Protein AF-A0A955YQ74-F1 (afdb_monomer)

pLDDT: mean 80.44, std 18.3, range [29.69, 98.69]

Structure (mmCIF, N/CA/C/O backbone):
data_AF-A0A955YQ74-F1
#
_entry.id   AF-A0A955YQ74-F1
#
loop_
_atom_site.group_PDB
_atom_site.id
_atom_site.type_symbol
_atom_site.label_atom_id
_atom_site.label_alt_id
_atom_site.label_comp_id
_atom_site.label_asym_id
_atom_site.label_entity_id
_atom_site.label_seq_id
_atom_site.pdbx_PDB_ins_code
_atom_site.Cartn_x
_atom_site.Cartn_y
_atom_site.Cartn_z
_atom_site.occupancy
_atom_site.B_iso_or_equiv
_atom_site.auth_seq_id
_atom_site.auth_comp_id
_atom_site.auth_asym_id
_atom_site.auth_atom_id
_atom_site.pdbx_PDB_model_num
ATOM 1 N N . PRO A 1 1 ? 8.149 -19.536 22.321 1.00 29.69 1 PRO A N 1
ATOM 2 C CA . PRO A 1 1 ? 9.061 -20.016 23.401 1.00 29.69 1 PRO A CA 1
ATOM 3 C C . PRO A 1 1 ? 8.848 -19.323 24.755 1.00 29.69 1 PRO A C 1
ATOM 5 O O . PRO A 1 1 ? 9.219 -19.875 25.779 1.00 29.69 1 PRO A O 1
ATOM 8 N N . ASP A 1 2 ? 8.235 -18.140 24.752 1.00 37.91 2 ASP A N 1
ATOM 9 C CA . ASP A 1 2 ? 7.867 -17.312 25.907 1.00 37.91 2 ASP A CA 1
ATOM 10 C C . ASP A 1 2 ? 6.375 -17.398 26.293 1.00 37.91 2 ASP A C 1
ATOM 12 O O . ASP A 1 2 ? 5.947 -16.712 27.213 1.00 37.91 2 ASP A O 1
ATOM 16 N N . GLY A 1 3 ? 5.576 -18.226 25.609 1.00 36.34 3 GLY A N 1
ATOM 17 C CA . GLY A 1 3 ? 4.132 -18.339 25.858 1.00 36.34 3 GLY A CA 1
ATOM 18 C C . GLY A 1 3 ? 3.308 -17.153 25.345 1.00 36.34 3 GLY A C 1
ATOM 19 O O . GLY A 1 3 ? 2.137 -17.048 25.693 1.00 36.34 3 GLY A O 1
ATOM 20 N N . VAL A 1 4 ? 3.906 -16.277 24.530 1.00 52.91 4 VAL A N 1
ATOM 21 C CA . VAL A 1 4 ? 3.228 -15.149 23.886 1.00 52.91 4 VAL A CA 1
ATOM 22 C C . VAL A 1 4 ? 3.062 -15.471 22.405 1.00 52.91 4 VAL A C 1
ATOM 24 O O . VAL A 1 4 ? 4.048 -15.718 21.706 1.00 52.91 4 VAL A O 1
ATOM 27 N N . ASP A 1 5 ? 1.823 -15.472 21.921 1.00 51.72 5 ASP A N 1
ATOM 28 C CA . ASP A 1 5 ? 1.545 -15.627 20.496 1.00 51.72 5 ASP A CA 1
ATOM 29 C C . ASP A 1 5 ? 2.086 -14.406 19.742 1.00 51.72 5 ASP A C 1
ATOM 31 O O . ASP A 1 5 ? 1.694 -13.263 19.988 1.00 51.72 5 ASP A O 1
ATOM 35 N N . ARG A 1 6 ? 3.034 -14.646 18.832 1.00 57.75 6 ARG A N 1
ATOM 36 C CA . ARG A 1 6 ? 3.645 -13.617 17.983 1.00 57.75 6 ARG A CA 1
ATOM 37 C C . ARG A 1 6 ? 3.236 -13.856 16.542 1.00 57.75 6 ARG A C 1
ATOM 39 O O . ARG A 1 6 ? 3.369 -14.971 16.035 1.00 57.75 6 ARG A O 1
ATOM 46 N N . LEU A 1 7 ? 2.791 -12.806 15.865 1.00 55.50 7 LEU A N 1
ATOM 47 C CA . LEU A 1 7 ? 2.480 -12.865 14.445 1.00 55.50 7 LEU A CA 1
ATOM 48 C C . LEU A 1 7 ? 3.709 -12.454 13.637 1.00 55.50 7 LEU A C 1
ATOM 50 O O . LEU A 1 7 ? 4.229 -11.352 13.778 1.00 55.50 7 LEU A O 1
ATOM 54 N N . LEU A 1 8 ? 4.177 -13.373 12.789 1.00 49.28 8 LEU A N 1
ATOM 55 C CA . LEU A 1 8 ? 5.247 -13.116 11.817 1.00 49.28 8 LEU A CA 1
ATOM 56 C C . LEU A 1 8 ? 4.706 -12.567 10.488 1.00 49.28 8 LEU A C 1
ATOM 58 O O . LEU A 1 8 ? 5.468 -12.039 9.685 1.00 49.28 8 LEU A O 1
ATOM 62 N N . PHE A 1 9 ? 3.397 -12.690 10.256 1.00 38.88 9 PHE A N 1
ATOM 63 C CA . PHE A 1 9 ? 2.707 -12.144 9.092 1.00 38.88 9 PHE A CA 1
ATOM 64 C C . PHE A 1 9 ? 2.190 -10.738 9.419 1.00 38.88 9 PHE A C 1
ATOM 66 O O . PHE A 1 9 ? 1.493 -10.562 10.415 1.00 38.88 9 PHE A O 1
ATOM 73 N N . GLY A 1 10 ? 2.530 -9.750 8.587 1.00 39.81 10 GLY A N 1
ATOM 74 C CA . GLY A 1 10 ? 2.048 -8.367 8.708 1.00 39.81 10 GLY A CA 1
ATOM 75 C C . GLY A 1 10 ? 2.981 -7.396 9.440 1.00 39.81 10 GLY A C 1
ATOM 76 O O . GLY A 1 10 ? 2.722 -6.201 9.412 1.00 39.81 10 GLY A O 1
ATOM 77 N N . ALA A 1 11 ? 4.085 -7.850 10.047 1.00 45.88 11 ALA A N 1
ATOM 78 C CA . ALA A 1 11 ? 5.080 -6.918 10.573 1.00 45.88 11 ALA A CA 1
ATOM 79 C C . ALA A 1 11 ? 5.740 -6.156 9.401 1.00 45.88 11 ALA A C 1
ATOM 81 O O . ALA A 1 11 ? 6.215 -6.798 8.458 1.00 45.88 11 ALA A O 1
ATOM 82 N N . PRO A 1 12 ? 5.787 -4.811 9.425 1.00 48.59 12 PRO A N 1
ATOM 83 C CA . PRO A 1 12 ? 6.427 -4.037 8.371 1.00 48.59 12 PRO A CA 1
ATOM 84 C C . PRO A 1 12 ? 7.899 -4.419 8.230 1.00 48.59 12 PRO A C 1
ATOM 86 O O . PRO A 1 12 ? 8.560 -4.791 9.200 1.00 48.59 12 PRO A O 1
ATOM 89 N N . ASN A 1 13 ? 8.370 -4.369 6.986 1.00 49.75 13 ASN A N 1
ATOM 90 C CA . ASN A 1 13 ? 9.458 -5.163 6.417 1.00 49.75 13 ASN A CA 1
ATOM 91 C C . ASN A 1 13 ? 10.861 -4.790 6.950 1.00 49.75 13 ASN A C 1
ATOM 93 O O . ASN A 1 13 ? 11.749 -4.378 6.206 1.00 49.75 13 ASN A O 1
ATOM 97 N N . THR A 1 14 ? 11.104 -4.931 8.256 1.00 47.28 14 THR A N 1
ATOM 98 C CA . THR A 1 14 ? 12.377 -4.609 8.941 1.00 47.28 14 THR A CA 1
ATOM 99 C C . THR A 1 14 ? 13.543 -5.500 8.507 1.00 47.28 14 THR A C 1
ATOM 101 O O . THR A 1 14 ? 14.673 -5.317 8.953 1.00 47.28 14 THR A O 1
ATOM 104 N N . ARG A 1 15 ? 13.286 -6.452 7.600 1.00 53.16 15 ARG A N 1
ATOM 105 C CA . ARG A 1 15 ? 14.234 -7.442 7.082 1.00 53.16 15 ARG A CA 1
ATOM 106 C C . ARG A 1 15 ? 14.553 -7.288 5.595 1.00 53.16 15 ARG A C 1
ATOM 108 O O . ARG A 1 15 ? 15.088 -8.226 5.012 1.00 53.16 15 ARG A O 1
ATOM 115 N N . MET A 1 16 ? 14.280 -6.142 4.973 1.00 55.25 16 MET A N 1
ATOM 116 C CA . MET A 1 16 ? 14.571 -5.954 3.544 1.00 55.25 16 MET A CA 1
ATOM 117 C C . MET A 1 16 ? 16.054 -6.213 3.204 1.00 55.25 16 MET A C 1
ATOM 119 O O . MET A 1 16 ? 16.354 -6.927 2.251 1.00 55.25 16 MET A O 1
ATOM 123 N N . ASN A 1 17 ? 16.981 -5.788 4.072 1.00 57.62 17 ASN A N 1
ATOM 124 C CA . ASN A 1 17 ? 18.410 -6.107 3.934 1.00 57.62 17 ASN A CA 1
ATOM 125 C C . ASN A 1 17 ? 18.688 -7.618 3.967 1.00 57.62 17 ASN A C 1
ATOM 127 O O . ASN A 1 17 ? 19.572 -8.102 3.270 1.00 57.62 17 ASN A O 1
ATOM 131 N N . ALA A 1 18 ? 17.933 -8.391 4.754 1.00 61.72 18 ALA A N 1
ATOM 132 C CA . ALA A 1 18 ? 18.084 -9.843 4.792 1.00 61.72 18 ALA A CA 1
ATOM 133 C C . ALA A 1 18 ? 17.606 -10.501 3.489 1.00 61.72 18 ALA A C 1
ATOM 135 O O . ALA A 1 18 ? 18.205 -11.485 3.067 1.00 61.72 18 ALA A O 1
ATOM 136 N N . ILE A 1 19 ? 16.572 -9.950 2.842 1.00 64.75 19 ILE A N 1
ATOM 137 C CA . ILE A 1 19 ? 16.094 -10.415 1.533 1.00 64.75 19 ILE A CA 1
ATOM 138 C C . ILE A 1 19 ? 17.174 -10.188 0.471 1.00 64.75 19 ILE A C 1
ATOM 140 O O . ILE A 1 19 ? 17.522 -11.121 -0.248 1.00 64.75 19 ILE A O 1
ATOM 144 N N . PHE A 1 20 ? 17.756 -8.988 0.409 1.00 66.75 20 PHE A N 1
ATOM 145 C CA . PHE A 1 20 ? 18.809 -8.692 -0.566 1.00 66.75 20 PHE A CA 1
ATOM 146 C C . PHE A 1 20 ? 20.092 -9.481 -0.307 1.00 66.75 20 PHE A C 1
ATOM 148 O O . PHE A 1 20 ? 20.624 -10.078 -1.238 1.00 66.75 20 PHE A O 1
ATOM 155 N N . ASN A 1 21 ? 20.519 -9.607 0.952 1.00 69.38 21 ASN A N 1
ATOM 156 C CA . ASN A 1 21 ? 21.635 -10.485 1.310 1.00 69.38 21 ASN A CA 1
ATOM 157 C C . ASN A 1 21 ? 21.369 -11.938 0.889 1.00 69.38 21 ASN A C 1
ATOM 159 O O . ASN A 1 21 ? 22.270 -12.613 0.396 1.00 69.38 21 ASN A O 1
ATOM 163 N N . ALA A 1 22 ? 20.137 -12.428 1.057 1.00 70.94 22 ALA A N 1
ATOM 164 C CA . ALA A 1 22 ? 19.763 -13.765 0.611 1.00 70.94 22 ALA A CA 1
ATOM 165 C C . ALA A 1 22 ? 19.771 -13.889 -0.921 1.00 70.94 22 ALA A C 1
ATOM 167 O O . ALA A 1 22 ? 20.184 -14.933 -1.426 1.00 70.94 22 ALA A O 1
ATOM 168 N N . PHE A 1 23 ? 19.366 -12.855 -1.669 1.00 72.62 23 PHE A N 1
ATOM 169 C CA . PHE A 1 23 ? 19.475 -12.843 -3.131 1.00 72.62 23 PHE A CA 1
ATOM 170 C C . PHE A 1 23 ? 20.929 -12.863 -3.598 1.00 72.62 23 PHE A C 1
ATOM 172 O O . PHE A 1 23 ? 21.266 -13.676 -4.456 1.00 72.62 23 PHE A O 1
ATOM 179 N N . GLU A 1 24 ? 21.792 -12.0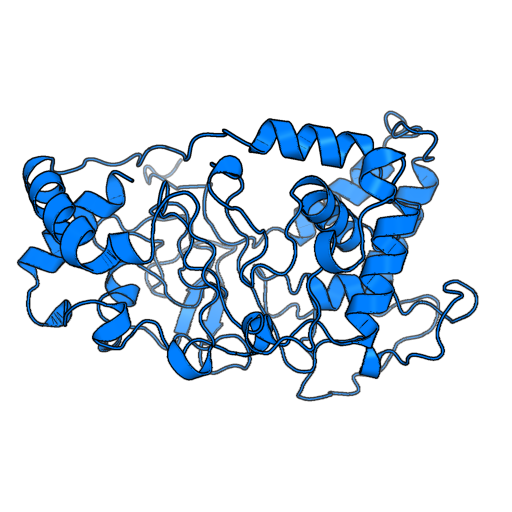34 -3.008 1.00 72.75 24 GLU A N 1
ATOM 180 C CA . GLU A 1 24 ? 23.227 -12.024 -3.303 1.00 72.75 24 GLU A CA 1
ATOM 181 C C . GLU A 1 24 ? 23.842 -13.401 -3.050 1.00 72.75 24 GLU A C 1
ATOM 183 O O . GLU A 1 24 ? 24.435 -13.972 -3.960 1.00 72.75 24 GLU A O 1
ATOM 188 N N . GLN A 1 25 ? 23.608 -13.979 -1.866 1.00 77.81 25 GLN A N 1
ATOM 189 C CA . GLN A 1 25 ? 24.084 -15.319 -1.500 1.00 77.81 25 GLN A CA 1
ATOM 190 C C . GLN A 1 25 ? 23.536 -16.411 -2.425 1.00 77.81 25 GLN A C 1
ATOM 192 O O . GLN A 1 25 ? 24.266 -17.319 -2.814 1.00 77.81 25 GLN A O 1
ATOM 197 N N . SER A 1 26 ? 22.259 -16.327 -2.806 1.00 72.56 26 SER A N 1
ATOM 198 C CA . SER A 1 26 ? 21.652 -17.289 -3.733 1.00 72.56 26 SER A CA 1
ATOM 199 C C . SER A 1 26 ? 22.286 -17.196 -5.117 1.00 72.56 26 SER A C 1
ATOM 201 O O . SER A 1 26 ? 22.547 -18.224 -5.731 1.00 72.56 26 SER A O 1
ATOM 203 N N . ALA A 1 27 ? 22.612 -15.988 -5.585 1.00 69.75 27 ALA A N 1
ATOM 204 C CA . ALA A 1 27 ? 23.341 -15.795 -6.833 1.00 69.75 27 ALA A CA 1
ATOM 205 C C . ALA A 1 27 ? 24.783 -16.337 -6.770 1.00 69.75 27 ALA A C 1
ATOM 207 O O . ALA A 1 27 ? 25.398 -16.537 -7.822 1.00 69.75 27 ALA A O 1
ATOM 208 N N . GLU A 1 28 ? 25.328 -16.589 -5.569 1.00 73.25 28 GLU A N 1
ATOM 209 C CA . GLU A 1 28 ? 26.625 -17.246 -5.360 1.00 73.25 28 GLU A CA 1
ATOM 210 C C . GLU A 1 28 ? 26.606 -18.762 -5.501 1.00 73.25 28 GLU A C 1
ATOM 212 O O . GLU A 1 28 ? 27.633 -19.365 -5.821 1.00 73.25 28 GLU A O 1
ATOM 217 N N . ASP A 1 29 ? 25.443 -19.372 -5.314 1.00 78.06 29 ASP A N 1
ATOM 218 C CA . ASP A 1 29 ? 25.280 -20.811 -5.377 1.00 78.06 29 ASP A CA 1
ATOM 219 C C . ASP A 1 29 ? 25.212 -21.288 -6.836 1.00 78.06 29 ASP A C 1
ATOM 221 O O . ASP A 1 29 ? 24.340 -20.905 -7.614 1.00 78.06 29 ASP A O 1
ATOM 225 N N . SER A 1 30 ? 26.141 -22.180 -7.194 1.00 80.75 30 SER A N 1
ATOM 226 C CA . SER A 1 30 ? 26.286 -22.750 -8.541 1.00 80.75 30 SER A CA 1
ATOM 227 C C . SER A 1 30 ? 25.024 -23.417 -9.103 1.00 80.75 30 SER A C 1
ATOM 229 O O . SER A 1 30 ? 24.902 -23.558 -10.321 1.00 80.75 30 SER A O 1
ATOM 231 N N . ARG A 1 31 ? 24.067 -23.799 -8.244 1.00 77.19 31 ARG A N 1
ATOM 232 C CA . ARG A 1 31 ? 22.750 -24.303 -8.665 1.00 77.19 31 ARG A CA 1
ATOM 233 C C . ARG A 1 31 ? 21.942 -23.266 -9.446 1.00 77.19 31 ARG A C 1
ATOM 235 O O . ARG A 1 31 ? 21.065 -23.651 -10.208 1.00 77.19 31 ARG A O 1
ATOM 242 N N . TRP A 1 32 ? 22.258 -21.985 -9.281 1.00 71.62 32 TRP A N 1
ATOM 243 C CA . TRP A 1 32 ? 21.584 -20.849 -9.909 1.00 71.62 32 TRP A CA 1
ATOM 244 C C . TRP A 1 32 ? 22.434 -20.179 -10.997 1.00 71.62 32 TRP A C 1
ATOM 246 O O . TRP A 1 32 ? 22.183 -19.036 -11.370 1.00 71.62 32 TRP A O 1
ATOM 256 N N . ASN A 1 33 ? 23.448 -20.878 -11.524 1.00 71.75 33 ASN A N 1
ATOM 257 C CA . ASN A 1 33 ? 24.282 -20.366 -12.618 1.00 71.75 33 ASN A CA 1
ATOM 258 C C . ASN A 1 33 ? 23.477 -20.062 -13.894 1.00 71.75 33 ASN A C 1
ATOM 260 O O . ASN A 1 33 ? 23.873 -19.190 -14.668 1.00 71.75 33 ASN A O 1
ATOM 264 N N . ASP A 1 34 ? 22.355 -20.752 -14.087 1.00 69.00 34 ASP A N 1
ATOM 265 C CA . ASP A 1 34 ? 21.349 -20.464 -15.105 1.00 69.00 34 ASP A CA 1
ATOM 266 C C . ASP A 1 34 ? 20.005 -20.265 -14.394 1.00 69.00 34 ASP A C 1
ATOM 268 O O . ASP A 1 34 ? 19.480 -21.186 -13.765 1.00 69.00 34 ASP A O 1
ATOM 272 N N . LEU A 1 35 ? 19.482 -19.039 -14.440 1.00 65.19 35 LEU A N 1
ATOM 273 C CA . LEU A 1 35 ? 18.222 -18.661 -13.793 1.00 65.19 35 LEU A CA 1
ATOM 274 C C . LEU A 1 35 ? 17.006 -18.902 -14.706 1.00 65.19 35 LEU A C 1
ATOM 276 O O . LEU A 1 35 ? 15.886 -18.512 -14.367 1.00 65.19 35 LEU A O 1
ATOM 280 N N . GLY A 1 36 ? 17.215 -19.547 -15.859 1.00 63.88 36 GLY A N 1
ATOM 281 C CA . GLY A 1 36 ? 16.214 -19.718 -16.903 1.00 63.88 36 GLY A CA 1
ATOM 282 C C . GLY A 1 36 ? 16.129 -18.511 -17.841 1.00 63.88 36 GLY A C 1
ATOM 283 O O . GLY A 1 36 ? 16.724 -17.459 -17.604 1.00 63.88 36 GLY A O 1
ATOM 284 N N . ALA A 1 37 ? 15.393 -18.682 -18.947 1.00 63.53 37 ALA A N 1
ATOM 285 C CA . ALA A 1 37 ? 15.228 -17.686 -20.019 1.00 63.53 37 ALA A CA 1
ATOM 286 C C . ALA A 1 37 ? 16.549 -17.145 -20.616 1.00 63.53 37 ALA A C 1
ATOM 288 O O . ALA A 1 37 ? 16.573 -16.083 -21.232 1.00 63.53 37 ALA A O 1
ATOM 289 N N . GLY A 1 38 ? 17.657 -17.879 -20.457 1.00 66.44 38 GLY A N 1
ATOM 290 C CA . GLY A 1 38 ? 18.969 -17.485 -20.970 1.00 66.44 38 GLY A CA 1
ATOM 291 C C . GLY A 1 38 ? 19.660 -16.376 -20.173 1.00 66.44 38 GLY A C 1
ATOM 292 O O . GLY A 1 38 ? 20.613 -15.794 -20.687 1.00 66.44 38 GLY A O 1
ATOM 293 N N . ILE A 1 39 ? 19.212 -16.077 -18.945 1.00 68.06 39 ILE A N 1
ATOM 294 C CA . ILE A 1 39 ? 19.842 -15.080 -18.067 1.00 68.06 39 ILE A CA 1
ATOM 295 C C . ILE A 1 39 ? 20.934 -15.762 -17.223 1.00 68.06 39 ILE A C 1
ATOM 297 O O . ILE A 1 39 ? 20.614 -16.573 -16.347 1.00 68.06 39 ILE A O 1
ATOM 301 N N . PRO A 1 40 ? 22.225 -15.426 -17.418 1.00 72.56 40 PRO A N 1
ATOM 302 C CA . PRO A 1 40 ? 23.296 -15.989 -16.604 1.00 72.56 40 PRO A CA 1
ATOM 303 C C . PRO A 1 40 ? 23.193 -15.503 -15.153 1.00 72.56 40 PRO A C 1
ATOM 305 O O . PRO A 1 40 ? 23.061 -14.303 -14.901 1.00 72.56 40 PRO A O 1
ATOM 308 N N . GLY A 1 41 ? 23.358 -16.403 -14.182 1.00 69.56 41 GLY A N 1
ATOM 309 C CA . GLY A 1 41 ? 23.367 -16.045 -12.756 1.00 69.56 41 GLY A CA 1
ATOM 310 C C . GLY A 1 41 ? 24.445 -15.010 -12.402 1.00 69.56 41 GLY A C 1
ATOM 311 O O . GLY A 1 41 ? 24.239 -14.153 -11.544 1.00 69.56 41 GLY A O 1
ATOM 312 N N . ALA A 1 42 ? 25.568 -15.013 -13.131 1.00 71.50 42 ALA A N 1
ATOM 313 C CA . ALA A 1 42 ? 26.613 -13.995 -13.012 1.00 71.50 42 ALA A CA 1
ATOM 314 C C . ALA A 1 42 ? 26.104 -12.578 -13.341 1.00 71.50 42 ALA A C 1
ATOM 316 O O . ALA A 1 42 ? 26.458 -11.634 -12.641 1.00 71.50 42 ALA A O 1
ATOM 317 N N . THR A 1 43 ? 25.233 -12.429 -14.346 1.00 71.81 43 THR A N 1
ATOM 318 C CA . THR A 1 43 ? 24.637 -11.139 -14.729 1.00 71.81 43 THR A CA 1
ATOM 319 C C . THR A 1 43 ? 23.760 -10.584 -13.611 1.00 71.81 43 THR A C 1
ATOM 321 O O . THR A 1 43 ? 23.878 -9.410 -13.261 1.00 71.81 43 THR A O 1
ATOM 324 N N . VAL A 1 44 ? 22.926 -11.432 -13.001 1.00 71.38 44 VAL A N 1
ATOM 325 C CA . VAL A 1 44 ? 22.075 -11.038 -11.867 1.00 71.38 44 VAL A CA 1
ATOM 326 C C . VAL A 1 44 ? 22.916 -10.698 -10.640 1.00 71.38 44 VAL A C 1
ATOM 328 O O . VAL A 1 44 ? 22.646 -9.702 -9.975 1.00 71.38 44 VAL A O 1
ATOM 331 N N . ARG A 1 45 ? 23.988 -11.453 -10.372 1.00 73.44 45 ARG A N 1
ATOM 332 C CA . ARG A 1 45 ? 24.922 -11.135 -9.285 1.00 73.44 45 ARG A CA 1
ATOM 333 C C . ARG A 1 45 ? 25.555 -9.759 -9.462 1.00 73.44 45 ARG A C 1
ATOM 335 O O . ARG A 1 45 ? 25.539 -8.968 -8.526 1.00 73.44 45 ARG A O 1
ATOM 342 N N . THR A 1 46 ? 26.087 -9.464 -10.648 1.00 71.81 46 THR A N 1
ATOM 343 C CA . THR A 1 46 ? 26.680 -8.153 -10.936 1.00 71.81 46 THR A CA 1
ATOM 344 C C . THR A 1 46 ? 25.648 -7.039 -10.780 1.00 71.81 46 THR A C 1
ATOM 346 O O . THR A 1 46 ? 25.964 -6.011 -10.193 1.00 71.81 46 THR A O 1
ATOM 349 N N . ALA A 1 47 ? 24.409 -7.252 -11.230 1.00 70.44 47 ALA A N 1
ATOM 350 C CA . ALA A 1 47 ? 23.324 -6.294 -11.039 1.00 70.44 47 ALA A CA 1
ATOM 351 C C . ALA A 1 47 ? 23.015 -6.035 -9.552 1.00 70.44 47 ALA A C 1
ATOM 353 O O . ALA A 1 47 ? 22.928 -4.879 -9.143 1.00 70.44 47 ALA A O 1
ATOM 354 N N . LEU A 1 48 ? 22.906 -7.088 -8.734 1.00 70.00 48 LEU A N 1
ATOM 355 C CA . LEU A 1 48 ? 22.650 -6.973 -7.293 1.00 70.00 48 LEU A CA 1
ATOM 356 C C . LEU A 1 48 ? 23.814 -6.311 -6.543 1.00 70.00 48 LEU A C 1
ATOM 358 O O . LEU A 1 48 ? 23.581 -5.445 -5.707 1.00 70.00 48 LEU A O 1
ATOM 362 N N . GLN A 1 49 ? 25.061 -6.641 -6.886 1.00 68.38 49 GLN A N 1
ATOM 363 C CA . GLN A 1 49 ? 26.244 -5.989 -6.315 1.00 68.38 49 GLN A CA 1
ATOM 364 C C . GLN A 1 49 ? 26.304 -4.509 -6.685 1.00 68.38 49 GLN A C 1
ATOM 366 O O . GLN A 1 49 ? 26.585 -3.668 -5.838 1.00 68.38 49 GLN A O 1
ATOM 371 N N . LEU A 1 50 ? 26.010 -4.177 -7.941 1.00 65.38 50 LEU A N 1
ATOM 372 C CA . LEU A 1 50 ? 25.972 -2.797 -8.404 1.00 65.38 50 LEU A CA 1
ATOM 373 C C . LEU A 1 50 ? 24.860 -2.013 -7.710 1.00 65.38 50 LEU A C 1
ATOM 375 O O . LEU A 1 50 ? 25.082 -0.884 -7.285 1.00 65.38 50 LEU A O 1
ATOM 379 N N . ARG A 1 51 ? 23.698 -2.646 -7.515 1.00 67.25 51 ARG A N 1
ATOM 380 C CA . ARG A 1 51 ? 22.620 -2.111 -6.686 1.00 67.25 51 ARG A CA 1
ATOM 381 C C . ARG A 1 51 ? 23.118 -1.815 -5.289 1.00 67.25 51 ARG A C 1
ATOM 383 O O . ARG A 1 51 ? 23.043 -0.670 -4.870 1.00 67.25 51 ARG A O 1
ATOM 390 N N . ARG A 1 52 ? 23.696 -2.801 -4.608 1.00 66.81 52 ARG A N 1
ATOM 391 C CA . ARG A 1 52 ? 24.261 -2.632 -3.271 1.00 66.81 52 ARG A CA 1
ATOM 392 C C . ARG A 1 52 ? 25.310 -1.525 -3.209 1.00 66.81 52 ARG A C 1
ATOM 394 O O . ARG A 1 52 ? 25.314 -0.775 -2.248 1.00 66.81 52 ARG A O 1
ATOM 401 N N . GLN A 1 53 ? 26.145 -1.356 -4.231 1.00 61.56 53 GLN A N 1
ATOM 402 C CA . GLN A 1 53 ? 27.098 -0.244 -4.303 1.00 61.56 53 GLN A CA 1
ATOM 403 C C . GLN A 1 53 ? 26.414 1.122 -4.454 1.00 61.56 53 GLN A C 1
ATOM 405 O O . GLN A 1 53 ? 26.893 2.101 -3.881 1.00 61.56 53 GLN A O 1
ATOM 410 N N . VAL A 1 54 ? 25.292 1.205 -5.183 1.00 58.25 54 VAL A N 1
ATOM 411 C CA . VAL A 1 54 ? 24.423 2.396 -5.175 1.00 58.25 54 VAL A CA 1
ATOM 412 C C . VAL A 1 54 ? 23.867 2.620 -3.764 1.00 58.25 54 VAL A C 1
ATOM 414 O O . VAL A 1 54 ? 23.903 3.752 -3.287 1.00 58.25 54 VAL A O 1
ATOM 417 N N . GLU A 1 55 ? 23.437 1.560 -3.066 1.00 56.56 55 GLU A N 1
ATOM 418 C CA . GLU A 1 55 ? 22.899 1.669 -1.700 1.00 56.56 55 GLU A CA 1
ATOM 419 C C . GLU A 1 55 ? 23.949 2.109 -0.671 1.00 56.56 55 GLU A C 1
ATOM 421 O O . GLU A 1 55 ? 23.728 3.017 0.129 1.00 56.56 55 GLU A O 1
ATOM 426 N N . GLU A 1 56 ? 25.128 1.498 -0.718 1.00 57.12 56 GLU A N 1
ATOM 427 C CA . GLU A 1 56 ? 26.261 1.753 0.172 1.00 57.12 56 GLU A CA 1
ATOM 428 C C . GLU A 1 56 ? 27.059 3.007 -0.225 1.00 57.12 56 GLU A C 1
ATOM 430 O O . GLU A 1 56 ? 27.962 3.415 0.504 1.00 57.12 56 GLU A O 1
ATOM 435 N N . ARG A 1 57 ? 26.701 3.667 -1.337 1.00 55.28 57 ARG A N 1
ATOM 436 C CA . ARG A 1 57 ? 27.333 4.903 -1.841 1.00 55.28 57 ARG A CA 1
ATOM 437 C C . ARG A 1 57 ? 28.795 4.729 -2.261 1.00 55.28 57 ARG A C 1
ATOM 439 O O . ARG A 1 57 ? 29.620 5.630 -2.096 1.00 55.28 57 ARG A O 1
ATOM 446 N N . VAL A 1 58 ? 29.101 3.565 -2.817 1.00 52.22 58 VAL A N 1
ATOM 447 C CA . VAL A 1 58 ? 30.444 3.110 -3.210 1.00 52.22 58 VAL A CA 1
ATOM 448 C C . VAL A 1 58 ? 30.457 2.638 -4.664 1.00 52.22 58 VAL A C 1
ATOM 450 O O . VAL A 1 58 ? 31.101 1.650 -5.009 1.00 52.22 58 VAL A O 1
ATOM 453 N N . LEU A 1 59 ? 29.693 3.312 -5.530 1.00 46.53 59 LEU A N 1
ATOM 454 C CA . LEU A 1 59 ? 29.680 3.000 -6.955 1.00 46.53 59 LEU A CA 1
ATOM 455 C C . LEU A 1 59 ? 31.080 3.249 -7.541 1.00 46.53 59 LEU A C 1
ATOM 457 O O . LEU A 1 59 ? 31.466 4.395 -7.781 1.00 46.53 59 LEU A O 1
ATOM 461 N N . LEU A 1 60 ? 31.829 2.171 -7.789 1.00 53.97 60 LEU A N 1
ATOM 462 C CA . LEU A 1 60 ? 33.247 2.230 -8.172 1.00 53.97 60 LEU A CA 1
ATOM 463 C C . LEU A 1 60 ? 34.081 3.007 -7.123 1.00 53.97 60 LEU A C 1
ATOM 465 O O . LEU A 1 60 ? 33.869 2.857 -5.924 1.00 53.97 60 LEU A O 1
ATOM 469 N N . ASP A 1 61 ? 35.017 3.851 -7.568 1.00 39.28 61 ASP A N 1
ATOM 470 C CA . ASP A 1 61 ? 35.857 4.706 -6.712 1.00 39.28 61 ASP A CA 1
ATOM 471 C C . ASP A 1 61 ? 35.203 6.068 -6.390 1.00 39.28 61 ASP A C 1
ATOM 473 O O . ASP A 1 61 ? 35.850 6.973 -5.856 1.00 39.28 61 ASP A O 1
ATOM 477 N N . PHE A 1 62 ? 33.924 6.254 -6.737 1.00 33.25 62 PHE A N 1
ATOM 478 C CA . PHE A 1 62 ? 33.210 7.512 -6.534 1.00 33.25 62 PHE A CA 1
ATOM 479 C C . PHE A 1 62 ? 32.298 7.432 -5.312 1.00 33.25 62 PHE A C 1
ATOM 481 O O . PHE A 1 62 ? 31.252 6.788 -5.321 1.00 33.25 62 PHE A O 1
ATOM 488 N N . THR A 1 63 ? 32.648 8.177 -4.267 1.00 39.31 63 THR A N 1
ATOM 489 C CA . THR A 1 63 ? 31.704 8.515 -3.198 1.00 39.31 63 THR A CA 1
ATOM 490 C C . THR A 1 63 ? 30.900 9.736 -3.634 1.00 39.31 63 THR A C 1
ATOM 492 O O . THR A 1 63 ? 31.454 10.829 -3.768 1.00 39.31 63 THR A O 1
ATOM 495 N N . PHE A 1 64 ? 29.597 9.581 -3.871 1.00 39.62 64 PHE A N 1
ATOM 496 C CA . PHE A 1 64 ? 28.735 10.724 -4.168 1.00 39.62 64 PHE A CA 1
ATOM 497 C C . PHE A 1 64 ? 28.291 11.418 -2.872 1.00 39.62 64 PHE A C 1
ATOM 499 O O . PHE A 1 64 ? 27.843 10.796 -1.909 1.00 39.62 64 PHE A O 1
ATOM 506 N N . SER A 1 65 ? 28.461 12.740 -2.845 1.00 38.84 65 SER A N 1
ATOM 507 C CA . SER A 1 65 ? 28.035 13.611 -1.750 1.00 38.84 65 SER A CA 1
ATOM 508 C C . SER A 1 65 ? 26.516 13.752 -1.750 1.00 38.84 65 SER A C 1
ATOM 510 O O . SER A 1 65 ? 25.901 13.856 -2.812 1.00 38.84 65 SER A O 1
ATOM 512 N N . THR A 1 66 ? 25.921 13.830 -0.556 1.00 39.06 66 THR A N 1
ATOM 513 C CA . THR A 1 66 ? 24.554 14.312 -0.372 1.00 39.06 66 THR A CA 1
ATOM 514 C C . THR A 1 66 ? 24.470 15.735 -0.921 1.00 39.06 66 THR A C 1
ATOM 516 O O . THR A 1 66 ? 24.628 16.712 -0.182 1.00 39.06 66 THR A O 1
ATOM 519 N N . ALA A 1 67 ? 24.119 15.904 -2.190 1.00 32.34 67 ALA A N 1
ATOM 520 C CA . AL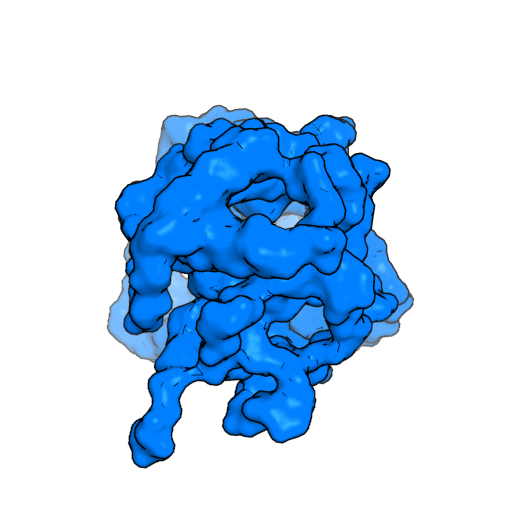A A 1 67 ? 23.165 16.955 -2.455 1.00 32.34 67 ALA A CA 1
ATOM 521 C C . ALA A 1 67 ? 21.937 16.539 -1.641 1.00 32.34 67 ALA A C 1
ATOM 523 O O . ALA A 1 67 ? 21.154 15.690 -2.056 1.00 32.34 67 ALA A O 1
ATOM 524 N N . ARG A 1 68 ? 21.842 17.056 -0.407 1.00 40.94 68 ARG A N 1
ATOM 525 C CA . ARG A 1 68 ? 20.580 17.149 0.311 1.00 40.94 68 ARG A CA 1
ATOM 526 C C . ARG A 1 68 ? 19.699 18.005 -0.581 1.00 40.94 68 ARG A C 1
ATOM 528 O O . ARG A 1 68 ? 19.534 19.196 -0.339 1.00 40.94 68 ARG A O 1
ATOM 535 N N . ASN A 1 69 ? 19.128 17.415 -1.618 1.00 35.06 69 ASN A N 1
ATOM 536 C CA . ASN A 1 69 ? 17.803 17.840 -1.957 1.00 35.06 69 ASN A CA 1
ATOM 537 C C . ASN A 1 69 ? 17.025 17.474 -0.698 1.00 35.06 69 ASN A C 1
ATOM 539 O O . ASN A 1 69 ? 16.860 16.298 -0.389 1.00 35.06 69 ASN A O 1
ATOM 543 N N . ALA A 1 70 ? 16.608 18.479 0.078 1.00 39.28 70 ALA A N 1
ATOM 544 C CA . ALA A 1 70 ? 15.699 18.299 1.219 1.00 39.28 70 ALA A CA 1
ATOM 545 C C . ALA A 1 70 ? 14.426 17.499 0.835 1.00 39.28 70 ALA A C 1
ATOM 547 O O . ALA A 1 70 ? 13.672 17.045 1.687 1.00 39.28 70 ALA A O 1
ATOM 548 N N . ASN A 1 71 ? 14.266 17.330 -0.472 1.00 36.22 71 ASN A N 1
ATOM 549 C CA . ASN A 1 71 ? 13.191 16.820 -1.275 1.00 36.22 71 ASN A CA 1
ATOM 550 C C . ASN A 1 71 ? 13.449 15.394 -1.813 1.00 36.22 71 ASN A C 1
ATOM 552 O O . ASN A 1 71 ? 12.592 14.859 -2.489 1.00 36.22 71 ASN A O 1
ATOM 556 N N . ALA A 1 72 ? 14.589 14.742 -1.559 1.00 36.66 72 ALA A N 1
ATOM 557 C CA . ALA A 1 72 ? 14.787 13.345 -1.969 1.00 36.66 72 ALA A CA 1
ATOM 558 C C . ALA A 1 72 ? 14.877 12.434 -0.729 1.00 36.66 72 ALA A C 1
ATOM 560 O O . ALA A 1 72 ? 15.661 12.728 0.179 1.00 36.66 72 ALA A O 1
ATOM 561 N N . PRO A 1 73 ? 14.088 11.348 -0.650 1.00 43.50 73 PRO A N 1
ATOM 562 C CA . PRO A 1 73 ? 14.269 10.323 0.371 1.00 43.50 73 PRO A CA 1
ATOM 563 C C . PRO A 1 73 ? 15.675 9.750 0.225 1.00 43.50 73 PRO A C 1
ATOM 565 O O . PRO A 1 73 ? 16.104 9.451 -0.884 1.00 43.50 73 PRO A O 1
ATOM 568 N N . ASP A 1 74 ? 16.387 9.601 1.339 1.00 48.25 74 ASP A N 1
ATOM 569 C CA . ASP A 1 74 ? 17.587 8.775 1.385 1.00 48.25 74 ASP A CA 1
ATOM 570 C C . ASP A 1 74 ? 17.109 7.316 1.338 1.00 48.25 74 ASP A C 1
ATOM 572 O O . ASP A 1 74 ? 16.631 6.817 2.363 1.00 48.25 74 ASP A O 1
ATOM 576 N N . PRO A 1 75 ? 17.181 6.622 0.182 1.00 44.50 75 PRO A N 1
ATOM 577 C CA . PRO A 1 75 ? 16.688 5.249 0.067 1.00 44.50 75 PRO A CA 1
ATOM 578 C C . PRO A 1 75 ? 17.526 4.285 0.925 1.00 44.50 75 PRO A C 1
ATOM 580 O O . PRO A 1 75 ? 17.190 3.111 1.055 1.00 44.50 75 PRO A O 1
ATOM 583 N N . PHE A 1 76 ? 18.616 4.796 1.508 1.00 46.03 76 PHE A N 1
ATOM 584 C CA . PHE A 1 76 ? 19.669 4.087 2.221 1.00 46.03 76 PHE A CA 1
ATOM 585 C C . PHE A 1 76 ? 19.825 4.599 3.660 1.00 46.03 76 PHE A C 1
ATOM 587 O O . PHE A 1 76 ? 20.840 4.359 4.315 1.00 46.03 76 PHE A O 1
ATOM 594 N N . ALA A 1 77 ? 18.812 5.311 4.158 1.00 48.69 77 ALA A N 1
ATOM 595 C CA . ALA A 1 77 ? 18.711 5.779 5.528 1.00 48.69 77 ALA A CA 1
ATOM 596 C C . ALA A 1 77 ? 18.747 4.597 6.520 1.00 48.69 77 ALA A C 1
ATOM 598 O O . ALA A 1 77 ? 17.745 3.926 6.771 1.00 48.69 77 ALA A O 1
ATOM 599 N N . LEU A 1 78 ? 19.922 4.335 7.101 1.00 43.69 78 LEU A N 1
ATOM 600 C CA . LEU A 1 78 ? 20.135 3.273 8.096 1.00 43.69 78 LEU A CA 1
ATOM 601 C C . LEU A 1 78 ? 19.426 3.547 9.435 1.00 43.69 78 LEU A C 1
ATOM 603 O O . LEU A 1 78 ? 19.271 2.638 10.248 1.00 43.69 78 LEU A O 1
ATOM 607 N N . ASP A 1 79 ? 18.974 4.781 9.665 1.00 46.16 79 ASP A N 1
ATOM 608 C CA . ASP A 1 79 ? 18.134 5.181 10.798 1.00 46.16 79 ASP A CA 1
ATOM 609 C C . ASP A 1 79 ? 16.648 4.814 10.601 1.00 46.16 79 ASP A C 1
ATOM 611 O O . ASP A 1 79 ? 15.817 5.105 11.463 1.00 46.16 79 ASP A O 1
ATOM 615 N N . ARG A 1 80 ? 16.298 4.160 9.481 1.00 51.34 80 ARG A N 1
ATOM 616 C CA . ARG A 1 80 ? 14.921 3.831 9.079 1.00 51.34 80 ARG A CA 1
ATOM 617 C C . ARG A 1 80 ? 14.793 2.362 8.625 1.00 51.34 80 ARG A C 1
ATOM 619 O O . ARG A 1 80 ? 14.540 2.103 7.450 1.00 51.34 80 ARG A O 1
ATOM 626 N N . PRO A 1 81 ? 14.946 1.358 9.508 1.00 44.59 81 PRO A N 1
ATOM 627 C CA . PRO A 1 81 ? 14.659 -0.033 9.143 1.00 44.59 81 PRO A CA 1
ATOM 628 C C . PRO A 1 81 ? 13.153 -0.219 8.883 1.00 44.59 81 PRO A C 1
ATOM 630 O O . PRO A 1 81 ? 12.354 0.408 9.551 1.00 44.59 81 PRO A O 1
ATOM 633 N N . GLY A 1 82 ? 12.722 -1.068 7.941 1.00 42.00 82 GLY A N 1
ATOM 634 C CA . GLY A 1 82 ? 11.288 -1.370 7.738 1.00 42.00 82 GLY A CA 1
ATOM 635 C C . GLY A 1 82 ? 10.563 -0.623 6.616 1.00 42.00 82 GLY A C 1
ATOM 636 O O . GLY A 1 82 ? 9.374 -0.867 6.401 1.00 42.00 82 GLY A O 1
ATOM 637 N N . TYR A 1 83 ? 11.253 0.262 5.902 1.00 52.06 83 TYR A N 1
ATOM 638 C CA . TYR A 1 83 ? 10.702 1.069 4.811 1.00 52.06 83 TYR A CA 1
ATOM 639 C C . TYR A 1 83 ? 11.325 0.653 3.481 1.00 52.06 83 TYR A C 1
ATOM 641 O O . TYR A 1 83 ? 12.443 0.140 3.442 1.00 52.06 83 TYR A O 1
ATOM 649 N N . PHE A 1 84 ? 10.59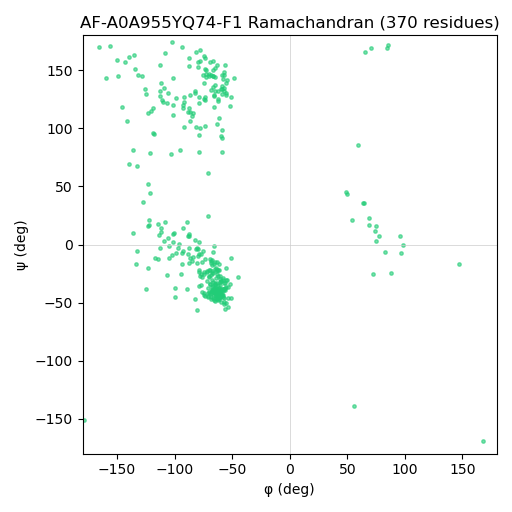8 0.877 2.391 1.00 52.88 84 PHE A N 1
ATOM 650 C CA . PHE A 1 84 ? 11.131 0.715 1.047 1.00 52.88 84 PHE A CA 1
ATOM 651 C C . PHE A 1 84 ? 10.572 1.827 0.164 1.00 52.88 84 PHE A C 1
ATOM 653 O O . PHE A 1 84 ? 9.398 1.803 -0.200 1.00 52.88 84 PHE A O 1
ATOM 660 N N . ASP A 1 85 ? 11.407 2.811 -0.170 1.00 56.72 85 ASP A N 1
ATOM 661 C CA . ASP A 1 85 ? 11.087 3.751 -1.243 1.00 56.72 85 ASP A CA 1
ATOM 662 C C . ASP A 1 85 ? 11.381 3.071 -2.585 1.00 56.72 85 ASP A C 1
ATOM 664 O O . ASP A 1 85 ? 12.453 3.216 -3.180 1.00 56.72 85 ASP A O 1
ATOM 668 N N . SER A 1 86 ? 10.436 2.229 -3.008 1.00 59.47 86 SER A N 1
ATOM 669 C CA . SER A 1 86 ? 10.585 1.385 -4.193 1.00 59.47 86 SER A CA 1
ATOM 670 C C . SER A 1 86 ? 10.877 2.199 -5.444 1.00 59.47 86 SER A C 1
ATOM 672 O O . SER A 1 86 ? 11.702 1.788 -6.259 1.00 59.47 86 SER A O 1
ATOM 674 N N . PHE A 1 87 ? 10.244 3.363 -5.586 1.00 58.59 87 PHE A N 1
ATOM 675 C CA . PHE A 1 87 ? 10.425 4.214 -6.750 1.00 58.59 87 PHE A CA 1
ATOM 676 C C . PHE A 1 87 ? 11.756 4.949 -6.741 1.00 58.59 87 PHE A C 1
ATOM 678 O O . PHE A 1 87 ? 12.421 4.954 -7.773 1.00 58.59 87 PHE A O 1
ATOM 685 N N . ALA A 1 88 ? 12.205 5.484 -5.604 1.00 58.09 88 ALA A N 1
ATOM 686 C CA . ALA A 1 88 ? 13.537 6.072 -5.515 1.00 58.09 88 ALA A CA 1
ATOM 687 C C . ALA A 1 88 ? 14.635 5.053 -5.863 1.00 58.09 88 ALA A C 1
ATOM 689 O O . ALA A 1 88 ? 15.571 5.395 -6.579 1.00 58.09 88 ALA A O 1
ATOM 690 N N . VAL A 1 89 ? 14.499 3.790 -5.438 1.00 57.44 89 VAL A N 1
ATOM 691 C CA . VAL A 1 89 ? 15.438 2.713 -5.802 1.00 57.44 89 VAL A CA 1
ATOM 692 C C . VAL A 1 89 ? 15.346 2.356 -7.289 1.00 57.44 89 VAL A C 1
ATOM 694 O O . VAL A 1 89 ? 16.379 2.285 -7.952 1.00 57.44 89 VAL A O 1
ATOM 697 N N . ILE A 1 90 ? 14.136 2.171 -7.838 1.00 59.47 90 ILE A N 1
ATOM 698 C CA . ILE A 1 90 ? 13.928 1.923 -9.280 1.00 59.47 90 ILE A CA 1
ATOM 699 C C . ILE A 1 90 ? 14.607 3.017 -10.111 1.00 59.47 90 ILE A C 1
ATOM 701 O O . ILE A 1 90 ? 15.302 2.719 -11.080 1.00 59.47 90 ILE A O 1
ATOM 705 N N . PHE A 1 91 ? 14.421 4.277 -9.724 1.00 58.50 91 PHE A N 1
ATOM 706 C CA . PHE A 1 91 ? 14.925 5.430 -10.456 1.00 58.50 91 PHE A CA 1
ATOM 707 C C . PHE A 1 91 ? 16.429 5.641 -10.267 1.00 58.50 91 PHE A C 1
ATOM 709 O O . PHE A 1 91 ? 17.117 5.873 -11.256 1.00 58.50 91 PHE A O 1
ATOM 716 N N . ALA A 1 92 ? 16.970 5.468 -9.058 1.00 54.34 92 ALA A N 1
ATOM 717 C CA . ALA A 1 92 ? 18.410 5.549 -8.797 1.00 54.34 92 ALA A CA 1
ATOM 718 C C . ALA A 1 92 ? 19.205 4.432 -9.502 1.00 54.34 92 ALA A C 1
ATOM 720 O O . ALA A 1 92 ? 20.317 4.643 -9.976 1.00 54.34 92 ALA A O 1
ATOM 721 N N . MET A 1 93 ? 18.634 3.235 -9.649 1.00 55.62 93 MET A N 1
ATOM 722 C CA . MET A 1 93 ? 19.272 2.167 -10.431 1.00 55.62 93 MET A CA 1
ATOM 723 C C . MET A 1 93 ? 19.337 2.478 -11.931 1.00 55.62 93 MET A C 1
ATOM 725 O O . MET A 1 93 ? 20.205 1.976 -12.646 1.00 55.62 93 MET A O 1
ATOM 729 N N . GLN A 1 94 ? 18.455 3.358 -12.399 1.00 54.81 94 GLN A N 1
ATOM 730 C CA . GLN A 1 94 ? 18.416 3.873 -13.763 1.00 54.81 94 GLN A CA 1
ATOM 731 C C . GLN A 1 94 ? 19.284 5.133 -13.935 1.00 54.81 94 GLN A C 1
ATOM 733 O O . GLN A 1 94 ? 19.079 5.877 -14.892 1.00 54.81 94 GLN A O 1
ATOM 738 N N . THR A 1 95 ? 20.251 5.392 -13.040 1.00 48.91 95 THR A N 1
ATOM 739 C CA . THR A 1 95 ? 21.177 6.541 -13.133 1.00 48.91 95 THR A CA 1
ATOM 740 C C . THR A 1 95 ? 22.656 6.166 -13.161 1.00 48.91 95 THR A C 1
ATOM 742 O O . THR A 1 95 ? 23.517 6.993 -12.860 1.00 48.91 95 THR A O 1
ATOM 745 N N . LEU A 1 96 ? 22.982 4.924 -13.526 1.00 51.25 96 LEU A N 1
ATOM 746 C CA . LEU A 1 96 ? 24.350 4.570 -13.907 1.00 51.25 96 LEU A CA 1
ATOM 747 C C . LEU A 1 96 ? 24.851 5.452 -15.065 1.00 51.25 96 LEU A C 1
ATOM 749 O O . LEU A 1 96 ? 24.026 5.954 -15.830 1.00 51.25 96 LEU A O 1
ATOM 753 N N . PRO A 1 97 ? 26.179 5.646 -15.216 1.00 48.03 97 PRO A N 1
ATOM 754 C CA . PRO A 1 97 ? 26.729 6.547 -16.221 1.00 48.03 97 PRO A CA 1
ATOM 755 C C . PRO A 1 97 ? 26.121 6.315 -17.607 1.00 48.03 97 PRO A C 1
ATOM 757 O O . PRO A 1 97 ? 25.888 5.178 -18.009 1.00 48.03 97 PRO A O 1
ATOM 760 N N . GLU A 1 98 ? 25.926 7.407 -18.342 1.00 42.72 98 GLU A N 1
ATOM 761 C CA . GLU A 1 98 ? 25.290 7.519 -19.667 1.00 42.72 98 GLU A CA 1
ATOM 762 C C . GLU A 1 98 ? 25.737 6.443 -20.682 1.00 42.72 98 GLU A C 1
ATOM 764 O O . GLU A 1 98 ? 24.958 6.003 -21.526 1.00 42.72 98 GLU A O 1
ATOM 769 N N . ALA A 1 99 ? 26.964 5.931 -20.528 1.00 41.78 99 ALA A N 1
ATOM 770 C CA . ALA A 1 99 ? 27.526 4.806 -21.277 1.00 41.78 99 ALA A CA 1
ATOM 771 C C . ALA A 1 99 ? 26.774 3.461 -21.114 1.00 41.78 99 ALA A C 1
ATOM 773 O O . ALA A 1 99 ? 26.970 2.563 -21.930 1.00 41.78 99 ALA A O 1
ATOM 774 N N . LEU A 1 100 ? 25.926 3.304 -20.090 1.00 41.31 100 LEU A N 1
ATOM 775 C CA . LEU A 1 100 ? 25.147 2.092 -19.793 1.00 41.31 100 LEU A CA 1
ATOM 776 C C . LEU A 1 100 ? 23.626 2.278 -19.979 1.00 41.31 100 LEU A C 1
ATOM 778 O O . LEU A 1 100 ? 22.882 1.310 -19.823 1.00 41.31 100 LEU A O 1
ATOM 782 N N . LEU A 1 101 ? 23.148 3.485 -20.321 1.00 48.69 101 LEU A N 1
ATOM 783 C CA . LEU A 1 101 ? 21.714 3.822 -20.386 1.00 48.69 101 LEU A CA 1
ATOM 784 C C . LEU A 1 101 ? 21.351 4.711 -21.596 1.00 48.69 101 LEU A C 1
ATOM 786 O O . LEU A 1 101 ? 20.967 5.874 -21.431 1.00 48.69 101 LEU A O 1
ATOM 790 N N . PRO A 1 102 ? 21.407 4.186 -22.832 1.00 44.03 102 PRO A N 1
ATOM 791 C CA . PRO A 1 102 ? 21.054 4.966 -24.014 1.00 44.03 102 PRO A CA 1
ATOM 792 C C . PRO A 1 102 ? 19.563 5.346 -23.997 1.00 44.03 102 PRO A C 1
ATOM 794 O O . PRO A 1 102 ? 18.703 4.488 -23.779 1.00 44.03 102 PRO A O 1
ATOM 797 N N . GLY A 1 103 ? 19.235 6.620 -24.253 1.00 49.41 103 GLY A N 1
ATOM 798 C CA . GLY A 1 103 ? 17.885 6.972 -24.715 1.00 49.41 103 GLY A CA 1
ATOM 799 C C . GLY A 1 103 ? 17.271 8.312 -24.309 1.00 49.41 103 GLY A C 1
ATOM 800 O O . GLY A 1 103 ? 16.324 8.693 -24.982 1.00 49.41 103 GLY A O 1
ATOM 801 N N . THR A 1 104 ? 17.756 9.041 -23.295 1.00 49.28 104 THR A N 1
ATOM 802 C CA . THR A 1 104 ? 17.290 10.416 -22.988 1.00 49.28 104 THR A CA 1
ATOM 803 C C . THR A 1 104 ? 18.312 11.188 -22.137 1.00 49.28 104 THR A C 1
ATOM 805 O O . THR A 1 104 ? 18.891 10.619 -21.216 1.00 49.28 104 THR A O 1
ATOM 808 N N . ASP A 1 105 ? 18.474 12.493 -22.380 1.00 56.75 105 ASP A N 1
ATOM 809 C CA . ASP A 1 105 ? 19.383 13.421 -21.665 1.00 56.75 105 ASP A CA 1
ATOM 810 C C . ASP A 1 105 ? 18.935 13.752 -20.212 1.00 56.75 105 ASP A C 1
ATOM 812 O O . ASP A 1 105 ? 19.208 14.830 -19.680 1.00 56.75 105 ASP A O 1
ATOM 816 N N . ALA A 1 106 ? 18.148 12.882 -19.566 1.00 58.31 106 ALA A N 1
ATOM 817 C CA . ALA A 1 106 ? 17.543 13.165 -18.262 1.00 58.31 106 ALA A CA 1
ATOM 818 C C . ALA A 1 106 ? 18.550 12.989 -17.111 1.00 58.31 106 ALA A C 1
ATOM 820 O O . ALA A 1 106 ? 19.147 11.924 -16.960 1.00 58.31 106 ALA A O 1
ATOM 821 N N . THR A 1 107 ? 18.691 14.015 -16.266 1.00 63.28 107 THR A N 1
ATOM 822 C CA . THR A 1 107 ? 19.542 13.986 -15.066 1.00 63.28 107 THR A CA 1
ATOM 823 C C . THR A 1 107 ? 18.926 13.138 -13.948 1.00 63.28 107 THR A C 1
ATOM 825 O O . THR A 1 107 ? 17.712 12.934 -13.914 1.00 63.28 107 THR A O 1
ATOM 828 N N . LEU A 1 108 ? 19.744 12.698 -12.983 1.00 61.84 108 LEU A N 1
ATOM 829 C CA . LEU A 1 108 ? 19.271 12.026 -11.762 1.00 61.84 108 LEU A CA 1
ATOM 830 C C . LEU A 1 108 ? 18.167 12.833 -11.060 1.00 61.84 108 LEU A C 1
ATOM 832 O O . LEU A 1 108 ? 17.113 12.284 -10.753 1.00 61.84 108 LEU A O 1
ATOM 836 N N . ASP A 1 109 ? 18.354 14.145 -10.912 1.00 61.75 109 ASP A N 1
ATOM 837 C CA . ASP A 1 109 ? 17.353 15.037 -10.311 1.00 61.75 109 ASP A CA 1
ATOM 838 C C . ASP A 1 109 ? 16.014 15.053 -11.065 1.00 61.75 109 ASP A C 1
ATOM 840 O O . ASP A 1 109 ? 14.967 15.240 -10.452 1.00 61.75 109 ASP A O 1
ATOM 844 N N . ALA A 1 110 ? 16.021 14.857 -12.388 1.00 70.00 110 ALA A N 1
ATOM 845 C CA . ALA A 1 110 ? 14.796 14.831 -13.184 1.00 70.00 110 ALA A CA 1
ATOM 846 C C . ALA A 1 110 ? 14.015 13.514 -13.032 1.00 70.00 110 ALA A C 1
ATOM 848 O O . ALA A 1 110 ? 12.799 13.500 -13.226 1.00 70.00 110 ALA A O 1
ATOM 849 N N . ILE A 1 111 ? 14.705 12.409 -12.730 1.00 71.31 111 ILE A N 1
ATOM 850 C CA . ILE A 1 111 ? 14.124 11.063 -12.626 1.00 71.31 111 ILE A CA 1
ATOM 851 C C . ILE A 1 111 ? 13.642 10.797 -11.192 1.00 71.31 111 ILE A C 1
ATOM 853 O O . ILE A 1 111 ? 12.576 10.207 -11.020 1.00 71.31 111 ILE A O 1
ATOM 857 N N . MET A 1 112 ? 14.381 11.258 -10.180 1.00 69.62 112 MET A N 1
ATOM 858 C CA . MET A 1 112 ? 14.084 10.988 -8.771 1.00 69.62 112 MET A CA 1
ATOM 859 C C . MET A 1 112 ? 12.760 11.604 -8.294 1.00 69.62 112 MET A C 1
ATOM 861 O O . MET A 1 112 ? 12.344 12.648 -8.806 1.00 69.62 112 MET A O 1
ATOM 865 N N . PRO A 1 113 ? 12.104 10.999 -7.282 1.00 74.31 113 PRO A N 1
ATOM 866 C CA . PRO A 1 113 ? 10.919 11.582 -6.672 1.00 74.31 113 PRO A CA 1
ATOM 867 C C . PRO A 1 113 ? 11.218 12.979 -6.108 1.00 74.31 113 PRO A C 1
ATOM 869 O O . PRO A 1 113 ? 12.287 13.191 -5.530 1.00 74.31 113 PRO A O 1
ATOM 872 N N . PRO A 1 114 ? 10.271 13.925 -6.219 1.00 75.56 114 PRO A N 1
ATOM 873 C CA . PRO A 1 114 ? 10.462 15.292 -5.750 1.00 75.56 114 PRO A CA 1
ATOM 874 C C . PRO A 1 114 ? 10.298 15.449 -4.235 1.00 75.56 114 PRO A C 1
ATOM 876 O O . PRO A 1 114 ? 10.498 16.551 -3.748 1.00 75.56 114 PRO A O 1
ATOM 879 N N . ASN A 1 115 ? 9.853 14.415 -3.512 1.00 76.25 115 ASN A N 1
ATOM 880 C CA . ASN A 1 115 ? 9.756 14.368 -2.048 1.00 76.25 115 ASN A CA 1
ATOM 881 C C . ASN A 1 115 ? 9.934 12.921 -1.558 1.00 76.25 115 ASN A C 1
ATOM 883 O O . ASN A 1 115 ? 9.669 11.995 -2.331 1.00 76.25 115 ASN A O 1
ATOM 887 N N . PRO A 1 116 ? 10.302 12.696 -0.278 1.00 74.81 116 PRO A N 1
ATOM 888 C CA . PRO A 1 116 ? 10.230 11.378 0.344 1.00 74.81 116 PRO A CA 1
ATOM 889 C C . PRO A 1 116 ? 8.855 10.733 0.184 1.00 74.81 116 PRO A C 1
ATOM 891 O O . PRO A 1 116 ? 7.866 11.292 0.655 1.00 74.81 116 PRO A O 1
ATOM 894 N N . ALA A 1 117 ? 8.794 9.578 -0.475 1.00 75.81 117 ALA A N 1
ATOM 895 C CA . ALA A 1 117 ? 7.557 8.958 -0.944 1.00 75.81 117 ALA A CA 1
ATOM 896 C C . ALA A 1 117 ? 7.378 7.551 -0.356 1.00 75.81 117 ALA A C 1
ATOM 898 O O . ALA A 1 117 ? 7.031 6.600 -1.058 1.00 75.81 117 ALA A O 1
ATOM 899 N N . GLU A 1 118 ? 7.632 7.426 0.949 1.00 76.12 118 GLU A N 1
ATOM 900 C CA . GLU A 1 118 ? 7.560 6.151 1.658 1.00 76.12 118 GLU A CA 1
ATOM 901 C C . GLU A 1 118 ? 6.171 5.511 1.510 1.00 76.12 118 GLU A C 1
ATOM 903 O O . GLU A 1 118 ? 5.137 6.150 1.711 1.00 76.12 118 GLU A O 1
ATOM 908 N N . ALA A 1 119 ? 6.155 4.223 1.170 1.00 80.62 119 ALA A N 1
ATOM 909 C CA . ALA A 1 119 ? 4.941 3.430 1.069 1.00 80.62 119 ALA A CA 1
ATOM 910 C C . ALA A 1 119 ? 5.107 2.102 1.811 1.00 80.62 119 ALA A C 1
ATOM 912 O O . ALA A 1 119 ? 6.194 1.522 1.848 1.00 80.62 119 ALA A O 1
ATOM 913 N N . ASP A 1 120 ? 4.021 1.613 2.401 1.00 82.62 120 ASP A N 1
ATOM 914 C CA . ASP A 1 120 ? 3.975 0.283 2.985 1.00 82.62 120 ASP A CA 1
ATOM 915 C C . ASP A 1 120 ? 3.807 -0.785 1.901 1.00 82.62 120 ASP A C 1
ATOM 917 O O . ASP A 1 120 ? 3.323 -0.528 0.795 1.00 82.62 120 ASP A O 1
ATOM 921 N N . VAL A 1 121 ? 4.191 -2.016 2.212 1.00 80.00 121 VAL A N 1
ATOM 922 C CA . VAL A 1 121 ? 4.071 -3.133 1.281 1.00 80.00 121 VAL A CA 1
ATOM 923 C C . VAL A 1 121 ? 2.606 -3.553 1.186 1.00 80.00 121 VAL A C 1
ATOM 925 O O . VAL A 1 121 ? 1.950 -3.871 2.178 1.00 80.00 121 VAL A O 1
ATOM 928 N N . MET A 1 122 ? 2.076 -3.580 -0.034 1.00 85.44 122 MET A N 1
ATOM 929 C CA . MET A 1 122 ? 0.710 -4.033 -0.277 1.00 85.44 122 MET A CA 1
ATOM 930 C C . MET A 1 122 ? 0.596 -5.551 -0.124 1.00 85.44 122 MET A C 1
ATOM 932 O O . MET A 1 122 ? 1.496 -6.303 -0.496 1.00 85.44 122 MET A O 1
ATOM 936 N N . SER A 1 123 ? -0.556 -6.030 0.350 1.00 88.25 123 SER A N 1
ATOM 937 C CA . SER A 1 123 ? -0.817 -7.468 0.372 1.00 88.25 123 SER A CA 1
ATOM 938 C C . SER A 1 123 ? -0.986 -8.035 -1.041 1.00 88.25 123 SER A C 1
ATOM 940 O O . SER A 1 123 ? -1.546 -7.371 -1.918 1.00 88.25 123 SER A O 1
ATOM 942 N N . ILE A 1 124 ? -0.535 -9.276 -1.241 1.00 89.12 124 ILE A N 1
ATOM 943 C CA . ILE A 1 124 ? -0.557 -9.979 -2.536 1.00 89.12 124 ILE A CA 1
ATOM 944 C C . ILE A 1 124 ? -1.767 -10.905 -2.719 1.00 89.12 124 ILE A C 1
ATOM 946 O O . ILE A 1 124 ? -1.881 -11.555 -3.749 1.00 89.12 124 ILE A O 1
ATOM 950 N N . TRP A 1 125 ? -2.665 -10.992 -1.736 1.00 91.88 125 TRP A N 1
ATOM 951 C CA . TRP A 1 125 ? -3.908 -11.753 -1.866 1.00 91.88 125 TRP A CA 1
ATOM 952 C C . TRP A 1 125 ? -4.970 -10.976 -2.643 1.00 91.88 125 TRP A C 1
ATOM 954 O O . TRP A 1 125 ? -4.926 -9.741 -2.693 1.00 91.88 125 TRP A O 1
ATOM 964 N N . LEU A 1 126 ? -5.920 -11.711 -3.228 1.00 91.12 126 LEU A N 1
ATOM 965 C CA . LEU A 1 126 ? -7.082 -11.195 -3.959 1.00 91.12 126 LEU A CA 1
ATOM 966 C C . LEU A 1 126 ? -6.723 -10.127 -5.001 1.00 91.12 126 LEU A C 1
ATOM 968 O O . LEU A 1 126 ? -7.362 -9.077 -5.086 1.00 91.12 126 LEU A O 1
ATOM 972 N N . GLN A 1 127 ? -5.675 -10.366 -5.795 1.00 93.81 127 GLN A N 1
ATOM 973 C CA . GLN A 1 127 ? -5.272 -9.406 -6.828 1.00 93.81 127 GLN A CA 1
ATOM 974 C C . GLN A 1 127 ? -6.317 -9.271 -7.939 1.00 93.81 127 GLN A C 1
ATOM 976 O O . GLN A 1 127 ? -6.392 -8.212 -8.552 1.00 93.81 127 GLN A O 1
ATOM 981 N N . ARG A 1 128 ? -7.164 -10.285 -8.167 1.00 92.88 128 ARG A N 1
ATOM 982 C CA . ARG A 1 128 ? -8.299 -10.202 -9.102 1.00 92.88 128 ARG A CA 1
ATOM 983 C C . ARG A 1 128 ? -9.234 -9.034 -8.791 1.00 92.88 128 ARG A C 1
ATOM 985 O O . ARG A 1 128 ? -9.739 -8.397 -9.710 1.00 92.88 128 ARG A O 1
ATOM 992 N N . ASP A 1 129 ? -9.438 -8.746 -7.511 1.00 92.94 129 ASP A N 1
ATOM 993 C CA . ASP A 1 129 ? -10.368 -7.714 -7.056 1.00 92.94 129 ASP A CA 1
ATOM 994 C C . ASP A 1 129 ? -9.754 -6.306 -7.099 1.00 92.94 129 ASP A C 1
ATOM 996 O O . ASP A 1 129 ? -10.398 -5.343 -6.680 1.00 92.94 129 ASP A O 1
ATOM 1000 N N . ARG A 1 130 ? -8.516 -6.177 -7.598 1.00 92.06 130 ARG A N 1
ATOM 1001 C CA . ARG A 1 130 ? -7.757 -4.927 -7.709 1.00 92.06 130 ARG A CA 1
ATOM 1002 C C . ARG A 1 130 ? -7.464 -4.636 -9.183 1.00 92.06 130 ARG A C 1
ATOM 1004 O O . ARG A 1 130 ? -6.477 -5.139 -9.716 1.00 92.06 130 ARG A O 1
ATOM 1011 N N . PRO A 1 131 ? -8.302 -3.828 -9.857 1.00 87.56 131 PRO A N 1
ATOM 1012 C CA . PRO A 1 131 ? -8.159 -3.556 -11.290 1.00 87.56 131 PRO A CA 1
ATOM 1013 C C . PRO A 1 131 ? -6.882 -2.798 -11.661 1.00 87.56 131 PRO A C 1
ATOM 1015 O O . PRO A 1 131 ? -6.472 -2.825 -12.815 1.00 87.56 131 PRO A O 1
ATOM 1018 N N . ALA A 1 132 ? -6.274 -2.111 -10.697 1.00 90.94 132 ALA A N 1
ATOM 1019 C CA . ALA A 1 132 ? -4.977 -1.477 -10.831 1.00 90.94 132 ALA A CA 1
ATOM 1020 C C . ALA A 1 132 ? -4.128 -1.782 -9.594 1.00 90.94 132 ALA A C 1
ATOM 1022 O O . ALA A 1 132 ? -4.641 -2.014 -8.495 1.00 90.94 132 ALA A O 1
ATOM 1023 N N . ALA A 1 133 ? -2.820 -1.810 -9.804 1.00 88.62 133 ALA A N 1
ATOM 1024 C CA . ALA A 1 133 ? -1.829 -2.087 -8.787 1.00 88.62 133 ALA A CA 1
ATOM 1025 C C . ALA A 1 133 ? -1.145 -0.813 -8.292 1.00 88.62 133 ALA A C 1
ATOM 1027 O O . ALA A 1 133 ? -1.350 0.268 -8.843 1.00 88.62 133 ALA A O 1
ATOM 1028 N N . GLU A 1 134 ? -0.300 -0.990 -7.274 1.00 88.75 134 GLU A N 1
ATOM 1029 C CA . GLU A 1 134 ? 0.278 0.078 -6.461 1.00 88.75 134 GLU A CA 1
ATOM 1030 C C . GLU A 1 134 ? -0.773 0.831 -5.629 1.00 88.75 134 GLU A C 1
ATOM 1032 O O . GLU A 1 134 ? -1.983 0.700 -5.826 1.00 88.75 134 GLU A O 1
ATOM 1037 N N . TRP A 1 135 ? -0.319 1.612 -4.649 1.00 91.69 135 TRP A N 1
ATOM 1038 C CA . TRP A 1 135 ? -1.224 2.416 -3.821 1.00 91.69 135 TRP A CA 1
ATOM 1039 C C . TRP A 1 135 ? -1.956 3.491 -4.625 1.00 91.69 135 TRP A C 1
ATOM 1041 O O . TRP A 1 135 ? -3.067 3.873 -4.263 1.00 91.69 135 TRP A O 1
ATOM 1051 N N . ASP A 1 136 ? -1.334 3.962 -5.703 1.00 90.75 136 ASP A N 1
ATOM 1052 C CA . ASP A 1 136 ? -1.798 5.051 -6.562 1.00 90.75 136 ASP A CA 1
ATOM 1053 C C . ASP A 1 136 ? -2.538 4.585 -7.825 1.00 90.75 136 ASP A C 1
ATOM 1055 O O . ASP A 1 136 ? -3.028 5.410 -8.594 1.00 90.75 136 ASP A O 1
ATOM 1059 N N . GLY A 1 137 ? -2.647 3.272 -8.056 1.00 91.06 137 GLY A N 1
ATOM 1060 C CA . GLY A 1 137 ? -3.268 2.739 -9.270 1.00 91.06 137 GLY A CA 1
ATOM 1061 C C . GLY A 1 137 ? -2.454 3.006 -10.537 1.00 91.06 137 GLY A C 1
ATOM 1062 O O . GLY A 1 137 ? -3.016 3.039 -11.636 1.00 91.06 137 GLY A O 1
ATOM 1063 N N . SER A 1 138 ? -1.143 3.227 -10.398 1.00 91.19 138 SER A N 1
ATOM 1064 C CA . SER A 1 138 ? -0.265 3.599 -11.509 1.00 91.19 138 SER A CA 1
ATOM 1065 C C . SER A 1 138 ? -0.032 2.478 -12.523 1.00 91.19 138 SER A C 1
ATOM 1067 O O . SER A 1 138 ? 0.290 2.764 -13.676 1.00 91.19 138 SER A O 1
ATOM 1069 N N . MET A 1 139 ? -0.234 1.221 -12.123 1.00 92.19 139 MET A N 1
ATOM 1070 C CA . MET A 1 139 ? 0.063 0.027 -12.920 1.00 92.19 139 MET A CA 1
ATOM 1071 C C . MET A 1 139 ? -1.221 -0.779 -13.186 1.00 92.19 139 MET A C 1
ATOM 1073 O O . MET A 1 139 ? -1.618 -1.585 -12.343 1.00 92.19 139 MET A O 1
ATOM 1077 N N . PRO A 1 140 ? -1.894 -0.606 -14.338 1.00 92.25 140 PRO A N 1
ATOM 1078 C CA . PRO A 1 140 ? -3.161 -1.290 -14.623 1.00 92.25 140 PRO A CA 1
ATOM 1079 C C . PRO A 1 140 ? -3.024 -2.800 -14.863 1.00 92.25 140 PRO A C 1
ATOM 1081 O O . PRO A 1 140 ? -3.994 -3.540 -14.736 1.00 92.25 140 PRO A O 1
ATOM 1084 N N . HIS A 1 141 ? -1.834 -3.278 -15.235 1.00 92.88 141 HIS A N 1
ATOM 1085 C CA . HIS A 1 141 ? -1.636 -4.661 -15.662 1.00 92.88 141 HIS A CA 1
ATOM 1086 C C . HIS A 1 141 ? -0.812 -5.477 -14.654 1.00 92.88 141 HIS A C 1
ATOM 1088 O O . HIS A 1 141 ? 0.330 -5.140 -14.336 1.00 92.88 141 HIS A O 1
ATOM 1094 N N . ALA A 1 142 ? -1.357 -6.608 -14.191 1.00 92.44 142 ALA A N 1
ATOM 1095 C CA . ALA A 1 142 ? -0.771 -7.413 -13.110 1.00 92.44 142 ALA A CA 1
ATOM 1096 C C . ALA A 1 142 ? 0.626 -7.983 -13.427 1.00 92.44 142 ALA A C 1
ATOM 1098 O O . ALA A 1 142 ? 1.478 -8.061 -12.540 1.00 92.44 142 ALA A O 1
ATOM 1099 N N . VAL A 1 143 ? 0.889 -8.351 -14.687 1.00 93.75 143 VAL A N 1
ATOM 1100 C CA . VAL A 1 143 ? 2.226 -8.822 -15.095 1.00 93.75 143 VAL A CA 1
ATOM 1101 C C . VAL A 1 143 ? 3.234 -7.676 -15.04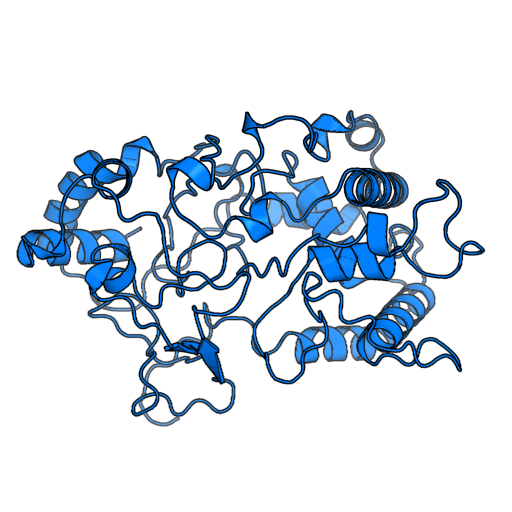7 1.00 93.75 143 VAL A C 1
ATOM 1103 O O . VAL A 1 143 ? 4.327 -7.856 -14.517 1.00 93.75 143 VAL A O 1
ATOM 1106 N N . TYR A 1 144 ? 2.854 -6.483 -15.518 1.00 93.69 144 TYR A N 1
ATOM 1107 C CA . TYR A 1 144 ? 3.739 -5.316 -15.509 1.00 93.69 144 TYR A CA 1
ATOM 1108 C C . TYR A 1 144 ? 4.000 -4.803 -14.094 1.00 93.69 144 TYR A C 1
ATOM 1110 O O . TYR A 1 144 ? 5.128 -4.423 -13.808 1.00 93.69 144 TYR A O 1
ATOM 1118 N N . ARG A 1 145 ? 3.024 -4.899 -13.180 1.00 91.88 145 ARG A N 1
ATOM 1119 C CA . ARG A 1 145 ? 3.242 -4.698 -11.737 1.00 91.88 145 ARG A CA 1
ATOM 1120 C C . ARG A 1 145 ? 4.366 -5.594 -11.212 1.00 91.88 145 ARG A C 1
ATOM 1122 O O . ARG A 1 145 ? 5.307 -5.110 -10.591 1.00 91.88 145 ARG A O 1
ATOM 1129 N N . ASN A 1 146 ? 4.275 -6.905 -11.443 1.00 91.38 146 ASN A N 1
ATOM 1130 C CA . ASN A 1 146 ? 5.291 -7.843 -10.958 1.00 91.38 146 ASN A CA 1
ATOM 1131 C C . ASN A 1 146 ? 6.650 -7.598 -11.610 1.00 91.38 146 ASN A C 1
ATOM 1133 O O . ASN A 1 146 ? 7.673 -7.654 -10.936 1.00 91.38 146 ASN A O 1
ATOM 1137 N N . LEU A 1 147 ? 6.649 -7.299 -12.907 1.00 89.94 147 LEU A N 1
ATOM 1138 C CA . LEU A 1 147 ? 7.858 -6.974 -13.645 1.00 89.94 147 LEU A CA 1
ATOM 1139 C C . LEU A 1 147 ? 8.505 -5.691 -13.102 1.00 89.94 147 LEU A C 1
ATOM 1141 O O . LEU A 1 147 ? 9.716 -5.658 -12.915 1.00 89.94 147 LEU A O 1
ATOM 1145 N N . ALA A 1 148 ? 7.712 -4.671 -12.758 1.00 87.94 148 ALA A N 1
ATOM 1146 C CA . ALA A 1 148 ? 8.184 -3.441 -12.124 1.00 87.94 148 ALA A CA 1
ATOM 1147 C C . ALA A 1 148 ? 8.786 -3.702 -10.740 1.00 87.94 148 ALA A C 1
ATOM 1149 O O . ALA A 1 148 ? 9.843 -3.157 -10.429 1.00 87.94 148 ALA A O 1
ATOM 1150 N N . ALA A 1 149 ? 8.177 -4.581 -9.938 1.00 83.75 149 ALA A N 1
ATOM 1151 C CA . ALA A 1 149 ? 8.745 -5.001 -8.659 1.00 83.75 149 ALA A CA 1
ATOM 1152 C C . ALA A 1 149 ? 10.102 -5.709 -8.840 1.00 83.75 149 ALA A C 1
ATOM 1154 O O . ALA A 1 149 ? 11.053 -5.414 -8.116 1.00 83.75 149 ALA A O 1
ATOM 1155 N N . SER A 1 150 ? 10.229 -6.588 -9.840 1.00 82.12 150 SER A N 1
ATOM 1156 C CA . SER A 1 150 ? 11.503 -7.234 -10.180 1.00 82.12 150 SER A CA 1
ATOM 1157 C C . SER A 1 150 ? 12.548 -6.234 -10.685 1.00 82.12 150 SER A C 1
ATOM 1159 O O . SER A 1 150 ? 13.700 -6.286 -10.256 1.00 82.12 150 SER A O 1
ATOM 1161 N N . VAL A 1 151 ? 12.151 -5.274 -11.527 1.00 80.00 151 VAL A N 1
ATOM 1162 C CA . VAL A 1 151 ? 13.014 -4.165 -11.963 1.00 80.00 151 VAL A CA 1
ATOM 1163 C C . VAL A 1 151 ? 13.449 -3.312 -10.771 1.00 80.00 151 VAL A C 1
ATOM 1165 O O . VAL A 1 151 ? 14.603 -2.914 -10.722 1.00 80.00 151 VAL A O 1
ATOM 1168 N N . GLY A 1 152 ? 12.598 -3.086 -9.770 1.00 74.19 152 GLY A N 1
ATOM 1169 C CA . GLY A 1 152 ? 12.993 -2.383 -8.544 1.00 74.19 152 GLY A CA 1
ATOM 1170 C C . GLY A 1 152 ? 13.933 -3.163 -7.634 1.00 74.19 152 GLY A C 1
ATOM 1171 O O . GLY A 1 152 ? 14.748 -2.566 -6.930 1.00 74.19 152 GLY A O 1
ATOM 1172 N N . ALA A 1 153 ? 13.866 -4.493 -7.669 1.00 71.69 153 ALA A N 1
ATOM 1173 C CA . ALA A 1 153 ? 14.773 -5.348 -6.915 1.00 71.69 153 ALA A CA 1
ATOM 1174 C C . ALA A 1 153 ? 16.153 -5.490 -7.579 1.00 71.69 153 ALA A C 1
ATOM 1176 O O . ALA A 1 153 ? 17.150 -5.576 -6.871 1.00 71.69 153 ALA A O 1
ATOM 1177 N N . VAL A 1 154 ? 16.225 -5.525 -8.914 1.00 69.81 154 VAL A N 1
ATOM 1178 C CA . VAL A 1 154 ? 17.468 -5.819 -9.659 1.00 69.81 154 VAL A CA 1
ATOM 1179 C C . VAL A 1 154 ? 18.074 -4.574 -10.321 1.00 69.81 154 VAL A C 1
ATOM 1181 O O . VAL A 1 154 ? 19.277 -4.508 -10.548 1.00 69.81 154 VAL A O 1
ATOM 1184 N N . GLY A 1 155 ? 17.254 -3.573 -10.633 1.00 66.69 155 GLY A N 1
ATOM 1185 C CA . GLY A 1 155 ? 17.644 -2.308 -11.256 1.00 66.69 155 GLY A CA 1
ATOM 1186 C C . GLY A 1 155 ? 17.663 -2.304 -12.786 1.00 66.69 155 GLY A C 1
ATOM 1187 O O . GLY A 1 155 ? 17.474 -1.249 -13.390 1.00 66.69 155 GLY A O 1
ATOM 1188 N N . PHE A 1 156 ? 17.830 -3.464 -13.433 1.00 72.00 156 PHE A N 1
ATOM 1189 C CA . PHE A 1 156 ? 17.978 -3.561 -14.891 1.00 72.00 156 PHE A CA 1
ATOM 1190 C C . PHE A 1 156 ? 16.960 -4.501 -15.523 1.00 72.00 156 PHE A C 1
ATOM 1192 O O . PHE A 1 156 ? 16.865 -5.662 -15.135 1.00 72.00 156 PHE A O 1
ATOM 1199 N N . GLY A 1 157 ? 16.268 -4.030 -16.567 1.00 75.69 157 GLY A N 1
ATOM 1200 C CA . GLY A 1 157 ? 15.288 -4.839 -17.300 1.00 75.69 157 GLY A CA 1
ATOM 1201 C C . GLY A 1 157 ? 15.881 -6.115 -17.910 1.00 75.69 157 GLY A C 1
ATOM 1202 O O . GLY A 1 157 ? 15.275 -7.173 -17.812 1.00 75.69 157 GLY A O 1
ATOM 1203 N N . PHE A 1 158 ? 17.109 -6.061 -18.439 1.00 75.12 158 PHE A N 1
ATOM 1204 C CA . PHE A 1 158 ? 17.776 -7.234 -19.032 1.00 75.12 158 PHE A CA 1
ATOM 1205 C C . PHE A 1 158 ? 18.170 -8.318 -18.012 1.00 75.12 158 PHE A C 1
ATOM 1207 O O . PHE A 1 158 ? 18.519 -9.429 -18.401 1.00 75.12 158 PHE A O 1
ATOM 1214 N N . ALA A 1 159 ? 18.180 -7.986 -16.719 1.00 75.00 159 ALA A N 1
ATOM 1215 C CA . ALA A 1 159 ? 18.503 -8.908 -15.632 1.00 75.00 159 ALA A CA 1
ATOM 1216 C C . ALA A 1 159 ? 17.236 -9.413 -14.917 1.00 75.00 159 ALA A C 1
ATOM 1218 O O . ALA A 1 159 ? 17.323 -10.057 -13.872 1.00 75.00 159 ALA A O 1
ATOM 1219 N N . VAL A 1 160 ? 16.061 -9.113 -15.474 1.00 80.50 160 VAL A N 1
ATOM 1220 C CA . VAL A 1 160 ? 14.757 -9.538 -14.974 1.00 80.50 160 VAL A CA 1
ATOM 1221 C C . VAL A 1 160 ? 14.146 -10.528 -15.955 1.00 80.50 160 VAL A C 1
ATOM 1223 O O . VAL A 1 160 ? 14.227 -10.359 -17.167 1.00 80.50 160 VAL A O 1
ATOM 1226 N N . ASN A 1 161 ? 13.522 -11.568 -15.410 1.00 82.56 161 ASN A N 1
ATOM 1227 C CA . ASN A 1 161 ? 12.862 -12.609 -16.181 1.00 82.56 161 ASN A CA 1
ATOM 1228 C C . ASN A 1 161 ? 11.347 -12.346 -16.242 1.00 82.56 161 ASN A C 1
ATOM 1230 O O . ASN A 1 161 ? 10.705 -12.194 -15.199 1.00 82.56 161 ASN A O 1
ATOM 1234 N N . PHE A 1 162 ? 10.784 -12.311 -17.449 1.00 88.06 162 PHE A N 1
ATOM 1235 C CA . PHE A 1 162 ? 9.366 -12.046 -17.680 1.00 88.06 162 PHE A CA 1
ATOM 1236 C C . PHE A 1 162 ? 8.464 -13.198 -17.235 1.00 88.06 162 PHE A C 1
ATOM 1238 O O . PHE A 1 162 ? 7.433 -12.982 -16.593 1.00 88.06 162 PHE A O 1
ATOM 1245 N N . GLU A 1 163 ? 8.834 -14.432 -17.576 1.00 89.00 163 GLU A N 1
ATOM 1246 C CA . GLU A 1 163 ? 7.985 -15.606 -17.400 1.00 89.00 163 GLU A CA 1
ATOM 1247 C C . GLU A 1 163 ? 7.609 -15.834 -15.919 1.00 89.00 163 GLU A C 1
ATOM 1249 O O . GLU A 1 163 ? 6.419 -16.006 -15.631 1.00 89.00 163 GLU A O 1
ATOM 1254 N N . PRO A 1 164 ? 8.534 -15.744 -14.938 1.00 87.06 164 PRO A N 1
ATOM 1255 C CA . PRO A 1 164 ? 8.187 -15.772 -13.522 1.00 87.06 164 PRO A CA 1
ATOM 1256 C C . PRO A 1 164 ? 7.232 -14.650 -13.109 1.00 87.06 164 PRO A C 1
ATOM 1258 O O . PRO A 1 164 ? 6.327 -14.901 -12.316 1.00 87.06 164 PRO A O 1
ATOM 1261 N N . SER A 1 165 ? 7.371 -13.430 -13.642 1.00 89.69 165 SER A N 1
ATOM 1262 C CA . SER A 1 165 ? 6.450 -12.328 -13.330 1.00 89.69 165 SER A CA 1
ATOM 1263 C C . SER A 1 165 ? 5.020 -12.644 -13.776 1.00 89.69 165 SER A C 1
ATOM 1265 O O . SER A 1 165 ? 4.075 -12.340 -13.039 1.00 89.69 165 SER A O 1
ATOM 1267 N N . ALA A 1 166 ? 4.857 -13.298 -14.931 1.00 90.88 166 ALA A N 1
ATOM 1268 C CA . ALA A 1 166 ? 3.564 -13.769 -15.421 1.00 90.88 166 ALA A CA 1
ATOM 1269 C C . ALA A 1 166 ? 2.999 -14.914 -14.561 1.00 90.88 166 ALA A C 1
ATOM 1271 O O . ALA A 1 166 ? 1.841 -14.858 -14.146 1.00 90.88 166 ALA A O 1
ATOM 1272 N N . VAL A 1 167 ? 3.826 -15.903 -14.205 1.00 92.50 167 VAL A N 1
ATOM 1273 C CA . VAL A 1 167 ? 3.424 -17.009 -13.314 1.00 92.50 167 VAL A CA 1
ATOM 1274 C C . VAL A 1 167 ? 2.993 -16.488 -11.942 1.00 92.50 167 VAL A C 1
ATOM 1276 O O . VAL A 1 167 ? 1.953 -16.891 -11.429 1.00 92.50 167 VAL A O 1
ATOM 1279 N N . VAL A 1 168 ? 3.745 -15.554 -11.352 1.00 91.81 168 VAL A N 1
ATOM 1280 C CA . VAL A 1 168 ? 3.406 -14.942 -10.058 1.00 91.81 168 VAL A CA 1
ATOM 1281 C C . VAL A 1 168 ? 2.134 -14.097 -10.160 1.00 91.81 168 VAL A C 1
ATOM 1283 O O . VAL A 1 168 ? 1.373 -14.014 -9.193 1.00 91.81 168 VAL A O 1
ATOM 1286 N N . ALA A 1 169 ? 1.862 -13.473 -11.311 1.00 93.06 169 ALA A N 1
ATOM 1287 C CA . ALA A 1 169 ? 0.630 -12.711 -11.514 1.00 93.06 169 ALA A CA 1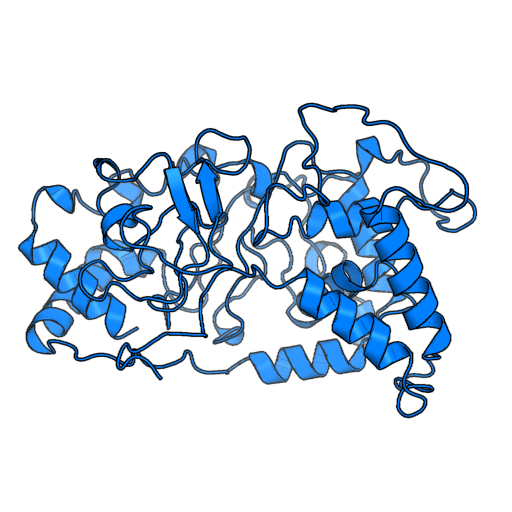
ATOM 1288 C C . ALA A 1 169 ? -0.591 -13.633 -11.450 1.00 93.06 169 ALA A C 1
ATOM 1290 O O . ALA A 1 169 ? -1.540 -13.318 -10.735 1.00 93.06 169 ALA A O 1
ATOM 1291 N N . GLU A 1 170 ? -0.527 -14.798 -12.100 1.00 93.44 170 GLU A N 1
ATOM 1292 C CA . GLU A 1 170 ? -1.603 -15.790 -12.032 1.00 93.44 170 GLU A CA 1
ATOM 1293 C C . GLU A 1 170 ? -1.676 -16.464 -10.655 1.00 93.44 170 GLU A C 1
ATOM 1295 O O . GLU A 1 170 ? -2.759 -16.592 -10.092 1.00 93.44 170 GLU A O 1
ATOM 1300 N N . PHE A 1 171 ? -0.536 -16.814 -10.051 1.00 94.00 171 PHE A N 1
ATOM 1301 C CA . PHE A 1 171 ? -0.497 -17.396 -8.706 1.00 94.00 171 PHE A CA 1
ATOM 1302 C C . PHE A 1 171 ? -1.154 -16.481 -7.667 1.00 94.00 171 PHE A C 1
ATOM 1304 O O . PHE A 1 171 ? -1.952 -16.948 -6.863 1.00 94.00 171 PHE A O 1
ATOM 1311 N N . SER A 1 172 ? -0.846 -15.178 -7.699 1.00 93.75 172 SER A N 1
ATOM 1312 C CA . SER A 1 172 ? -1.374 -14.183 -6.749 1.00 93.75 172 SER A CA 1
ATOM 1313 C C . SER A 1 172 ? -2.815 -13.745 -7.021 1.00 93.75 172 SER A C 1
ATOM 1315 O O . SER A 1 172 ? -3.413 -13.052 -6.195 1.00 93.75 172 SER A O 1
ATOM 1317 N N . ARG A 1 173 ? -3.390 -14.152 -8.157 1.00 93.81 173 ARG A N 1
ATOM 1318 C CA . ARG A 1 173 ? -4.697 -13.692 -8.630 1.00 93.81 173 ARG A CA 1
ATOM 1319 C C . ARG A 1 173 ? -5.803 -13.913 -7.602 1.00 93.81 173 ARG A C 1
ATOM 1321 O O . ARG A 1 173 ? -6.516 -12.967 -7.272 1.00 93.81 173 ARG A O 1
ATOM 1328 N N . ASP A 1 174 ? -5.887 -15.130 -7.071 1.00 93.94 174 ASP A N 1
ATOM 1329 C CA . ASP A 1 174 ? -6.982 -15.588 -6.204 1.00 93.94 174 ASP A CA 1
ATOM 1330 C C . ASP A 1 174 ? -6.504 -16.090 -4.844 1.00 93.94 174 ASP A C 1
ATOM 1332 O O . ASP A 1 174 ? -7.242 -16.785 -4.143 1.00 93.94 174 ASP A O 1
ATOM 1336 N N . LEU A 1 175 ? -5.264 -15.763 -4.459 1.00 94.50 175 LEU A N 1
ATOM 1337 C CA . LEU A 1 175 ? -4.779 -16.115 -3.128 1.00 94.50 175 LEU A CA 1
ATOM 1338 C C . LEU A 1 175 ? -5.745 -15.550 -2.083 1.00 94.50 175 LEU A C 1
ATOM 1340 O O . LEU A 1 175 ? -6.052 -14.356 -2.147 1.00 94.50 175 LEU A O 1
ATOM 1344 N N . PRO A 1 176 ? -6.220 -16.367 -1.131 1.00 94.38 176 PRO A N 1
ATOM 1345 C CA . PRO A 1 176 ? -7.073 -15.876 -0.068 1.00 94.38 176 PRO A CA 1
ATOM 1346 C C . PRO A 1 176 ? -6.246 -15.072 0.948 1.00 94.38 176 PRO A C 1
ATOM 1348 O O . PRO A 1 176 ? -5.056 -15.349 1.140 1.00 94.38 176 PRO A O 1
ATOM 1351 N N . PRO A 1 177 ? -6.853 -14.088 1.630 1.00 93.06 177 PRO A N 1
ATOM 1352 C CA . PRO A 1 177 ? -6.244 -13.497 2.811 1.00 93.06 177 PRO A CA 1
ATOM 1353 C C . PRO A 1 177 ? -6.097 -14.548 3.922 1.00 93.06 177 PRO A C 1
ATOM 1355 O O . PRO A 1 177 ? -6.881 -15.501 3.986 1.00 93.06 177 PRO A O 1
ATOM 1358 N N . PRO A 1 178 ? -5.132 -14.379 4.839 1.00 91.75 178 PRO A N 1
ATOM 1359 C CA . PRO A 1 178 ? -5.082 -15.206 6.033 1.00 91.75 178 PRO A CA 1
ATOM 1360 C C . PRO A 1 178 ? -6.318 -14.926 6.908 1.00 91.75 178 PRO A C 1
ATOM 1362 O O . PRO A 1 178 ? -6.675 -13.758 7.099 1.00 91.75 178 PRO A O 1
ATOM 1365 N N . PRO A 1 179 ? -6.966 -15.960 7.472 1.00 93.38 179 PRO A N 1
ATOM 1366 C CA . PRO A 1 179 ? -8.066 -15.753 8.403 1.00 93.38 179 PRO A CA 1
ATOM 1367 C C . PRO A 1 179 ? -7.554 -15.094 9.686 1.00 93.38 179 PRO A C 1
ATOM 1369 O O . PRO A 1 179 ? -6.411 -15.318 10.096 1.00 93.38 179 PRO A O 1
ATOM 1372 N N . TYR A 1 180 ? -8.407 -14.309 10.339 1.00 95.44 180 TYR A N 1
ATOM 1373 C CA . TYR A 1 180 ? -8.087 -13.746 11.646 1.00 95.44 180 TYR A CA 1
ATOM 1374 C C . TYR A 1 180 ? -7.882 -14.873 12.672 1.00 95.44 180 TYR A C 1
ATOM 1376 O O . TYR A 1 180 ? -8.769 -15.713 12.833 1.00 95.44 180 TYR A O 1
ATOM 1384 N N . PRO A 1 181 ? -6.723 -14.935 13.352 1.00 94.38 181 PRO A N 1
ATOM 1385 C CA . PRO A 1 181 ? -6.346 -16.107 14.140 1.00 94.38 181 PRO A CA 1
ATOM 1386 C C . PRO A 1 181 ? -6.873 -16.072 15.581 1.00 94.38 181 PRO A C 1
ATOM 1388 O O . PRO A 1 181 ? -6.649 -17.019 16.330 1.00 94.38 181 PRO A O 1
ATOM 1391 N N . PHE A 1 182 ? -7.549 -14.994 15.988 1.00 95.62 182 PHE A N 1
ATOM 1392 C CA . PHE A 1 182 ? -8.046 -14.807 17.352 1.00 95.62 182 PHE A CA 1
ATOM 1393 C C . PHE A 1 182 ? -9.579 -14.929 17.416 1.00 95.62 182 PHE A C 1
ATOM 1395 O O . PHE A 1 182 ? -10.245 -14.864 16.381 1.00 95.62 182 PHE A O 1
ATOM 1402 N N . PRO A 1 183 ? -10.169 -15.097 18.617 1.00 96.88 183 PRO A N 1
ATOM 1403 C CA . PRO A 1 183 ? -11.619 -15.155 18.774 1.00 96.88 183 PRO A CA 1
ATOM 1404 C C . PRO A 1 183 ? -12.333 -13.911 18.234 1.00 96.88 183 PRO A C 1
ATOM 1406 O O . PRO A 1 183 ? -11.829 -12.793 18.365 1.00 96.88 183 PRO A O 1
ATOM 1409 N N . VAL A 1 184 ? -13.531 -14.129 17.688 1.00 97.62 184 VAL A N 1
ATOM 1410 C CA . VAL A 1 184 ? -14.433 -13.081 17.200 1.00 97.62 184 VAL A CA 1
ATOM 1411 C C . VAL A 1 184 ? -15.807 -13.225 17.858 1.00 97.62 184 VAL A C 1
ATOM 1413 O O . VAL A 1 184 ? -16.371 -14.321 17.901 1.00 97.62 184 VAL A O 1
ATOM 1416 N N . ASP A 1 185 ? -16.373 -12.122 18.339 1.00 98.25 185 ASP A N 1
ATOM 1417 C CA . ASP A 1 185 ? -17.770 -12.019 18.762 1.00 98.25 185 ASP A CA 1
ATOM 1418 C C . ASP A 1 185 ? -18.680 -11.898 17.529 1.00 98.25 185 ASP A C 1
ATOM 1420 O O . ASP A 1 185 ? -18.844 -10.833 16.930 1.00 98.25 185 ASP A O 1
ATOM 1424 N N . GLY A 1 186 ? -19.303 -13.016 17.150 1.00 97.81 186 GLY A N 1
ATOM 1425 C CA . GLY A 1 186 ? -20.178 -13.079 15.979 1.00 97.81 186 GLY A CA 1
ATOM 1426 C C . GLY A 1 186 ? -21.419 -12.182 16.063 1.00 97.81 186 GLY A C 1
ATOM 1427 O O . GLY A 1 186 ? -21.918 -11.740 15.029 1.00 97.81 186 GLY A O 1
ATOM 1428 N N . VAL A 1 187 ? -21.915 -11.871 17.267 1.00 98.31 187 VAL A N 1
ATOM 1429 C CA . VAL A 1 187 ? -23.087 -10.998 17.438 1.00 98.31 187 VAL A CA 1
ATOM 1430 C C . VAL A 1 187 ? -22.695 -9.545 17.173 1.00 98.31 187 VAL A C 1
ATOM 1432 O O . VAL A 1 187 ? -23.414 -8.834 16.467 1.00 98.31 187 VAL A O 1
ATOM 1435 N N . ARG A 1 188 ? -21.542 -9.107 17.694 1.00 98.44 188 ARG A N 1
ATOM 1436 C CA . ARG A 1 188 ? -20.964 -7.790 17.381 1.00 98.44 188 ARG A CA 1
ATOM 1437 C C . ARG A 1 188 ? -20.599 -7.674 15.904 1.00 98.44 188 ARG A C 1
ATOM 1439 O O . ARG A 1 188 ? -21.015 -6.712 15.263 1.00 98.44 188 ARG A O 1
ATOM 1446 N N . ALA A 1 189 ? -19.929 -8.680 15.340 1.00 98.44 189 ALA A N 1
ATOM 1447 C CA . ALA A 1 189 ? -19.561 -8.697 13.925 1.00 98.44 189 ALA A CA 1
ATOM 1448 C C . ALA A 1 189 ? -20.786 -8.591 12.997 1.00 98.44 189 ALA A C 1
ATOM 1450 O O . ALA A 1 189 ? -20.749 -7.859 12.011 1.00 98.44 189 ALA A O 1
ATOM 1451 N N . ALA A 1 190 ? -21.906 -9.244 13.328 1.00 98.38 190 ALA A N 1
ATOM 1452 C CA . ALA A 1 190 ? -23.141 -9.121 12.552 1.00 98.38 190 ALA A CA 1
ATOM 1453 C C . ALA A 1 190 ? -23.712 -7.689 12.557 1.00 98.38 190 ALA A C 1
ATOM 1455 O O . ALA A 1 190 ? -24.185 -7.212 11.525 1.00 98.38 190 ALA A O 1
ATOM 1456 N N . ARG A 1 191 ? -23.642 -6.972 13.689 1.00 98.56 191 ARG A N 1
ATOM 1457 C CA . ARG A 1 191 ? -24.030 -5.550 13.751 1.00 98.56 191 ARG A CA 1
ATOM 1458 C C . ARG A 1 191 ? -23.036 -4.661 13.001 1.00 98.56 191 ARG A C 1
ATOM 1460 O O . ARG A 1 191 ? -23.449 -3.778 12.249 1.00 98.56 191 ARG A O 1
ATOM 1467 N N . GLY A 1 192 ? -21.742 -4.943 13.136 1.00 98.56 192 GLY A N 1
ATOM 1468 C CA . GLY A 1 192 ? -20.671 -4.264 12.412 1.00 98.56 192 GLY A CA 1
ATOM 1469 C C . GLY A 1 192 ? -20.772 -4.403 10.895 1.00 98.56 192 GLY A C 1
ATOM 1470 O O . GLY A 1 192 ? -20.463 -3.456 10.178 1.00 98.56 192 GLY A O 1
ATOM 1471 N N . ALA A 1 193 ? -21.286 -5.530 10.396 1.00 98.56 193 ALA A N 1
ATOM 1472 C CA . ALA A 1 193 ? -21.520 -5.732 8.970 1.00 98.56 193 ALA A CA 1
ATOM 1473 C C . ALA A 1 193 ? -22.481 -4.679 8.394 1.00 98.56 193 ALA A C 1
ATOM 1475 O O . ALA A 1 193 ? -22.209 -4.106 7.340 1.00 98.56 193 ALA A O 1
ATOM 1476 N N . ALA A 1 194 ? -23.576 -4.369 9.097 1.00 97.56 194 ALA A N 1
ATOM 1477 C CA . ALA A 1 194 ? -24.523 -3.340 8.664 1.00 97.56 194 ALA A CA 1
ATOM 1478 C C . ALA A 1 194 ? -23.885 -1.939 8.661 1.00 97.56 194 ALA A C 1
ATOM 1480 O O . ALA A 1 194 ? -24.099 -1.162 7.730 1.00 97.56 194 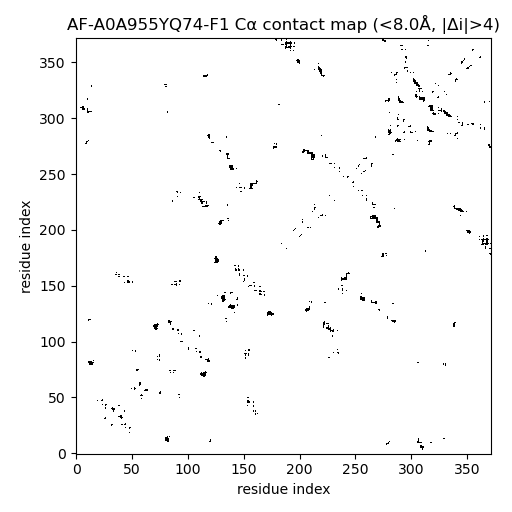ALA A O 1
ATOM 1481 N N . LEU A 1 195 ? -23.053 -1.643 9.666 1.00 98.31 195 LEU A N 1
ATOM 1482 C CA . LEU A 1 195 ? -22.288 -0.396 9.743 1.00 98.31 195 LEU A CA 1
ATOM 1483 C C . LEU A 1 195 ? -21.301 -0.269 8.574 1.00 98.31 195 LEU A C 1
ATOM 1485 O O . LEU A 1 195 ? -21.251 0.770 7.919 1.00 98.31 195 LEU A O 1
ATOM 1489 N N . PHE A 1 196 ? -20.567 -1.336 8.259 1.00 98.19 196 PHE A N 1
ATOM 1490 C CA . PHE A 1 196 ? -19.650 -1.363 7.123 1.00 98.19 196 PHE A CA 1
ATOM 1491 C C . PHE A 1 196 ? -20.373 -1.126 5.792 1.00 98.19 196 PHE A C 1
ATOM 1493 O O . PHE A 1 196 ? -19.920 -0.320 4.977 1.00 98.19 196 PHE A O 1
ATOM 1500 N N . GLN A 1 197 ? -21.517 -1.783 5.579 1.00 97.56 197 GLN A N 1
ATOM 1501 C CA . GLN A 1 197 ? -22.313 -1.598 4.362 1.00 97.56 197 GLN A CA 1
ATOM 1502 C C . GLN A 1 197 ? -22.800 -0.152 4.203 1.00 97.56 197 GLN A C 1
ATOM 1504 O O . GLN A 1 197 ? -22.765 0.386 3.100 1.00 97.56 197 GLN A O 1
ATOM 1509 N N . GLY A 1 198 ? -23.217 0.495 5.296 1.00 96.31 198 GLY A N 1
ATOM 1510 C CA . GLY A 1 198 ? -23.725 1.868 5.265 1.00 96.31 198 GLY A CA 1
ATOM 1511 C C . GLY A 1 198 ? -22.654 2.956 5.139 1.00 96.31 198 GLY A C 1
ATOM 1512 O O . GLY A 1 198 ? -22.963 4.041 4.650 1.00 96.31 198 GLY A O 1
ATOM 1513 N N . HIS A 1 199 ? -21.418 2.693 5.579 1.00 97.06 199 HIS A N 1
ATOM 1514 C CA . HIS A 1 199 ? -20.398 3.740 5.733 1.00 97.06 199 HIS A CA 1
ATOM 1515 C C . HIS A 1 199 ? -19.095 3.506 4.961 1.00 97.06 199 HIS A C 1
ATOM 1517 O O . HIS A 1 199 ? -18.362 4.463 4.736 1.00 97.06 199 HIS A O 1
ATOM 1523 N N . CYS A 1 200 ? -18.782 2.270 4.563 1.00 97.31 200 CYS A N 1
ATOM 1524 C CA . CYS A 1 200 ? -17.462 1.917 4.026 1.00 97.31 200 CYS A CA 1
ATOM 1525 C C . CYS A 1 200 ? -17.530 1.261 2.639 1.00 97.31 200 CYS A C 1
ATOM 1527 O O . CYS A 1 200 ? -16.678 1.520 1.787 1.00 97.31 200 CYS A O 1
ATOM 1529 N N . ALA A 1 201 ? -18.537 0.414 2.404 1.00 96.38 201 ALA A N 1
ATOM 1530 C CA . ALA A 1 201 ? -18.613 -0.454 1.227 1.00 96.38 201 ALA A CA 1
ATOM 1531 C C . ALA A 1 201 ? -18.734 0.295 -0.114 1.00 96.38 201 ALA A C 1
ATOM 1533 O O . ALA A 1 201 ? -18.412 -0.268 -1.156 1.00 96.38 201 ALA A O 1
ATOM 1534 N N . THR A 1 202 ? -19.158 1.563 -0.106 1.00 94.75 202 THR A N 1
ATOM 1535 C CA . THR A 1 202 ? -19.239 2.400 -1.317 1.00 94.75 202 THR A CA 1
ATOM 1536 C C . THR A 1 202 ? -17.870 2.679 -1.933 1.00 94.75 202 THR A C 1
ATOM 1538 O O . THR A 1 202 ? -17.762 2.769 -3.152 1.00 94.75 202 THR A O 1
ATOM 1541 N N . CYS A 1 203 ? -16.827 2.791 -1.108 1.00 95.56 203 CYS A N 1
ATOM 1542 C CA . CYS A 1 203 ? -15.446 2.971 -1.557 1.00 95.56 203 CYS A CA 1
ATOM 1543 C C . CYS A 1 203 ? -14.671 1.650 -1.527 1.00 95.56 203 CYS A C 1
ATOM 1545 O O . CYS A 1 203 ? -13.852 1.391 -2.403 1.00 95.56 203 CYS A O 1
ATOM 1547 N N . HIS A 1 204 ? -14.926 0.819 -0.516 1.00 95.88 204 HIS A N 1
ATOM 1548 C CA . HIS A 1 204 ? -14.163 -0.391 -0.232 1.00 95.88 204 HIS A CA 1
ATOM 1549 C C . HIS A 1 204 ? -14.899 -1.654 -0.685 1.00 95.88 204 HIS A C 1
ATOM 1551 O O . HIS A 1 204 ? -15.463 -2.389 0.128 1.00 95.88 204 HIS A O 1
ATOM 1557 N N . HIS A 1 205 ? -14.864 -1.929 -1.987 1.00 94.25 205 HIS A N 1
ATOM 1558 C CA . HIS A 1 205 ? -15.480 -3.117 -2.578 1.00 94.25 205 HIS A CA 1
ATOM 1559 C C . HIS A 1 205 ? -14.561 -3.795 -3.599 1.00 94.25 205 HIS A C 1
ATOM 1561 O O . HIS A 1 205 ? -13.606 -3.201 -4.100 1.00 94.25 205 HIS A O 1
ATOM 1567 N N . ALA A 1 206 ? -14.860 -5.053 -3.929 1.00 93.88 206 ALA A N 1
ATOM 1568 C CA . ALA A 1 206 ? -14.160 -5.765 -4.994 1.00 93.88 206 ALA A CA 1
ATOM 1569 C C . ALA A 1 206 ? -14.318 -5.019 -6.329 1.00 93.88 206 ALA A C 1
ATOM 1571 O O . ALA A 1 206 ? -15.418 -4.576 -6.674 1.00 93.88 206 ALA A O 1
ATOM 1572 N N . GLY A 1 207 ? -13.219 -4.846 -7.062 1.00 92.88 207 GLY A N 1
ATOM 1573 C CA . GLY A 1 207 ? -13.204 -4.104 -8.321 1.00 92.88 207 GLY A CA 1
ATOM 1574 C C . GLY A 1 207 ? -13.230 -2.579 -8.170 1.00 92.88 207 GLY A C 1
ATOM 1575 O O . GLY A 1 207 ? -13.356 -1.886 -9.179 1.00 92.88 207 GLY A O 1
ATOM 1576 N N . ALA A 1 208 ? -13.118 -2.036 -6.951 1.00 92.38 208 ALA A N 1
ATOM 1577 C CA . ALA A 1 208 ? -12.953 -0.599 -6.756 1.00 92.38 208 ALA A CA 1
ATOM 1578 C C . ALA A 1 208 ? -11.691 -0.104 -7.483 1.00 92.38 208 ALA A C 1
ATOM 1580 O O . ALA A 1 208 ? -10.608 -0.668 -7.334 1.00 92.38 208 ALA A O 1
ATOM 1581 N N . ASN A 1 209 ? -11.845 0.951 -8.286 1.00 90.88 209 ASN A N 1
ATOM 1582 C CA . ASN A 1 209 ? -10.768 1.521 -9.105 1.00 90.88 209 ASN A CA 1
ATOM 1583 C C . ASN A 1 209 ? -10.732 3.058 -9.056 1.00 90.88 209 ASN A C 1
ATOM 1585 O O . ASN A 1 209 ? -10.060 3.707 -9.856 1.00 90.88 209 ASN A O 1
ATOM 1589 N N . THR A 1 210 ? -11.508 3.655 -8.152 1.00 91.50 210 THR A N 1
ATOM 1590 C CA . THR A 1 210 ? -11.525 5.105 -7.969 1.00 91.50 210 THR A CA 1
ATOM 1591 C C . THR A 1 210 ? -10.244 5.534 -7.267 1.00 91.50 210 THR A C 1
ATOM 1593 O O . THR A 1 210 ? -9.937 5.050 -6.176 1.00 91.50 210 THR A O 1
ATOM 1596 N N . VAL A 1 211 ? -9.521 6.461 -7.893 1.00 93.19 211 VAL A N 1
ATOM 1597 C CA . VAL A 1 211 ? -8.354 7.129 -7.315 1.00 93.19 211 VAL A CA 1
ATOM 1598 C C . VAL A 1 211 ? -8.829 8.407 -6.630 1.00 93.19 211 VAL A C 1
ATOM 1600 O O . VAL A 1 211 ? -9.454 9.261 -7.258 1.00 93.19 211 VAL A O 1
ATOM 1603 N N . TYR A 1 212 ? -8.545 8.539 -5.337 1.00 94.44 212 TYR A N 1
ATOM 1604 C CA . TYR A 1 212 ? -8.914 9.706 -4.543 1.00 94.44 212 TYR A CA 1
ATOM 1605 C C . TYR A 1 212 ? -7.706 10.631 -4.360 1.00 94.44 212 TYR A C 1
ATOM 1607 O O . TYR A 1 212 ? -6.700 10.196 -3.789 1.00 94.44 212 TYR A O 1
ATOM 1615 N N . PRO A 1 213 ? -7.775 11.897 -4.812 1.00 94.31 213 PRO A N 1
ATOM 1616 C CA . PRO A 1 213 ? -6.656 12.823 -4.684 1.00 9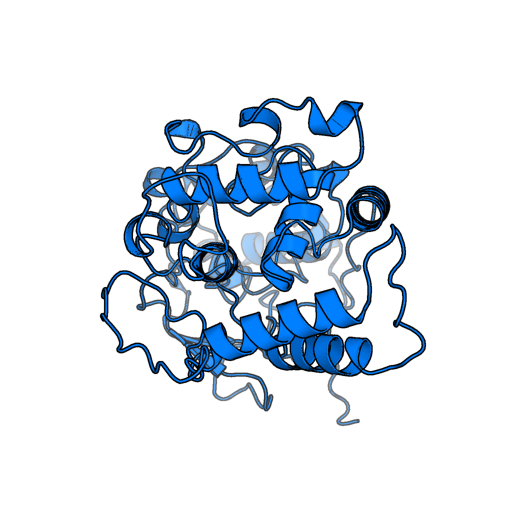4.31 213 PRO A CA 1
ATOM 1617 C C . PRO A 1 213 ? -6.326 13.155 -3.219 1.00 94.31 213 PRO A C 1
ATOM 1619 O O . PRO A 1 213 ? -7.256 13.356 -2.430 1.00 94.31 213 PRO A O 1
ATOM 1622 N N . PRO A 1 214 ? -5.041 13.343 -2.853 1.00 94.62 214 PRO A N 1
ATOM 1623 C CA . PRO A 1 214 ? -4.628 13.711 -1.496 1.00 94.62 214 PRO A CA 1
ATOM 1624 C C . PRO A 1 214 ? -5.235 15.037 -1.031 1.00 94.62 214 PRO A C 1
ATOM 1626 O O . PRO A 1 214 ? -5.560 15.204 0.139 1.00 94.62 214 PRO A O 1
ATOM 1629 N N . ALA A 1 215 ? -5.475 15.961 -1.968 1.00 92.56 215 ALA A N 1
ATOM 1630 C CA . ALA A 1 215 ? -6.166 17.223 -1.707 1.00 92.56 215 ALA A CA 1
ATOM 1631 C C . ALA A 1 215 ? -7.612 17.041 -1.202 1.00 92.56 215 ALA A C 1
ATOM 1633 O O . ALA A 1 215 ? -8.161 17.950 -0.586 1.00 92.56 215 ALA A O 1
ATOM 1634 N N . VAL A 1 216 ? -8.230 15.885 -1.472 1.00 93.12 216 VAL A N 1
ATOM 1635 C CA . VAL A 1 216 ? -9.577 15.533 -1.004 1.00 93.12 216 VAL A CA 1
ATOM 1636 C C . VAL A 1 216 ? -9.496 14.632 0.225 1.00 93.12 216 VAL A C 1
ATOM 1638 O O . VAL A 1 216 ? -10.213 14.862 1.195 1.00 93.12 216 VAL A O 1
ATOM 1641 N N . THR A 1 217 ? -8.632 13.614 0.203 1.00 94.38 217 THR A N 1
ATOM 1642 C CA . THR A 1 217 ? -8.518 12.643 1.302 1.00 94.38 217 THR A CA 1
ATOM 1643 C C . THR A 1 217 ? -7.803 13.197 2.527 1.00 94.38 217 THR A C 1
ATOM 1645 O O . THR A 1 217 ? -7.988 12.644 3.605 1.00 94.38 217 THR A O 1
ATOM 1648 N N . GLY A 1 218 ? -6.963 14.225 2.373 1.00 95.75 218 GLY A N 1
ATOM 1649 C CA . GLY A 1 218 ? -6.078 14.757 3.414 1.00 95.75 218 GLY A CA 1
ATOM 1650 C C . GLY A 1 218 ? -4.850 13.885 3.713 1.00 95.75 218 GLY A C 1
ATOM 1651 O O . GLY A 1 218 ? -4.096 14.197 4.632 1.00 95.75 218 GLY A O 1
ATOM 1652 N N . THR A 1 219 ? -4.656 12.778 2.987 1.00 96.75 219 THR A N 1
ATOM 1653 C CA . THR A 1 219 ? -3.524 11.857 3.205 1.00 96.75 219 THR A CA 1
ATOM 1654 C C . THR A 1 219 ? -2.214 12.440 2.680 1.00 96.75 219 THR A C 1
ATOM 1656 O O . THR A 1 219 ? -2.242 13.333 1.837 1.00 96.75 219 THR A O 1
ATOM 1659 N N . ASP A 1 220 ? -1.067 11.905 3.119 1.00 95.44 220 ASP A N 1
ATOM 1660 C CA . ASP A 1 220 ? 0.250 12.330 2.616 1.00 95.44 220 ASP A CA 1
ATOM 1661 C C . ASP A 1 220 ? 0.298 12.321 1.069 1.00 95.44 220 ASP A C 1
ATOM 1663 O O . ASP A 1 220 ? -0.078 11.313 0.462 1.00 95.44 220 ASP A O 1
ATOM 1667 N N . PRO A 1 221 ? 0.697 13.417 0.401 1.00 93.06 221 PRO A N 1
ATOM 1668 C CA . PRO A 1 221 ? 0.637 13.512 -1.054 1.00 93.06 221 PRO A CA 1
ATOM 1669 C C . PRO A 1 221 ? 1.861 12.923 -1.763 1.00 93.06 221 PRO A C 1
ATOM 1671 O O . PRO A 1 221 ? 1.822 12.734 -2.979 1.00 93.06 221 PRO A O 1
ATOM 1674 N N . ASN A 1 222 ? 2.959 12.655 -1.054 1.00 89.62 222 ASN A N 1
ATOM 1675 C CA . ASN A 1 222 ? 4.255 12.464 -1.698 1.00 89.62 222 ASN A CA 1
ATOM 1676 C C . ASN A 1 222 ? 4.293 11.212 -2.576 1.00 89.62 222 ASN A C 1
ATOM 1678 O O . ASN A 1 222 ? 4.797 11.267 -3.699 1.00 89.62 222 ASN A O 1
ATOM 1682 N N . ARG A 1 223 ? 3.703 10.100 -2.115 1.00 87.69 223 ARG A N 1
ATOM 1683 C CA . ARG A 1 223 ? 3.674 8.849 -2.881 1.00 87.69 223 ARG A CA 1
ATOM 1684 C C . ARG A 1 223 ? 2.857 8.968 -4.169 1.00 87.69 223 ARG A C 1
ATOM 1686 O O . ARG A 1 223 ? 3.275 8.401 -5.176 1.00 87.69 223 ARG A O 1
ATOM 1693 N N . ALA A 1 224 ? 1.771 9.740 -4.181 1.00 90.81 224 ALA A N 1
ATOM 1694 C CA . ALA A 1 224 ? 0.984 10.026 -5.386 1.00 90.81 224 ALA A CA 1
ATOM 1695 C C . ALA A 1 224 ? 1.734 10.890 -6.424 1.00 90.81 224 ALA A C 1
ATOM 1697 O O . ALA A 1 224 ? 1.356 10.919 -7.593 1.00 90.81 224 ALA A O 1
ATOM 1698 N N . HIS A 1 225 ? 2.804 11.580 -6.015 1.00 87.44 225 HIS A N 1
ATOM 1699 C CA . HIS A 1 225 ? 3.629 12.438 -6.873 1.00 87.44 225 HIS A CA 1
ATOM 1700 C C . HIS A 1 225 ? 5.043 11.887 -7.108 1.00 87.44 225 HIS A C 1
ATOM 1702 O O . HIS A 1 225 ? 5.900 12.599 -7.632 1.00 87.44 225 HIS A O 1
ATOM 1708 N N . ALA A 1 226 ? 5.308 10.634 -6.725 1.00 84.25 226 ALA A N 1
ATOM 1709 C CA . ALA A 1 226 ? 6.661 10.083 -6.755 1.00 84.25 226 ALA A CA 1
ATOM 1710 C C . ALA A 1 226 ? 7.172 9.816 -8.181 1.00 84.25 226 ALA A C 1
ATOM 1712 O O . ALA A 1 226 ? 8.370 9.901 -8.438 1.00 84.25 226 ALA A O 1
ATOM 1713 N N . ILE A 1 227 ? 6.270 9.483 -9.112 1.00 86.44 227 ILE A N 1
ATOM 1714 C CA . ILE A 1 227 ? 6.622 9.185 -10.502 1.00 86.44 227 ILE A CA 1
ATOM 1715 C C . ILE A 1 227 ? 6.712 10.499 -11.285 1.00 86.44 227 ILE A C 1
ATOM 1717 O O . ILE A 1 227 ? 5.703 11.145 -11.562 1.00 86.44 227 ILE A O 1
ATOM 1721 N N . THR A 1 228 ? 7.923 10.883 -11.682 1.00 84.50 228 THR A N 1
ATOM 1722 C CA . THR A 1 228 ? 8.157 12.030 -12.571 1.00 84.50 228 THR A CA 1
ATOM 1723 C C . THR A 1 228 ? 7.942 11.648 -14.040 1.00 84.50 228 THR A C 1
ATOM 1725 O O . THR A 1 228 ? 7.930 10.471 -14.405 1.00 84.50 228 THR A O 1
ATOM 1728 N N . THR A 1 229 ? 7.824 12.631 -14.938 1.00 87.12 229 THR A N 1
ATOM 1729 C CA . THR A 1 229 ? 7.745 12.368 -16.390 1.00 87.12 229 THR A CA 1
ATOM 1730 C C . THR A 1 229 ? 8.982 11.627 -16.913 1.00 87.12 229 THR A C 1
ATOM 1732 O O . THR A 1 229 ? 8.861 10.712 -17.737 1.00 87.12 229 THR A O 1
ATOM 1735 N N . ALA A 1 230 ? 10.174 11.987 -16.422 1.00 80.19 230 ALA A N 1
ATOM 1736 C CA . ALA A 1 230 ? 11.412 11.314 -16.803 1.00 80.19 230 ALA A CA 1
ATOM 1737 C C . ALA A 1 230 ? 11.487 9.903 -16.195 1.00 80.19 230 ALA A C 1
ATOM 1739 O O . ALA A 1 230 ? 11.760 8.949 -16.924 1.00 80.19 230 ALA A O 1
ATOM 1740 N N . GLY A 1 231 ? 11.147 9.746 -14.909 1.00 81.88 231 GLY A N 1
ATOM 1741 C CA . GLY A 1 231 ? 11.077 8.448 -14.228 1.00 81.88 231 GLY A CA 1
ATOM 1742 C C . GLY A 1 231 ? 10.097 7.485 -14.895 1.00 81.88 231 GLY A C 1
ATOM 1743 O O . GLY A 1 231 ? 10.439 6.335 -15.167 1.00 81.88 231 GLY A O 1
ATOM 1744 N N . ARG A 1 232 ? 8.914 7.971 -15.291 1.00 88.56 232 ARG A N 1
ATOM 1745 C CA . ARG A 1 232 ? 7.940 7.200 -16.076 1.00 88.56 232 ARG A CA 1
ATOM 1746 C C . ARG A 1 232 ? 8.539 6.686 -17.384 1.00 88.56 232 ARG A C 1
ATOM 1748 O O . ARG A 1 232 ? 8.396 5.507 -17.696 1.00 88.56 232 ARG A O 1
ATOM 1755 N N . THR A 1 233 ? 9.193 7.561 -18.148 1.00 86.38 233 THR A N 1
ATOM 1756 C CA . THR A 1 233 ? 9.826 7.194 -19.428 1.00 86.38 233 THR A CA 1
ATOM 1757 C C . THR A 1 233 ? 10.863 6.088 -19.234 1.00 86.38 233 THR A C 1
ATOM 1759 O O . THR A 1 233 ? 10.883 5.115 -19.987 1.00 86.38 233 THR A O 1
ATOM 1762 N N . ARG A 1 234 ? 11.693 6.198 -18.192 1.00 80.31 234 ARG A N 1
ATOM 1763 C CA . ARG A 1 234 ? 12.732 5.206 -17.894 1.00 80.31 234 ARG A CA 1
ATOM 1764 C C . ARG A 1 234 ? 12.163 3.874 -17.415 1.00 80.31 234 ARG A C 1
ATOM 1766 O O . ARG A 1 234 ? 12.588 2.826 -17.899 1.00 80.31 234 ARG A O 1
ATOM 1773 N N . LEU A 1 235 ? 11.150 3.898 -16.551 1.00 85.44 235 LEU A N 1
ATOM 1774 C CA . LEU A 1 235 ? 10.468 2.682 -16.115 1.00 85.44 235 LEU A CA 1
ATOM 1775 C C . LEU A 1 235 ? 9.798 1.961 -17.291 1.00 85.44 235 LEU A C 1
ATOM 1777 O O . LEU A 1 235 ? 9.966 0.754 -17.433 1.00 85.44 235 LEU A O 1
ATOM 1781 N N . LEU A 1 236 ? 9.134 2.685 -18.195 1.00 89.75 236 LEU A N 1
ATOM 1782 C CA . LEU A 1 236 ? 8.576 2.101 -19.421 1.00 89.75 236 LEU A CA 1
ATOM 1783 C C . LEU A 1 236 ? 9.650 1.449 -20.301 1.00 89.75 236 LEU A C 1
ATOM 1785 O O . LEU A 1 236 ? 9.441 0.341 -20.793 1.00 89.75 236 LEU A O 1
ATOM 1789 N N . GLN A 1 237 ? 10.807 2.096 -20.474 1.00 86.44 237 GLN A N 1
ATOM 1790 C CA . GLN A 1 237 ? 11.931 1.532 -21.226 1.00 86.44 237 GLN A CA 1
ATOM 1791 C C . GLN A 1 237 ? 12.431 0.221 -20.596 1.00 86.44 237 GLN A C 1
ATOM 1793 O O . GLN A 1 237 ? 12.634 -0.761 -21.311 1.00 86.44 237 GLN A O 1
ATOM 1798 N N . ALA A 1 238 ? 12.593 0.186 -19.270 1.00 84.44 238 ALA A N 1
ATOM 1799 C CA . ALA A 1 238 ? 13.031 -1.005 -18.542 1.00 84.44 238 ALA A CA 1
ATOM 1800 C C . ALA A 1 238 ? 12.002 -2.148 -18.602 1.00 84.44 238 ALA A C 1
ATOM 1802 O O . ALA A 1 238 ? 12.371 -3.303 -18.792 1.00 84.44 238 ALA A O 1
ATOM 1803 N N . LEU A 1 239 ? 10.709 -1.836 -18.486 1.00 89.62 239 LEU A N 1
ATOM 1804 C CA . LEU A 1 239 ? 9.638 -2.833 -18.576 1.00 89.62 239 LEU A CA 1
ATOM 1805 C C . LEU A 1 239 ? 9.515 -3.417 -19.985 1.00 89.62 239 LEU A C 1
ATOM 1807 O O . LEU A 1 239 ? 9.296 -4.615 -20.136 1.00 89.62 239 LEU A O 1
ATOM 1811 N N . ARG A 1 240 ? 9.678 -2.587 -21.021 1.00 89.88 240 ARG A N 1
ATOM 1812 C CA . ARG A 1 240 ? 9.665 -3.043 -22.417 1.00 89.88 240 ARG A CA 1
ATOM 1813 C C . ARG A 1 240 ? 10.871 -3.920 -22.739 1.00 89.88 240 ARG A C 1
ATOM 1815 O O . ARG A 1 240 ? 10.702 -4.909 -23.438 1.00 89.88 240 ARG A O 1
ATOM 1822 N N . SER A 1 241 ? 12.061 -3.590 -22.230 1.00 86.94 241 SER A N 1
ATOM 1823 C CA . SER A 1 241 ? 13.258 -4.409 -22.466 1.00 86.94 241 SER A CA 1
ATOM 1824 C C . SER A 1 241 ? 13.223 -5.752 -21.738 1.00 86.94 241 SER A C 1
ATOM 1826 O O . SER A 1 241 ? 13.827 -6.707 -22.215 1.00 86.94 241 SER A O 1
ATOM 1828 N N . ALA A 1 242 ? 12.497 -5.832 -20.622 1.00 87.62 242 ALA A N 1
ATOM 1829 C CA . ALA A 1 242 ? 12.288 -7.066 -19.876 1.00 87.62 242 ALA A CA 1
ATOM 1830 C C . ALA A 1 242 ? 11.132 -7.926 -20.419 1.00 87.62 242 ALA A C 1
ATOM 1832 O O . ALA A 1 242 ? 10.958 -9.047 -19.964 1.00 87.62 242 ALA A O 1
ATOM 1833 N N . CYS A 1 243 ? 10.308 -7.419 -21.340 1.00 90.81 243 CYS A N 1
ATOM 1834 C CA . CYS A 1 243 ? 9.119 -8.115 -21.829 1.00 90.81 243 CYS A CA 1
ATOM 1835 C C . CYS A 1 243 ? 9.449 -9.063 -22.995 1.00 90.81 243 CYS A C 1
ATOM 1837 O O . CYS A 1 243 ? 10.045 -8.643 -23.986 1.00 90.81 243 CYS A O 1
ATOM 1839 N N . THR A 1 244 ? 9.014 -10.326 -22.902 1.00 91.38 244 THR A N 1
ATOM 1840 C CA . THR A 1 244 ? 9.247 -11.362 -23.931 1.00 91.38 244 THR A CA 1
ATOM 1841 C C . THR A 1 244 ? 7.966 -11.857 -24.620 1.00 91.38 244 THR A C 1
ATOM 1843 O O . THR A 1 244 ? 8.045 -12.503 -25.665 1.00 91.38 244 THR A O 1
ATOM 1846 N N . ASP A 1 245 ? 6.777 -11.531 -24.096 1.00 92.50 245 ASP A N 1
ATOM 1847 C CA . ASP A 1 245 ? 5.490 -11.946 -24.672 1.00 92.50 245 ASP A CA 1
ATOM 1848 C C . ASP A 1 245 ? 4.984 -10.978 -25.751 1.00 92.50 245 ASP A C 1
ATOM 1850 O O . ASP A 1 245 ? 4.596 -9.849 -25.469 1.00 92.50 245 ASP A O 1
ATOM 1854 N N . SER A 1 246 ? 4.916 -11.441 -26.999 1.00 90.44 246 SER A N 1
ATOM 1855 C CA . SER A 1 246 ? 4.541 -10.600 -28.149 1.00 90.44 246 SER A CA 1
ATOM 1856 C C . SER A 1 246 ? 3.204 -9.853 -28.025 1.00 90.44 246 SER A C 1
ATOM 1858 O O . SER A 1 246 ? 3.076 -8.770 -28.595 1.00 90.44 246 SER A O 1
ATOM 1860 N N . THR A 1 247 ? 2.218 -10.395 -27.300 1.00 91.75 247 THR A N 1
ATOM 1861 C CA . THR A 1 247 ? 0.907 -9.748 -27.144 1.00 91.75 247 THR A CA 1
ATOM 1862 C C . THR A 1 247 ? 0.966 -8.691 -26.051 1.00 91.75 247 THR A C 1
ATOM 1864 O O . THR A 1 247 ? 0.532 -7.561 -26.264 1.00 91.75 247 THR A O 1
ATOM 1867 N N . LEU A 1 248 ? 1.549 -9.024 -24.899 1.00 91.38 248 LEU A N 1
ATOM 1868 C CA . LEU A 1 248 ? 1.697 -8.089 -23.789 1.00 91.38 248 LEU A CA 1
ATOM 1869 C C . LEU A 1 248 ? 2.675 -6.962 -24.119 1.00 91.38 248 LEU A C 1
ATOM 1871 O O . LEU A 1 248 ? 2.377 -5.813 -23.817 1.00 91.38 248 LEU A O 1
ATOM 1875 N N . CYS A 1 249 ? 3.780 -7.239 -24.816 1.00 91.88 249 CYS A N 1
ATOM 1876 C CA . CYS A 1 249 ? 4.748 -6.211 -25.207 1.00 91.88 249 CYS A CA 1
ATOM 1877 C C . CYS A 1 249 ? 4.198 -5.214 -26.242 1.00 91.88 249 CYS A C 1
ATOM 1879 O O . CYS A 1 249 ? 4.808 -4.165 -26.458 1.00 91.88 249 CYS A O 1
ATOM 1881 N N . ALA A 1 250 ? 3.060 -5.520 -26.877 1.00 94.44 250 ALA A N 1
ATOM 1882 C CA . ALA A 1 250 ? 2.341 -4.594 -27.748 1.00 94.44 250 ALA A CA 1
ATOM 1883 C C . ALA A 1 250 ? 1.453 -3.598 -26.975 1.00 94.44 250 ALA A C 1
ATOM 1885 O O . ALA A 1 250 ? 0.872 -2.708 -27.599 1.00 94.44 250 ALA A O 1
ATOM 1886 N N . ALA A 1 251 ? 1.357 -3.722 -25.643 1.00 95.06 251 ALA A N 1
ATOM 1887 C CA . ALA A 1 251 ? 0.631 -2.786 -24.796 1.00 95.06 251 ALA A CA 1
ATOM 1888 C C . ALA A 1 251 ? 1.129 -1.346 -24.993 1.00 95.06 251 ALA A C 1
ATOM 1890 O O . ALA A 1 251 ? 2.326 -1.058 -25.105 1.00 95.06 251 ALA A O 1
ATOM 1891 N N . THR A 1 252 ? 0.183 -0.417 -25.020 1.00 96.06 252 THR A N 1
ATOM 1892 C CA . THR A 1 252 ? 0.460 1.014 -25.034 1.00 96.06 252 THR A CA 1
ATOM 1893 C C . THR A 1 252 ? 1.088 1.449 -23.713 1.00 96.06 252 THR A C 1
ATOM 1895 O O . THR A 1 252 ? 0.894 0.831 -22.666 1.00 96.06 252 THR A O 1
ATOM 1898 N N . ASP A 1 253 ? 1.795 2.581 -23.719 1.00 94.94 253 ASP A N 1
ATOM 1899 C CA . ASP A 1 253 ? 2.409 3.097 -22.493 1.00 94.94 253 ASP A CA 1
ATOM 1900 C C . ASP A 1 253 ? 1.393 3.313 -21.367 1.00 94.94 253 ASP A C 1
ATOM 1902 O O . ASP A 1 253 ? 1.744 3.141 -20.208 1.00 94.94 253 ASP A O 1
ATOM 1906 N N . ALA A 1 254 ? 0.151 3.689 -21.688 1.00 93.19 254 ALA A N 1
ATOM 1907 C CA . ALA A 1 254 ? -0.902 3.919 -20.700 1.00 93.19 254 ALA A CA 1
ATOM 1908 C C . ALA A 1 254 ? -1.472 2.619 -20.103 1.00 93.19 254 ALA A C 1
ATOM 1910 O O . ALA A 1 254 ? -1.967 2.644 -18.978 1.00 93.19 254 ALA A O 1
ATOM 1911 N N . GLU A 1 255 ? -1.393 1.501 -20.830 1.00 93.56 255 GLU A N 1
ATOM 1912 C CA . GLU A 1 255 ? -1.768 0.169 -20.333 1.00 93.56 255 GLU A CA 1
ATOM 1913 C C . GLU A 1 255 ? -0.682 -0.427 -19.426 1.00 93.56 255 GLU A C 1
ATOM 1915 O O . GLU A 1 255 ? -0.994 -1.207 -18.526 1.00 93.56 255 GLU A O 1
ATOM 1920 N N . ILE A 1 256 ? 0.579 -0.028 -19.629 1.00 94.25 256 ILE A N 1
ATOM 1921 C CA . ILE A 1 256 ? 1.707 -0.411 -18.772 1.00 94.25 256 ILE A CA 1
ATOM 1922 C C . ILE A 1 256 ? 1.749 0.467 -17.517 1.00 94.25 256 ILE A C 1
ATOM 1924 O O . ILE A 1 256 ? 1.731 -0.052 -16.404 1.00 94.25 256 ILE A O 1
ATOM 1928 N N . LEU A 1 257 ? 1.812 1.790 -17.699 1.00 92.81 257 LEU A N 1
ATOM 1929 C CA . LEU A 1 257 ? 2.000 2.777 -16.638 1.00 92.81 257 LEU A CA 1
ATOM 1930 C C . LEU A 1 257 ? 1.230 4.062 -16.954 1.00 92.81 257 LEU A C 1
ATOM 1932 O O . LEU A 1 257 ? 1.516 4.758 -17.935 1.00 92.81 257 LEU A O 1
ATOM 1936 N N . VAL A 1 258 ? 0.269 4.421 -16.104 1.00 91.44 258 VAL A N 1
ATOM 1937 C CA . VAL A 1 258 ? -0.626 5.561 -16.358 1.00 91.44 258 VAL A CA 1
ATOM 1938 C C . VAL A 1 258 ? 0.150 6.878 -16.565 1.00 91.44 258 VAL A C 1
ATOM 1940 O O . VAL A 1 258 ? 1.239 7.060 -16.009 1.00 91.44 258 VAL A O 1
ATOM 1943 N N . PRO A 1 259 ? -0.352 7.816 -17.387 1.00 89.00 259 PRO A N 1
ATOM 1944 C CA . PRO A 1 259 ? 0.289 9.116 -17.567 1.00 89.00 259 PRO A CA 1
ATOM 1945 C C . PRO A 1 259 ? 0.266 9.952 -16.282 1.00 89.00 259 PRO A C 1
ATOM 1947 O O . PRO A 1 259 ? -0.796 10.214 -15.728 1.00 89.00 259 PRO A O 1
ATOM 1950 N N . VAL A 1 260 ? 1.428 10.464 -15.867 1.00 85.31 260 VAL A N 1
ATOM 1951 C CA . VAL A 1 260 ? 1.557 11.374 -14.705 1.00 85.31 260 VAL A CA 1
ATOM 1952 C C . VAL A 1 260 ? 0.936 12.756 -14.949 1.00 85.31 260 VAL A C 1
ATOM 1954 O O . VAL A 1 260 ? 0.761 13.539 -14.023 1.00 85.31 260 VAL A O 1
ATOM 1957 N N . SER A 1 261 ? 0.595 13.064 -16.204 1.00 82.06 261 SER A N 1
ATOM 1958 C CA . SER A 1 261 ? -0.096 14.291 -16.602 1.00 82.06 261 SER A CA 1
ATOM 1959 C C . SER A 1 261 ? -1.608 14.253 -16.364 1.00 82.06 261 SER A C 1
ATOM 1961 O O . SER A 1 261 ? -2.255 15.280 -16.548 1.00 82.06 261 SER A O 1
ATOM 1963 N N . ASP A 1 262 ? -2.190 13.096 -16.028 1.00 80.62 262 ASP A N 1
ATOM 1964 C CA . ASP A 1 262 ? -3.618 12.987 -15.716 1.00 80.62 262 ASP A CA 1
ATOM 1965 C C . ASP A 1 262 ? -3.851 13.291 -14.225 1.00 80.62 262 ASP A C 1
ATOM 1967 O O . ASP A 1 262 ? -3.539 12.453 -13.375 1.00 80.62 262 ASP A O 1
ATOM 1971 N N . PRO A 1 263 ? -4.418 14.459 -13.867 1.00 74.75 263 PRO A N 1
ATOM 1972 C CA . PRO A 1 263 ? -4.650 14.812 -12.468 1.00 74.75 263 PRO A CA 1
ATOM 1973 C C . PRO A 1 263 ? -5.638 13.865 -11.773 1.00 74.75 263 PRO A C 1
ATOM 1975 O O . PRO A 1 263 ? -5.590 13.737 -10.552 1.00 74.75 263 PRO A O 1
ATOM 1978 N N . ASN A 1 264 ? -6.490 13.151 -12.520 1.00 77.69 264 ASN A N 1
ATOM 1979 C CA . ASN A 1 264 ? -7.408 12.158 -11.950 1.00 77.69 264 ASN A CA 1
ATOM 1980 C C . ASN A 1 264 ? -6.698 10.857 -11.543 1.00 77.69 264 ASN A C 1
ATOM 1982 O O . ASN A 1 264 ? -7.327 9.962 -10.983 1.00 77.69 264 ASN A O 1
ATOM 1986 N N . ARG A 1 265 ? -5.401 10.732 -11.839 1.00 80.38 265 ARG A N 1
ATOM 1987 C CA . ARG A 1 265 ? -4.555 9.587 -11.477 1.00 80.38 265 ARG A CA 1
ATOM 1988 C C . ARG A 1 265 ? -3.534 9.925 -10.391 1.00 80.38 265 ARG A C 1
ATOM 1990 O O . ARG A 1 265 ? -2.750 9.062 -10.019 1.00 80.38 265 ARG A O 1
ATOM 1997 N N . LEU A 1 266 ? -3.556 11.150 -9.861 1.00 89.06 266 LEU A N 1
ATOM 1998 C CA . LEU A 1 266 ? -2.683 11.591 -8.773 1.00 89.06 266 LEU A CA 1
ATOM 1999 C C . LEU A 1 266 ? -3.405 11.438 -7.429 1.00 89.06 266 LEU A C 1
ATOM 2001 O O . LEU A 1 266 ? -3.973 12.392 -6.897 1.00 89.06 266 LEU A O 1
ATOM 2005 N N . GLY A 1 267 ? -3.404 10.222 -6.884 1.00 93.88 267 GLY A N 1
ATOM 2006 C CA . GLY A 1 267 ? -4.009 9.933 -5.586 1.00 93.88 267 GLY A CA 1
ATOM 2007 C C . GLY A 1 267 ? -3.854 8.492 -5.149 1.00 93.88 267 GLY A C 1
ATOM 2008 O O . GLY A 1 267 ? -2.872 7.858 -5.511 1.00 93.88 267 GLY A O 1
ATOM 2009 N N . TYR A 1 268 ? -4.806 7.993 -4.358 1.00 95.38 268 TYR A N 1
ATOM 2010 C CA . TYR A 1 268 ? -4.765 6.630 -3.824 1.00 95.38 268 TYR A CA 1
ATOM 2011 C C . TYR A 1 268 ? -6.054 5.856 -4.081 1.00 95.38 268 TYR A C 1
ATOM 2013 O O . TYR A 1 268 ? -7.153 6.412 -4.029 1.00 95.38 268 TYR A O 1
ATOM 2021 N N . LEU A 1 269 ? -5.915 4.555 -4.322 1.00 94.19 269 LEU A N 1
ATOM 2022 C CA . LEU A 1 269 ? -7.036 3.631 -4.458 1.00 94.19 269 LEU A CA 1
ATOM 2023 C C . LEU A 1 269 ? -7.669 3.317 -3.096 1.00 94.19 269 LEU A C 1
ATOM 2025 O O . LEU A 1 269 ? -6.975 3.024 -2.118 1.00 94.19 269 LEU A O 1
ATOM 2029 N N . ALA A 1 270 ? -9.002 3.266 -3.053 1.00 92.75 270 ALA A N 1
ATOM 2030 C CA . ALA A 1 270 ? -9.722 2.625 -1.954 1.00 92.75 270 ALA A CA 1
ATOM 2031 C C . ALA A 1 270 ? -9.703 1.102 -2.155 1.00 92.75 270 ALA A C 1
ATOM 2033 O O . ALA A 1 270 ? -10.502 0.534 -2.895 1.00 92.75 270 ALA A O 1
ATOM 2034 N N . LEU A 1 271 ? -8.733 0.436 -1.531 1.00 90.94 271 LEU A N 1
ATOM 2035 C CA . LEU A 1 271 ? -8.508 -0.994 -1.740 1.00 90.94 271 LEU A CA 1
ATOM 2036 C C . LEU A 1 271 ? -9.599 -1.852 -1.077 1.00 90.94 271 LEU A C 1
ATOM 2038 O O . LEU A 1 271 ? -10.089 -1.482 -0.004 1.00 90.94 271 LEU A O 1
ATOM 2042 N N . PRO A 1 272 ? -9.907 -3.042 -1.627 1.00 92.31 272 PRO A N 1
ATOM 2043 C CA . PRO A 1 272 ? -10.685 -4.051 -0.917 1.00 92.31 272 PRO A CA 1
ATOM 2044 C C . PRO A 1 272 ? -10.051 -4.377 0.449 1.00 92.31 272 PRO A C 1
ATOM 2046 O O . PRO A 1 272 ? -8.819 -4.407 0.592 1.00 92.31 272 PRO A O 1
ATOM 2049 N N . LEU A 1 273 ? -10.895 -4.584 1.463 1.00 95.25 273 LEU A N 1
ATOM 2050 C CA . LEU A 1 273 ? -10.484 -4.707 2.870 1.00 95.25 273 LEU A CA 1
ATOM 2051 C C . LEU A 1 273 ? -10.412 -6.153 3.377 1.00 95.25 273 LEU A C 1
ATOM 2053 O O . LEU A 1 273 ? -10.226 -6.381 4.567 1.00 95.25 273 LEU A O 1
ATOM 2057 N N . GLN A 1 274 ? -10.520 -7.144 2.503 1.00 94.62 274 GLN A N 1
ATOM 2058 C CA . GLN A 1 274 ? -10.350 -8.535 2.903 1.00 94.62 274 GLN A CA 1
ATOM 2059 C C . GLN A 1 274 ? -8.930 -8.780 3.438 1.00 94.62 274 GLN A C 1
ATOM 2061 O O . GLN A 1 274 ? -7.938 -8.338 2.838 1.00 94.62 274 GLN A O 1
ATOM 2066 N N . GLY A 1 275 ? -8.819 -9.447 4.588 1.00 94.25 275 GLY A N 1
ATOM 2067 C CA . GLY A 1 275 ? -7.572 -9.621 5.332 1.00 94.25 275 GLY A CA 1
ATOM 2068 C C . GLY A 1 275 ? -7.018 -8.343 5.970 1.00 94.25 275 GLY A C 1
ATOM 2069 O O . GLY A 1 275 ? -5.833 -8.306 6.304 1.00 94.25 275 GLY A O 1
ATOM 2070 N N . LEU A 1 276 ? -7.814 -7.274 6.118 1.00 94.69 276 LEU A N 1
ATOM 2071 C CA . LEU A 1 276 ? -7.356 -5.974 6.641 1.00 94.69 276 LEU A CA 1
ATOM 2072 C C . LEU A 1 276 ? -6.682 -6.073 8.012 1.00 94.69 276 LEU A C 1
ATOM 2074 O O . LEU A 1 276 ? -5.760 -5.308 8.298 1.00 94.69 276 LEU A O 1
ATOM 2078 N N . TRP A 1 277 ? -7.089 -7.031 8.841 1.00 94.56 277 TRP A N 1
ATOM 2079 C CA . TRP A 1 277 ? -6.468 -7.273 10.140 1.00 94.56 277 TRP A CA 1
ATOM 2080 C C . TRP A 1 277 ? -4.941 -7.473 10.026 1.00 94.56 277 TRP A C 1
ATOM 2082 O O . TRP A 1 277 ? -4.187 -6.972 10.859 1.00 94.56 277 TRP A O 1
ATOM 2092 N N . ALA A 1 278 ? -4.463 -8.129 8.965 1.00 91.44 278 ALA A N 1
ATOM 2093 C CA . ALA A 1 278 ? -3.052 -8.456 8.757 1.00 91.44 278 ALA A CA 1
ATOM 2094 C C . ALA A 1 278 ? -2.260 -7.345 8.044 1.00 91.44 278 ALA A C 1
ATOM 2096 O O . ALA A 1 278 ? -1.115 -7.561 7.651 1.00 91.44 278 ALA A O 1
ATOM 2097 N N . ARG A 1 279 ? -2.872 -6.173 7.830 1.00 90.56 279 ARG A N 1
ATOM 2098 C CA . ARG A 1 279 ? -2.308 -5.061 7.047 1.00 90.56 279 ARG A CA 1
ATOM 2099 C C . ARG A 1 279 ? -1.966 -3.833 7.890 1.00 90.56 279 ARG A C 1
ATOM 2101 O O . ARG A 1 279 ? -1.814 -2.760 7.326 1.00 90.56 279 ARG A O 1
ATOM 2108 N N . ALA A 1 280 ? -1.917 -3.964 9.213 1.00 90.25 280 ALA A N 1
ATOM 2109 C CA . ALA A 1 280 ? -1.409 -2.893 10.059 1.00 90.25 280 ALA A CA 1
ATOM 2110 C C . ALA A 1 280 ? 0.113 -2.739 9.865 1.00 90.25 280 ALA A C 1
ATOM 2112 O O . ALA A 1 280 ? 0.795 -3.753 9.726 1.00 90.25 280 ALA A O 1
ATOM 2113 N N . PRO A 1 281 ? 0.668 -1.522 9.967 1.00 92.56 281 PRO A N 1
ATOM 2114 C CA . PRO A 1 281 ? -0.031 -0.242 10.101 1.00 92.56 281 PRO A CA 1
ATOM 2115 C C . PRO A 1 281 ? -0.788 0.191 8.828 1.00 92.56 281 PRO A C 1
ATOM 2117 O O . PRO A 1 281 ? -0.482 -0.223 7.720 1.00 92.56 281 PRO A O 1
ATOM 2120 N N . TYR A 1 282 ? -1.792 1.045 8.995 1.00 94.62 282 TYR A N 1
ATOM 2121 C CA . TYR A 1 282 ? -2.742 1.472 7.972 1.00 94.62 282 TYR A CA 1
ATOM 2122 C C . TYR A 1 282 ? -2.330 2.767 7.256 1.00 94.62 282 TYR A C 1
ATOM 2124 O O . TYR A 1 282 ? -1.444 3.496 7.708 1.00 94.62 282 TYR A O 1
ATOM 2132 N N . LEU A 1 283 ? -3.061 3.066 6.172 1.00 95.31 283 LEU A N 1
ATOM 2133 C CA . LEU A 1 283 ? -2.745 4.040 5.114 1.00 95.31 283 LEU A CA 1
ATOM 2134 C C . LEU A 1 283 ? -1.583 3.600 4.213 1.00 95.31 283 LEU A C 1
ATOM 2136 O O . LEU A 1 283 ? -0.898 2.619 4.486 1.00 95.31 283 LEU A O 1
ATOM 2140 N N . HIS A 1 284 ? -1.393 4.313 3.100 1.00 92.94 284 HIS A N 1
ATOM 2141 C CA . HIS A 1 284 ? -0.422 3.933 2.072 1.00 92.94 284 HIS A CA 1
ATOM 2142 C C . HIS A 1 284 ? 1.028 3.948 2.565 1.00 92.94 284 HIS A C 1
ATOM 2144 O O . HIS A 1 284 ? 1.849 3.244 1.999 1.00 92.94 284 HIS A O 1
ATOM 2150 N N . ASN A 1 285 ? 1.342 4.736 3.594 1.00 90.56 285 ASN A N 1
ATOM 2151 C CA . ASN A 1 285 ? 2.675 4.897 4.179 1.00 90.56 285 ASN A CA 1
ATOM 2152 C C . ASN A 1 285 ? 2.827 4.190 5.540 1.00 90.56 285 ASN A C 1
ATOM 2154 O O . ASN A 1 285 ? 3.864 4.328 6.186 1.00 90.56 285 ASN A O 1
ATOM 2158 N N . GLY A 1 286 ? 1.812 3.438 5.987 1.00 91.56 286 GLY A N 1
ATOM 2159 C CA . GLY A 1 286 ? 1.858 2.714 7.260 1.00 91.56 286 GLY A CA 1
ATOM 2160 C C . GLY A 1 286 ? 1.975 3.637 8.480 1.00 91.56 286 GLY A C 1
ATOM 2161 O O . GLY A 1 286 ? 2.667 3.312 9.445 1.00 91.56 286 GLY A O 1
ATOM 2162 N N . SER A 1 287 ? 1.329 4.802 8.436 1.00 93.75 287 SER A N 1
ATOM 2163 C CA . SER A 1 287 ? 1.442 5.866 9.444 1.00 93.75 287 SER A CA 1
ATOM 2164 C C . SER A 1 287 ? 0.385 5.806 10.553 1.00 93.75 287 SER A C 1
ATOM 2166 O O . SER A 1 287 ? 0.457 6.565 11.520 1.00 93.75 287 SER A O 1
ATOM 2168 N N . VAL A 1 288 ? -0.590 4.8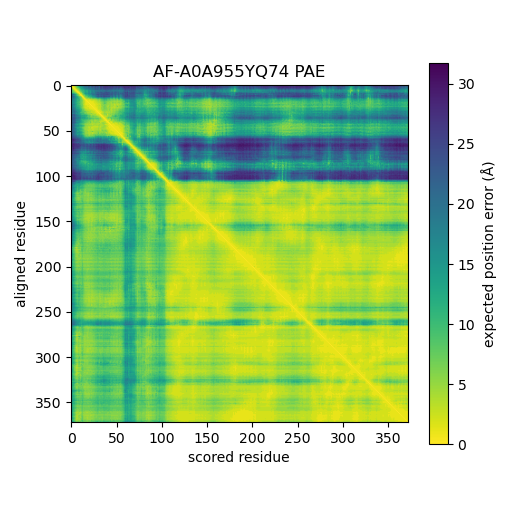96 10.450 1.00 96.94 288 VAL A N 1
ATOM 2169 C CA . VAL A 1 288 ? -1.667 4.733 11.438 1.00 96.94 288 VAL A CA 1
ATOM 2170 C C . VAL A 1 288 ? -1.620 3.338 12.057 1.00 96.94 288 VAL A C 1
ATOM 2172 O O . VAL A 1 288 ? -1.800 2.337 11.380 1.00 96.94 288 VAL A O 1
ATOM 2175 N N . THR A 1 289 ? -1.397 3.241 13.364 1.00 94.81 289 THR A N 1
ATOM 2176 C CA . THR A 1 289 ? -0.974 1.984 14.015 1.00 94.81 289 THR A CA 1
ATOM 2177 C C . THR A 1 289 ? -2.036 0.890 14.099 1.00 94.81 289 THR A C 1
ATOM 2179 O O . THR A 1 289 ? -1.711 -0.291 13.981 1.00 94.81 289 THR A O 1
ATOM 2182 N N . THR A 1 290 ? -3.296 1.260 14.331 1.00 97.75 290 THR A N 1
ATOM 2183 C CA . THR A 1 290 ? -4.408 0.323 14.553 1.00 97.75 290 THR A CA 1
ATOM 2184 C C . THR A 1 290 ? -5.679 0.809 13.848 1.00 97.75 290 THR A C 1
ATOM 2186 O O . THR A 1 290 ? -5.795 1.999 13.539 1.00 97.75 290 THR A O 1
ATOM 2189 N N . LEU A 1 291 ? -6.663 -0.068 13.615 1.00 98.31 291 LEU A N 1
ATOM 2190 C CA . LEU A 1 291 ? -7.939 0.347 13.017 1.00 98.31 291 LEU A CA 1
ATOM 2191 C C . LEU A 1 291 ? -8.689 1.326 13.911 1.00 98.31 291 LEU A C 1
ATOM 2193 O O . LEU A 1 291 ? -9.330 2.241 13.398 1.00 98.31 291 LEU A O 1
ATOM 2197 N N . ARG A 1 292 ? -8.572 1.197 15.239 1.00 98.50 292 ARG A N 1
ATOM 2198 C CA . ARG A 1 292 ? -9.124 2.203 16.155 1.00 98.50 292 ARG A CA 1
ATOM 2199 C C . ARG A 1 292 ? -8.547 3.592 15.871 1.00 98.50 292 ARG A C 1
ATOM 2201 O O . ARG A 1 292 ? -9.317 4.539 15.765 1.00 98.50 292 ARG A O 1
ATOM 2208 N N . HIS A 1 293 ? -7.230 3.715 15.695 1.00 98.44 293 HIS A N 1
ATOM 2209 C CA . HIS A 1 293 ? -6.599 4.998 15.358 1.00 98.44 293 HIS A CA 1
ATOM 2210 C C . HIS A 1 293 ? -6.982 5.496 13.955 1.00 98.44 293 HIS A C 1
ATOM 2212 O O . HIS A 1 293 ? -7.062 6.704 13.724 1.00 98.44 293 HIS A O 1
ATOM 2218 N N . LEU A 1 294 ? -7.254 4.590 13.010 1.00 98.12 294 LEU A N 1
ATOM 2219 C CA . LEU A 1 294 ? -7.757 4.964 11.686 1.00 98.12 294 LEU A CA 1
ATOM 2220 C C . LEU A 1 294 ? -9.156 5.581 11.780 1.00 98.12 294 LEU A C 1
ATOM 2222 O O . LEU A 1 294 ? -9.377 6.655 11.222 1.00 98.12 294 LEU A O 1
ATOM 2226 N N . LEU A 1 295 ? -10.056 4.927 12.519 1.00 98.31 295 LEU A N 1
ATOM 2227 C CA . LEU A 1 295 ? -11.462 5.311 12.670 1.00 98.31 295 LEU A CA 1
ATOM 2228 C C . LEU A 1 295 ? -11.684 6.466 13.656 1.00 98.31 295 LEU A C 1
ATOM 2230 O O . LEU A 1 295 ? -12.697 7.155 13.561 1.00 98.31 295 LEU A O 1
ATOM 2234 N N . VAL A 1 296 ? -10.745 6.702 14.577 1.00 98.12 296 VAL A N 1
ATOM 2235 C CA . VAL A 1 296 ? -10.772 7.805 15.551 1.00 98.12 296 VAL A CA 1
ATOM 2236 C C . VAL A 1 296 ? -9.522 8.678 15.364 1.00 98.12 296 VAL A C 1
ATOM 2238 O O . VAL A 1 296 ? -8.564 8.560 16.135 1.00 98.12 296 VAL A O 1
ATOM 2241 N N . PRO A 1 297 ? -9.492 9.564 14.348 1.00 97.44 297 PRO A N 1
ATOM 2242 C CA . PRO A 1 297 ? -8.282 10.292 13.959 1.00 97.44 297 PRO A CA 1
ATOM 2243 C C . PRO A 1 297 ? -7.649 11.128 15.074 1.00 97.44 297 PRO A C 1
ATOM 2245 O O . PRO A 1 297 ? -6.428 11.218 15.159 1.00 97.44 297 PRO A O 1
ATOM 2248 N N . SER A 1 298 ? -8.463 11.680 15.978 1.00 96.69 298 SER A N 1
ATOM 2249 C CA . SER A 1 298 ? -8.000 12.464 17.133 1.00 96.69 298 SER A CA 1
ATOM 2250 C C . SER A 1 298 ? -7.144 11.669 18.126 1.00 96.69 298 SER A C 1
ATOM 2252 O O . SER A 1 298 ? -6.481 12.267 18.969 1.00 96.69 298 SER A O 1
ATOM 2254 N N . SER A 1 299 ? -7.147 10.337 18.036 1.00 97.19 299 SER A N 1
ATOM 2255 C CA . SER A 1 299 ? -6.343 9.454 18.884 1.00 97.19 299 SER A CA 1
ATOM 2256 C C . SER A 1 299 ? -4.992 9.065 18.274 1.00 97.19 299 SER A C 1
ATOM 2258 O O . SER A 1 299 ? -4.193 8.426 18.955 1.00 97.19 299 SER A O 1
ATOM 2260 N N . ARG A 1 300 ? -4.719 9.413 17.005 1.00 97.75 300 ARG A N 1
ATOM 2261 C CA . ARG A 1 300 ? -3.513 8.967 16.287 1.00 97.75 300 ARG A CA 1
ATOM 2262 C C . ARG A 1 300 ? -2.240 9.483 16.980 1.00 97.75 300 ARG A C 1
ATOM 2264 O O . ARG A 1 300 ? -2.098 10.696 17.150 1.00 97.75 300 ARG A O 1
ATOM 2271 N N . PRO A 1 301 ? -1.290 8.606 17.352 1.00 96.94 301 PRO A N 1
ATOM 2272 C CA . PRO A 1 301 ? -0.022 9.055 17.909 1.00 96.94 301 PRO A CA 1
ATOM 2273 C C . PRO A 1 301 ? 0.832 9.728 16.826 1.00 96.94 301 PRO A C 1
ATOM 2275 O O . PRO A 1 301 ? 0.837 9.294 15.675 1.00 96.94 301 PRO A O 1
ATOM 2278 N N . THR A 1 302 ? 1.590 10.760 17.203 1.00 95.56 302 THR A N 1
ATOM 2279 C CA . THR A 1 302 ? 2.571 11.416 16.317 1.00 95.56 302 THR A CA 1
ATOM 2280 C C . THR A 1 302 ? 3.891 10.648 16.220 1.00 95.56 302 THR A C 1
ATOM 2282 O O . THR A 1 302 ? 4.687 10.877 15.314 1.00 95.56 302 THR A O 1
ATOM 2285 N N . SER A 1 303 ? 4.129 9.712 17.144 1.00 93.19 303 SER A N 1
ATOM 2286 C CA . SER A 1 303 ? 5.234 8.761 17.073 1.00 93.19 303 SER A CA 1
ATOM 2287 C C . SER A 1 303 ? 4.880 7.434 17.742 1.00 93.19 303 SER A C 1
ATOM 2289 O O . SER A 1 303 ? 4.153 7.406 18.737 1.00 93.19 303 SER A O 1
ATOM 2291 N N . PHE A 1 304 ? 5.377 6.328 17.189 1.00 94.12 304 PHE A N 1
ATOM 2292 C CA . PHE A 1 304 ? 5.108 4.977 17.679 1.00 94.12 304 PHE A CA 1
ATOM 2293 C C . PHE A 1 304 ? 6.198 3.978 17.273 1.00 94.12 304 PHE A C 1
ATOM 2295 O O . PHE A 1 304 ? 7.060 4.287 16.459 1.00 94.12 304 PHE A O 1
ATOM 2302 N N . MET A 1 305 ? 6.153 2.761 17.816 1.00 90.00 305 MET A N 1
ATOM 2303 C CA . MET A 1 305 ? 7.042 1.665 17.431 1.00 90.00 305 MET A CA 1
ATOM 2304 C C . MET A 1 305 ? 6.470 0.875 16.255 1.00 90.00 305 MET A C 1
ATOM 2306 O O . MET A 1 305 ? 5.414 0.252 16.370 1.00 90.00 305 MET A O 1
ATOM 2310 N N . ARG A 1 306 ? 7.182 0.865 15.130 1.00 85.75 306 ARG A N 1
ATOM 2311 C CA . ARG A 1 306 ? 6.846 0.085 13.936 1.00 85.75 306 ARG A CA 1
ATOM 2312 C C . ARG A 1 306 ? 7.715 -1.173 13.880 1.00 85.75 306 ARG A C 1
ATOM 2314 O O . ARG A 1 306 ? 8.882 -1.131 14.253 1.00 85.75 306 ARG A O 1
ATOM 2321 N N . GLY A 1 307 ? 7.155 -2.294 13.418 1.00 78.19 307 GLY A N 1
ATOM 2322 C CA . GLY A 1 307 ? 7.863 -3.582 13.311 1.00 78.19 307 GLY A CA 1
ATOM 2323 C C . GLY A 1 307 ? 7.652 -4.537 14.489 1.00 78.19 307 GLY A C 1
ATOM 2324 O O . GLY A 1 307 ? 8.303 -5.576 14.548 1.00 78.19 307 GLY A O 1
ATOM 2325 N N . ALA A 1 308 ? 6.752 -4.208 15.419 1.00 84.62 308 ALA A N 1
ATOM 2326 C CA . ALA A 1 308 ? 6.376 -5.111 16.499 1.00 84.62 308 ALA A CA 1
ATOM 2327 C C . ALA A 1 308 ? 5.627 -6.346 15.971 1.00 84.62 308 ALA A C 1
ATOM 2329 O O . ALA A 1 308 ? 4.829 -6.252 15.042 1.00 84.62 308 ALA A O 1
ATOM 2330 N N . THR A 1 309 ? 5.852 -7.494 16.609 1.00 84.38 309 THR A N 1
ATOM 2331 C CA . THR A 1 309 ? 5.204 -8.777 16.271 1.00 84.38 309 THR A CA 1
ATOM 2332 C C . THR A 1 309 ? 4.064 -9.162 17.220 1.00 84.38 309 THR A C 1
ATOM 2334 O O . THR A 1 309 ? 3.324 -10.114 16.960 1.00 84.38 309 THR A O 1
ATOM 2337 N N . HIS A 1 310 ? 3.900 -8.430 18.324 1.00 88.25 310 HIS A N 1
ATOM 2338 C CA . HIS A 1 310 ? 2.780 -8.604 19.245 1.00 88.25 310 HIS A CA 1
ATOM 2339 C C . HIS A 1 310 ? 1.548 -7.863 18.720 1.00 88.25 310 HIS A C 1
ATOM 2341 O O . HIS A 1 310 ? 1.641 -6.697 18.336 1.00 88.25 310 HIS A O 1
ATOM 2347 N N . TYR A 1 311 ? 0.400 -8.535 18.704 1.00 91.44 311 TYR A N 1
ATOM 2348 C CA . TYR A 1 311 ? -0.817 -8.023 18.082 1.00 91.44 311 TYR A CA 1
ATOM 2349 C C . TYR A 1 311 ? -1.830 -7.563 19.131 1.00 91.44 311 TYR A C 1
ATOM 2351 O O . TYR A 1 311 ? -2.154 -8.286 20.070 1.00 91.44 311 TYR A O 1
ATOM 2359 N N . ASN A 1 312 ? -2.357 -6.355 18.959 1.00 94.12 312 ASN A N 1
ATOM 2360 C CA . ASN A 1 312 ? -3.405 -5.783 19.789 1.00 94.12 312 ASN A CA 1
ATOM 2361 C C . ASN A 1 312 ? -4.774 -6.118 19.174 1.00 94.12 312 ASN A C 1
ATOM 2363 O O . ASN A 1 312 ? -5.224 -5.490 18.214 1.00 94.12 312 ASN A O 1
ATOM 2367 N N . THR A 1 313 ? -5.450 -7.120 19.739 1.00 95.44 313 THR A N 1
ATOM 2368 C CA . THR A 1 313 ? -6.762 -7.596 19.268 1.00 95.44 313 THR A CA 1
ATOM 2369 C C . THR A 1 313 ? -7.912 -6.627 19.564 1.00 95.44 313 THR A C 1
ATOM 2371 O O . THR A 1 313 ? -8.932 -6.667 18.873 1.00 95.44 313 THR A O 1
ATOM 2374 N N . SER A 1 314 ? -7.755 -5.745 20.556 1.00 94.19 314 SER A N 1
ATOM 2375 C CA . SER A 1 314 ? -8.765 -4.756 20.963 1.00 94.19 314 SER A CA 1
ATOM 2376 C C . SER A 1 314 ? -8.837 -3.556 20.020 1.00 94.19 314 SER A C 1
ATOM 2378 O O . SER A 1 314 ? -9.916 -3.005 19.792 1.00 94.19 314 SER A O 1
ATOM 2380 N N . ASP A 1 315 ? -7.691 -3.152 19.473 1.00 96.44 315 ASP A N 1
ATOM 2381 C CA . ASP A 1 315 ? -7.589 -2.010 18.559 1.00 96.44 315 ASP A CA 1
ATOM 2382 C C . ASP A 1 315 ? -7.410 -2.430 17.095 1.00 96.44 315 ASP A C 1
ATOM 2384 O O . ASP A 1 315 ? -7.559 -1.594 16.203 1.00 96.44 315 ASP A O 1
ATOM 2388 N N . VAL A 1 316 ? -7.132 -3.720 16.867 1.00 97.06 316 VAL A N 1
ATOM 2389 C CA . VAL A 1 316 ? -6.851 -4.359 15.575 1.00 97.06 316 VAL A CA 1
ATOM 2390 C C . VAL A 1 316 ? -5.638 -3.717 14.900 1.00 97.06 316 VAL A C 1
ATOM 2392 O O . VAL A 1 316 ? -5.745 -2.772 14.122 1.00 97.06 316 VAL A O 1
ATOM 2395 N N . GLY A 1 317 ? -4.459 -4.212 15.266 1.00 94.94 317 GLY A N 1
ATOM 2396 C CA . GLY A 1 317 ? -3.163 -3.804 14.729 1.00 94.94 317 GLY A CA 1
ATOM 2397 C C . GLY A 1 317 ? -2.020 -4.352 15.579 1.00 94.94 317 GLY A C 1
ATOM 2398 O O . GLY A 1 317 ? -2.243 -5.185 16.456 1.00 94.94 317 GLY A O 1
ATOM 2399 N N . PHE A 1 318 ? -0.797 -3.881 15.354 1.00 92.00 318 PHE A N 1
ATOM 2400 C CA . PHE A 1 318 ? 0.353 -4.274 16.174 1.00 92.00 318 PHE A CA 1
ATOM 2401 C C . PHE A 1 318 ? 0.502 -3.376 17.406 1.00 92.00 318 PHE A C 1
ATOM 2403 O O . PHE A 1 318 ? 0.068 -2.221 17.416 1.00 92.00 318 PHE A O 1
ATOM 2410 N N . GLU A 1 319 ? 1.107 -3.916 18.464 1.00 93.56 319 GLU A N 1
ATOM 2411 C CA . GLU A 1 319 ? 1.529 -3.113 19.609 1.00 93.56 319 GLU A CA 1
ATOM 2412 C C . GLU A 1 319 ? 2.518 -2.041 19.144 1.00 93.56 319 GLU A C 1
ATOM 2414 O O . GLU A 1 319 ? 3.408 -2.290 18.337 1.00 93.56 319 GLU A O 1
ATOM 2419 N N . TRP A 1 320 ? 2.333 -0.830 19.645 1.00 93.75 320 TRP A N 1
ATOM 2420 C CA . TRP A 1 320 ? 2.941 0.373 19.091 1.00 93.75 320 TRP A CA 1
ATOM 2421 C C . TRP A 1 320 ? 3.550 1.254 20.181 1.00 93.75 320 TRP A C 1
ATOM 2423 O O . TRP A 1 320 ? 4.358 2.133 19.884 1.00 93.75 320 TRP A O 1
ATOM 2433 N N . GLN A 1 321 ? 3.183 1.041 21.448 1.00 95.12 321 GLN A N 1
ATOM 2434 C CA . GLN A 1 321 ? 3.696 1.837 22.555 1.00 95.12 321 GLN A CA 1
ATOM 2435 C C . GLN A 1 321 ? 5.153 1.451 22.842 1.00 95.12 321 GLN A C 1
ATOM 2437 O O . GLN A 1 321 ? 5.420 0.277 23.112 1.00 95.12 321 GLN A O 1
ATOM 2442 N N . PRO A 1 322 ? 6.096 2.413 22.890 1.00 92.69 322 PRO A N 1
ATOM 2443 C CA . PRO A 1 322 ? 7.498 2.129 23.207 1.00 92.69 322 PRO A CA 1
ATOM 2444 C C . PRO A 1 322 ? 7.706 1.332 24.498 1.00 92.69 322 PRO A C 1
ATOM 2446 O O . PRO A 1 322 ? 8.585 0.484 24.565 1.00 92.69 322 PRO A O 1
ATOM 2449 N N . SER A 1 323 ? 6.863 1.546 25.511 1.00 93.62 323 SER A N 1
ATOM 2450 C CA . SER A 1 323 ? 6.924 0.829 26.791 1.00 93.62 323 SER A CA 1
ATOM 2451 C C . SER A 1 323 ? 6.438 -0.624 26.735 1.00 93.62 323 SER A C 1
ATOM 2453 O O . SER A 1 323 ? 6.642 -1.364 27.695 1.00 93.62 323 SER A O 1
ATOM 2455 N N . ARG A 1 324 ? 5.774 -1.034 25.648 1.00 91.94 324 ARG A N 1
ATOM 2456 C CA . ARG A 1 324 ? 5.165 -2.364 25.478 1.00 91.94 324 ARG A CA 1
ATOM 2457 C C . ARG A 1 324 ? 5.779 -3.170 24.339 1.00 91.94 324 ARG A C 1
ATOM 2459 O O . ARG A 1 324 ? 5.523 -4.367 24.235 1.00 91.94 324 ARG A O 1
ATOM 2466 N N . VAL A 1 325 ? 6.593 -2.540 23.498 1.00 89.19 325 VAL A N 1
ATOM 2467 C CA . VAL A 1 325 ? 7.308 -3.212 22.415 1.00 89.19 325 VAL A CA 1
ATOM 2468 C C . VAL A 1 325 ? 8.693 -3.629 22.892 1.00 89.19 325 VAL A C 1
ATOM 2470 O O . VAL A 1 325 ? 9.532 -2.797 23.217 1.00 89.19 325 VAL A O 1
ATOM 2473 N N . ASN A 1 326 ? 8.937 -4.939 22.891 1.00 85.56 326 ASN A N 1
ATOM 2474 C CA . ASN A 1 326 ? 10.241 -5.542 23.166 1.00 85.56 326 ASN A CA 1
ATOM 2475 C C . ASN A 1 326 ? 10.673 -6.427 21.984 1.00 85.56 326 ASN A C 1
ATOM 2477 O O . ASN A 1 326 ? 10.936 -7.621 22.138 1.00 85.56 326 ASN A O 1
ATOM 2481 N N . ASP A 1 327 ? 10.647 -5.852 20.780 1.00 80.81 327 ASP A N 1
ATOM 2482 C CA . ASP A 1 327 ? 11.067 -6.518 19.547 1.00 80.81 327 ASP A CA 1
ATOM 2483 C C . ASP A 1 327 ? 12.371 -5.875 19.045 1.00 80.81 327 ASP A C 1
ATOM 2485 O O . ASP A 1 327 ? 12.391 -4.661 18.830 1.00 80.81 327 ASP A O 1
ATOM 2489 N N . PRO A 1 328 ? 13.462 -6.643 18.857 1.00 76.75 328 PRO A N 1
ATOM 2490 C CA . PRO A 1 328 ? 14.756 -6.097 18.444 1.00 76.75 328 PRO A CA 1
ATOM 2491 C C . PRO A 1 328 ? 14.741 -5.473 17.044 1.00 76.75 328 PRO A C 1
ATOM 2493 O O . PRO A 1 328 ? 15.679 -4.763 16.690 1.00 76.75 328 PRO A O 1
ATOM 2496 N N . TYR A 1 329 ? 13.710 -5.748 16.241 1.00 72.19 329 TYR A N 1
ATOM 2497 C CA . TYR A 1 329 ? 13.555 -5.173 14.908 1.00 72.19 329 TYR A CA 1
ATOM 2498 C C . TYR A 1 329 ? 12.600 -3.974 14.887 1.00 72.19 329 TYR A C 1
ATOM 2500 O O . TYR A 1 329 ? 12.483 -3.304 13.857 1.00 72.19 329 TYR A O 1
ATOM 2508 N N . ALA A 1 330 ? 11.916 -3.689 15.999 1.00 80.19 330 ALA A N 1
ATOM 2509 C CA . ALA A 1 330 ? 11.043 -2.535 16.080 1.00 80.19 330 ALA A CA 1
ATOM 2510 C C . ALA A 1 330 ? 11.840 -1.235 16.232 1.00 80.19 330 ALA A C 1
ATOM 2512 O O . ALA A 1 330 ? 12.878 -1.181 16.886 1.00 80.19 330 ALA A O 1
ATOM 2513 N N . HIS A 1 331 ? 11.326 -0.167 15.638 1.00 79.75 331 HIS A N 1
ATOM 2514 C CA . HIS A 1 331 ? 11.976 1.139 15.592 1.00 79.75 331 HIS A CA 1
ATOM 2515 C C . HIS A 1 331 ? 10.934 2.250 15.704 1.00 79.75 331 HIS A C 1
ATOM 2517 O O . HIS A 1 331 ? 9.757 2.049 15.399 1.00 79.75 331 HIS A O 1
ATOM 2523 N N . ALA A 1 332 ? 11.370 3.430 16.141 1.00 86.69 332 ALA A N 1
ATOM 2524 C CA . ALA A 1 332 ? 10.499 4.591 16.217 1.00 86.69 332 ALA A CA 1
ATOM 2525 C C . ALA A 1 332 ? 10.114 5.073 14.808 1.00 86.69 332 ALA A C 1
ATOM 2527 O O . ALA A 1 332 ? 10.966 5.235 13.933 1.00 86.69 332 ALA A O 1
ATOM 2528 N N . TYR A 1 333 ? 8.828 5.329 14.610 1.00 85.38 333 TYR A N 1
ATOM 2529 C CA . TYR A 1 333 ? 8.273 6.032 13.465 1.00 85.38 333 TYR A CA 1
ATOM 2530 C C . TYR A 1 333 ? 7.773 7.397 13.921 1.00 85.38 333 TYR A C 1
ATOM 2532 O O . TYR A 1 333 ? 7.130 7.500 14.965 1.00 85.38 333 TYR A O 1
ATOM 2540 N N . ASP A 1 334 ? 8.088 8.436 13.156 1.00 87.75 334 ASP A N 1
ATOM 2541 C CA . ASP A 1 334 ? 7.709 9.824 13.418 1.00 87.75 334 ASP A CA 1
ATOM 2542 C C . ASP A 1 334 ? 6.879 10.325 12.236 1.00 87.75 334 ASP A C 1
ATOM 2544 O O . ASP A 1 334 ? 7.375 10.403 11.108 1.00 87.75 334 ASP A O 1
ATOM 2548 N N . THR A 1 335 ? 5.609 10.633 12.501 1.00 92.62 335 THR A N 1
ATOM 2549 C CA . THR A 1 335 ? 4.635 11.026 11.478 1.00 92.62 335 THR A CA 1
ATOM 2550 C C . THR A 1 335 ? 4.768 12.493 11.071 1.00 92.62 335 THR A C 1
ATOM 2552 O O . THR A 1 335 ? 4.033 12.959 10.204 1.00 92.62 335 THR A O 1
ATOM 2555 N N . THR A 1 336 ? 5.669 13.248 11.708 1.00 90.06 336 THR A N 1
ATOM 2556 C CA . THR A 1 336 ? 5.930 14.660 11.392 1.00 90.06 336 THR A CA 1
ATOM 2557 C C . THR A 1 336 ? 6.958 14.840 10.274 1.00 90.06 336 THR A C 1
ATOM 2559 O O . THR A 1 336 ? 7.111 15.941 9.742 1.00 90.06 336 THR A O 1
ATOM 2562 N N . LEU A 1 337 ? 7.650 13.765 9.888 1.00 84.31 337 LEU A N 1
ATOM 2563 C CA . LEU A 1 337 ? 8.610 13.779 8.790 1.00 84.31 337 LEU A CA 1
ATOM 2564 C C . LEU A 1 337 ? 7.900 13.706 7.428 1.00 84.31 337 LEU A C 1
ATOM 2566 O O . LEU A 1 337 ? 6.813 13.144 7.292 1.00 84.31 337 LEU A O 1
ATOM 2570 N N . ALA A 1 338 ? 8.544 14.248 6.393 1.00 81.75 338 ALA A N 1
ATOM 2571 C CA . ALA A 1 338 ? 8.022 14.222 5.027 1.00 81.75 338 ALA A CA 1
ATOM 2572 C C . ALA A 1 338 ? 7.760 12.782 4.543 1.00 81.75 338 ALA A C 1
ATOM 2574 O O . ALA A 1 338 ? 8.600 11.903 4.737 1.00 81.75 338 ALA A O 1
ATOM 2575 N N . GLY A 1 339 ? 6.605 12.550 3.910 1.00 83.81 339 GLY A N 1
ATOM 2576 C CA . GLY A 1 339 ? 6.176 11.231 3.430 1.00 83.81 339 GLY A CA 1
ATOM 2577 C C . GLY A 1 339 ? 5.522 10.356 4.504 1.00 83.81 339 GLY A C 1
ATOM 2578 O O . GLY A 1 339 ? 5.019 9.275 4.197 1.00 83.81 339 GLY A O 1
ATOM 2579 N N . ARG A 1 340 ? 5.516 10.799 5.768 1.00 88.88 340 ARG A N 1
ATOM 2580 C CA . ARG A 1 340 ? 5.061 10.013 6.927 1.00 88.88 340 ARG A CA 1
ATOM 2581 C C . ARG A 1 340 ? 3.800 10.550 7.583 1.00 88.88 340 ARG A C 1
ATOM 2583 O O . ARG A 1 340 ? 3.424 10.058 8.649 1.00 88.88 340 ARG A O 1
ATOM 2590 N N . SER A 1 341 ? 3.142 11.537 6.972 1.00 94.75 341 SER A N 1
ATOM 2591 C CA . SER A 1 341 ? 1.935 12.117 7.557 1.00 94.75 341 SER A CA 1
ATOM 2592 C C . SER A 1 341 ? 0.903 11.026 7.839 1.00 94.75 341 SER A C 1
ATOM 2594 O O . SER A 1 341 ? 0.585 10.212 6.967 1.00 94.75 341 SER A O 1
ATOM 2596 N N . ASN A 1 342 ? 0.379 11.037 9.066 1.00 97.12 342 ASN A N 1
ATOM 2597 C CA . ASN A 1 342 ? -0.728 10.199 9.518 1.00 97.12 342 ASN A CA 1
ATOM 2598 C C . ASN A 1 342 ? -2.087 10.896 9.367 1.00 97.12 342 ASN A C 1
ATOM 2600 O O . ASN A 1 342 ? -3.066 10.462 9.975 1.00 97.12 342 ASN A O 1
ATOM 2604 N N . GLY A 1 343 ? -2.146 11.996 8.613 1.00 96.88 343 GLY A N 1
ATOM 2605 C CA . GLY A 1 343 ? -3.371 12.733 8.319 1.00 96.88 343 GLY A CA 1
ATOM 2606 C C . GLY A 1 343 ? -4.229 12.069 7.243 1.00 96.88 343 GLY A C 1
ATOM 2607 O O . GLY A 1 343 ? -3.793 11.156 6.537 1.00 96.88 343 GLY A O 1
ATOM 2608 N N . GLY A 1 344 ? -5.465 12.547 7.117 1.00 97.06 344 GLY A N 1
ATOM 2609 C CA . GLY A 1 344 ? -6.386 12.128 6.074 1.00 97.06 344 GLY A CA 1
ATOM 2610 C C . GLY A 1 344 ? -7.181 10.877 6.405 1.00 97.06 344 GLY A C 1
ATOM 2611 O O . GLY A 1 344 ? -6.969 10.211 7.424 1.00 97.06 344 GLY A O 1
ATOM 2612 N N . HIS A 1 345 ? -8.151 10.582 5.538 1.00 96.88 345 HIS A N 1
ATOM 2613 C CA . HIS A 1 345 ? -9.200 9.601 5.817 1.00 96.88 345 HIS A CA 1
ATOM 2614 C C . HIS A 1 345 ? -9.843 9.868 7.197 1.00 96.88 345 HIS A C 1
ATOM 2616 O O . HIS A 1 345 ? -9.996 8.982 8.037 1.00 96.88 345 HIS A O 1
ATOM 2622 N N . ASP A 1 346 ? -10.116 11.140 7.474 1.00 95.00 346 ASP A N 1
ATOM 2623 C CA . ASP A 1 346 ? -10.469 11.657 8.799 1.00 95.00 346 ASP A CA 1
ATOM 2624 C C . ASP A 1 346 ? -11.700 12.574 8.785 1.00 95.00 346 ASP A C 1
ATOM 2626 O O . ASP A 1 346 ? -12.204 12.960 9.839 1.00 95.00 346 ASP A O 1
ATOM 2630 N N . THR A 1 347 ? -12.232 12.886 7.602 1.00 94.19 347 THR A N 1
ATOM 2631 C CA . THR A 1 347 ? -13.465 13.661 7.453 1.00 94.19 347 THR A CA 1
ATOM 2632 C C . THR A 1 347 ? -14.697 12.761 7.492 1.00 94.19 347 THR A C 1
ATOM 2634 O O . THR A 1 347 ? -14.630 11.564 7.205 1.00 94.19 347 THR A O 1
ATOM 2637 N N . LEU A 1 348 ? -15.867 13.348 7.767 1.00 92.81 348 LEU A N 1
ATOM 2638 C CA . LEU A 1 348 ? -17.146 12.628 7.729 1.00 92.81 348 LEU A CA 1
ATOM 2639 C C . LEU A 1 348 ? -17.430 11.987 6.363 1.00 92.81 348 LEU A C 1
ATOM 2641 O O . LEU A 1 348 ? -18.080 10.950 6.313 1.00 92.81 348 LEU A O 1
ATOM 2645 N N . THR A 1 349 ? -16.919 12.555 5.269 1.00 92.00 349 THR A N 1
ATOM 2646 C CA . THR A 1 349 ? -17.060 11.976 3.925 1.00 92.00 349 THR A CA 1
ATOM 2647 C C . THR A 1 349 ? -16.332 10.637 3.799 1.00 92.00 349 THR A C 1
ATOM 2649 O O . THR A 1 349 ? -16.847 9.734 3.150 1.00 92.00 349 THR A O 1
ATOM 2652 N N . PHE A 1 350 ? -15.158 10.494 4.424 1.00 94.31 350 PHE A N 1
ATOM 2653 C CA . PHE A 1 350 ? -14.344 9.273 4.342 1.00 94.31 350 PHE A CA 1
ATOM 2654 C C . PHE A 1 350 ? -14.586 8.299 5.499 1.00 94.31 350 PHE A C 1
ATOM 2656 O O . PHE A 1 350 ? -14.392 7.099 5.337 1.00 94.31 350 PHE A O 1
ATOM 2663 N N . LEU A 1 351 ? -15.036 8.786 6.658 1.00 94.75 351 LEU A N 1
ATOM 2664 C CA . LEU A 1 351 ? -15.375 7.943 7.808 1.00 94.75 351 LEU A CA 1
ATOM 2665 C C . LEU A 1 351 ? -16.857 7.554 7.863 1.00 94.75 351 LEU A C 1
ATOM 2667 O O . LEU A 1 351 ? -17.222 6.659 8.625 1.00 94.75 351 LEU A O 1
ATOM 2671 N N . GLY A 1 352 ? -17.724 8.254 7.130 1.00 94.06 352 GLY A N 1
ATOM 2672 C CA . GLY A 1 352 ? -19.181 8.116 7.172 1.00 94.06 352 GLY A CA 1
ATOM 2673 C C . GLY A 1 352 ? -19.838 8.677 8.441 1.00 94.06 352 GLY A C 1
ATOM 2674 O O . GLY A 1 352 ? -21.012 9.045 8.404 1.00 94.06 352 GLY A O 1
ATOM 2675 N N . ARG A 1 353 ? -19.104 8.747 9.560 1.00 95.69 353 ARG A N 1
ATOM 2676 C CA . ARG A 1 353 ? -19.543 9.277 10.861 1.00 95.69 353 ARG A CA 1
ATOM 2677 C C . ARG A 1 353 ? -18.359 9.527 11.803 1.00 95.69 353 ARG A C 1
ATOM 2679 O O . ARG A 1 353 ? -17.250 9.072 11.544 1.00 95.69 353 ARG A O 1
ATOM 2686 N N . ASP A 1 354 ? -18.617 10.196 12.926 1.00 96.56 354 ASP A N 1
ATOM 2687 C CA . ASP A 1 354 ? -17.673 10.270 14.047 1.00 96.56 354 ASP A CA 1
ATOM 2688 C C . ASP A 1 354 ? -17.765 8.999 14.908 1.00 96.56 354 ASP A C 1
ATOM 2690 O O . ASP A 1 354 ? -18.679 8.842 15.722 1.00 96.56 354 ASP A O 1
ATOM 2694 N N . TRP A 1 355 ? -16.814 8.084 14.724 1.00 97.81 355 TRP A N 1
ATOM 2695 C CA . TRP A 1 355 ? -16.734 6.833 15.482 1.00 97.81 355 TRP A CA 1
ATOM 2696 C C . TRP A 1 355 ? -16.310 7.026 16.942 1.00 97.81 355 TRP A C 1
ATOM 2698 O O . TRP A 1 355 ? -16.635 6.189 17.781 1.00 97.81 355 TRP A O 1
ATOM 2708 N N . GLY A 1 356 ? -15.613 8.119 17.271 1.00 96.50 356 GLY A N 1
ATOM 2709 C CA . GLY A 1 356 ? -15.200 8.414 18.645 1.00 96.50 356 GLY A CA 1
ATOM 2710 C C . GLY A 1 356 ? -16.382 8.760 19.554 1.00 96.50 356 GLY A C 1
ATOM 2711 O O . GLY A 1 356 ? -16.327 8.516 20.758 1.00 96.50 356 GLY A O 1
ATOM 2712 N N . SER A 1 357 ? -17.466 9.275 18.968 1.00 97.38 357 SER A N 1
ATOM 2713 C CA . SER A 1 357 ? -18.705 9.611 19.679 1.00 97.38 357 SER A CA 1
ATOM 2714 C C . SER A 1 357 ? -19.583 8.403 20.040 1.00 97.38 357 SER A C 1
ATOM 2716 O O . SER A 1 357 ? -20.473 8.532 20.879 1.00 97.38 357 SER A O 1
ATOM 2718 N N . ASP A 1 358 ? -19.339 7.233 19.437 1.00 97.69 358 ASP A N 1
ATOM 2719 C CA . ASP A 1 358 ? -20.149 6.022 19.620 1.00 97.69 358 ASP A CA 1
ATOM 2720 C C . ASP A 1 358 ? -19.257 4.777 19.790 1.00 97.69 358 ASP A C 1
ATOM 2722 O O . ASP A 1 358 ? -19.013 4.027 18.835 1.00 97.69 358 ASP A O 1
ATOM 2726 N N . PRO A 1 359 ? -18.743 4.546 21.014 1.00 97.31 359 PRO A N 1
ATOM 2727 C CA . PRO A 1 359 ? -17.824 3.447 21.289 1.00 97.31 359 PRO A CA 1
ATOM 2728 C C . PRO A 1 359 ? -18.398 2.053 21.009 1.00 97.31 359 PRO A C 1
ATOM 2730 O O . PRO A 1 359 ? -17.634 1.156 20.652 1.00 97.31 359 PRO A O 1
ATOM 2733 N N . GLU A 1 360 ? -19.714 1.857 21.146 1.00 98.25 360 GLU A N 1
ATOM 2734 C CA . GLU A 1 360 ? -20.351 0.561 20.879 1.00 98.25 360 GLU A CA 1
ATOM 2735 C C . GLU A 1 360 ? -20.430 0.280 19.378 1.00 98.25 360 GLU A C 1
ATOM 2737 O O . GLU A 1 360 ? -20.054 -0.811 18.950 1.00 98.25 360 GLU A O 1
ATOM 2742 N N . ALA A 1 361 ? -20.824 1.265 18.561 1.00 98.44 361 ALA A N 1
ATOM 2743 C CA . ALA A 1 361 ? -20.798 1.102 17.108 1.00 98.44 361 ALA A CA 1
ATOM 2744 C C . ALA A 1 361 ? -19.369 0.916 16.576 1.00 98.44 361 ALA A C 1
ATOM 2746 O O . ALA A 1 361 ? -19.146 0.111 15.672 1.00 98.44 361 ALA A O 1
ATOM 2747 N N . LEU A 1 362 ? -18.388 1.620 17.151 1.00 98.62 362 LEU A N 1
ATOM 2748 C CA . LEU A 1 362 ? -16.977 1.409 16.830 1.00 98.62 362 LEU A CA 1
ATOM 2749 C C . LEU A 1 362 ? -16.524 -0.013 17.192 1.00 98.62 362 LEU A C 1
ATOM 2751 O O . LEU A 1 362 ? -15.849 -0.653 16.390 1.00 98.62 362 LEU A O 1
ATOM 2755 N N . ALA A 1 363 ? -16.893 -0.521 18.371 1.00 98.50 363 ALA A N 1
ATOM 2756 C CA . ALA A 1 363 ? -16.572 -1.889 18.774 1.00 98.50 363 ALA A CA 1
ATOM 2757 C C . ALA A 1 363 ? -17.211 -2.927 17.837 1.00 98.50 363 ALA A C 1
ATOM 2759 O O . ALA A 1 363 ? -16.534 -3.863 17.421 1.00 98.50 363 ALA A O 1
ATOM 2760 N N . ASP A 1 364 ? -18.476 -2.734 17.456 1.00 98.69 364 ASP A N 1
ATOM 2761 C CA . ASP A 1 364 ? -19.169 -3.604 16.504 1.00 98.69 364 ASP A CA 1
ATOM 2762 C C . ASP A 1 364 ? -18.490 -3.592 15.125 1.00 98.69 364 ASP A C 1
ATOM 2764 O O . ASP A 1 364 ? -18.238 -4.655 14.555 1.00 98.69 364 ASP A O 1
ATOM 2768 N N . LEU A 1 365 ? -18.136 -2.409 14.602 1.00 98.69 365 LEU A N 1
ATOM 2769 C CA . LEU A 1 365 ? -17.420 -2.286 13.330 1.00 98.69 365 LEU A CA 1
ATOM 2770 C C . LEU A 1 365 ? -16.043 -2.957 13.389 1.00 98.69 365 LEU A C 1
ATOM 2772 O O . LEU A 1 365 ? -15.716 -3.730 12.492 1.00 98.69 365 LEU A O 1
ATOM 2776 N N . LEU A 1 366 ? -15.242 -2.698 14.428 1.00 98.50 366 LEU A N 1
ATOM 2777 C CA . LEU A 1 366 ? -13.932 -3.339 14.592 1.00 98.50 366 LEU A CA 1
ATOM 2778 C C . LEU A 1 366 ? -14.055 -4.863 14.617 1.00 98.50 366 LEU A C 1
ATOM 2780 O O . LEU A 1 366 ? -13.227 -5.547 14.020 1.00 98.50 366 LEU A O 1
ATOM 2784 N N . GLU A 1 367 ? -15.101 -5.391 15.254 1.00 98.50 367 GLU A N 1
ATOM 2785 C CA . GLU A 1 3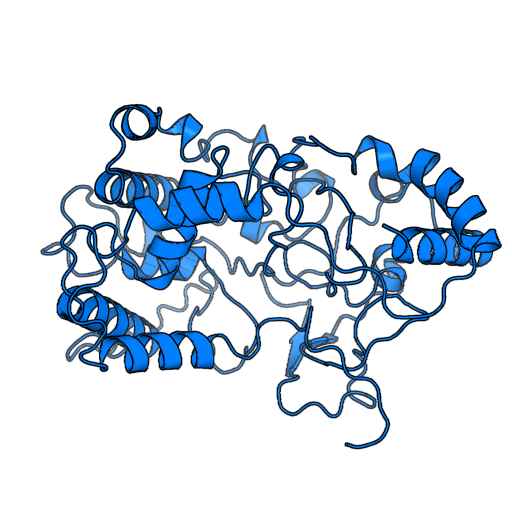67 ? -15.348 -6.827 15.293 1.00 98.50 367 GLU A CA 1
ATOM 2786 C C . GLU A 1 367 ? -15.675 -7.396 13.913 1.00 98.50 367 GLU A C 1
ATOM 2788 O O . GLU A 1 367 ? -15.151 -8.441 13.535 1.00 98.50 367 GLU A O 1
ATOM 2793 N N . PHE A 1 368 ? -16.474 -6.681 13.118 1.00 98.62 368 PHE A N 1
ATOM 2794 C CA . PHE A 1 368 ? -16.722 -7.063 11.732 1.00 98.62 368 PHE A CA 1
ATOM 2795 C C . PHE A 1 368 ? -15.453 -7.004 10.873 1.00 98.62 368 PHE A C 1
ATOM 2797 O O . PHE A 1 368 ? -15.209 -7.921 10.094 1.00 98.62 368 PHE A O 1
ATOM 2804 N N . LEU A 1 369 ? -14.606 -5.984 11.034 1.00 98.00 369 LEU A N 1
ATOM 2805 C CA . LEU A 1 369 ? -13.364 -5.848 10.262 1.00 98.00 369 LEU A CA 1
ATOM 2806 C C . LEU A 1 369 ? -12.361 -6.985 10.533 1.00 98.00 369 LEU A C 1
ATOM 2808 O O . LEU A 1 369 ? -11.536 -7.277 9.670 1.00 98.00 369 LEU A O 1
ATOM 2812 N N . LYS A 1 370 ? -12.450 -7.670 11.683 1.00 97.88 370 LYS A N 1
ATOM 2813 C CA . LYS A 1 370 ? -11.702 -8.916 11.947 1.00 97.88 370 LYS A CA 1
ATOM 2814 C C . LYS A 1 370 ? -12.168 -10.084 11.073 1.00 97.88 370 LYS A C 1
ATOM 2816 O O . LYS A 1 370 ? -11.409 -11.019 10.866 1.00 97.88 370 LYS A O 1
ATOM 2821 N N . THR A 1 371 ? -13.405 -10.059 10.578 1.00 96.81 371 THR A N 1
ATOM 2822 C CA . THR A 1 371 ? -13.987 -11.155 9.779 1.00 96.81 371 THR A CA 1
ATOM 2823 C C . THR A 1 371 ? -13.725 -11.049 8.279 1.00 96.81 371 THR A C 1
ATOM 2825 O O . THR A 1 371 ? -14.068 -11.980 7.551 1.00 96.81 371 THR A O 1
ATOM 2828 N N . LEU A 1 372 ? -13.153 -9.929 7.823 1.00 94.31 372 LEU A N 1
ATOM 2829 C CA . LEU A 1 372 ? -12.913 -9.642 6.407 1.00 94.31 372 LEU A CA 1
ATOM 2830 C C . LEU A 1 372 ? -11.713 -10.384 5.824 1.00 94.31 372 LEU A C 1
ATOM 2832 O O . LEU A 1 372 ? -10.655 -10.458 6.491 1.00 94.31 372 LEU A O 1
#

Mean predicted aligned error: 8.22 Å

Foldseek 3Di:
DPPADFFPFQFQQLCPVVVLVVLLVVLVDPVVCDVDPRFGSVNLNVLSVCLVCLLVCNNDPDRDDPPCPVFADSQNPPQDGRWHPLLQLLLSLQADPCVVHPDDPDHSVQQFFRHPAIFTDDDLAQCLLPCADDFLSFFRDQLLVLLSSQCSNRNALSNTASVVSVVSSVVSNHHAADAQPDDFDPVLLVLLVVVCVQFPPVQADRNFDFFDACVGFVDAQRNLRGGGPVNLVSSLVSSLSNDDDPVVNPDDSCNGGNDNPDNRSRGGGNYHLRNVLSNAPDDGNNQAFFCQCLLAVVPGDQKWKGRARRADLQRRGHHTHPVPGPDPSIHMDGCPRRNRPPDGCHDCNNNVDRCVVPVSSVSSNSSNSSRD

Radius of gyration: 21.1 Å; Cα contacts (8 Å, |Δi|>4): 674; chains: 1; bounding box: 60×43×55 Å

Secondary structure (DSSP, 8-state):
--S-----SS---TTHHHHHHHHHHHHHSGGGSB-STT-BHHHHHHHHHHHHHHHHT-BTTB-------TTS--TT-TT-TT-B-HHHHHHHHTTS-GGG-TT----HHHHS-SS---BPPPP-S-GGG-SSBSTT--B--HHHHHHHHHHHHHS-GGGS-HHHHHHHHHHHHSPPPPPP-S---HHHHHHHHHHHHHHTTTTSSTT--PEEPHHHH-S--TGGG---HHHHHHHHHHHHHT---TTGGG--HHHHS--TT-GGGSSEE----TTGGGGPSBTTTT-B-BHHHHH-GGG--SEEEES---EETTTTEE---TTT---TT-EEEETTSTT-----S-SHHHHSS-GGG-HHHHHHHHHHHTT-

Solvent-accessible surface area (backbone atoms only — not comparable to full-atom values): 20055 Å² total; per-residue (Å²): 138,85,87,66,84,66,46,83,71,43,42,46,50,51,51,55,67,58,53,53,53,47,51,52,55,49,40,68,38,75,89,33,48,61,69,52,97,84,41,47,14,65,58,40,35,53,36,43,52,52,46,48,21,58,57,72,44,45,50,76,98,46,70,75,75,81,76,72,49,94,31,46,58,66,82,59,48,83,91,50,77,38,67,51,41,55,63,50,44,32,35,58,48,67,55,59,64,68,92,78,52,87,87,68,97,70,49,64,79,53,25,36,29,71,33,24,34,44,38,49,86,76,80,63,41,43,41,68,36,40,59,35,35,73,63,34,42,45,20,50,31,61,41,52,43,40,44,50,52,44,26,38,71,40,36,38,21,82,65,38,70,42,68,62,21,45,52,50,34,60,62,28,25,72,33,72,56,68,75,65,91,65,93,75,59,65,71,40,17,58,56,7,46,56,50,39,59,76,41,42,42,87,53,38,30,77,56,36,71,60,45,46,36,28,93,75,42,49,32,56,53,31,53,45,53,28,66,27,78,52,26,48,54,52,52,52,52,33,52,56,63,24,48,80,51,76,72,68,64,64,56,51,66,60,54,48,40,50,61,80,83,42,72,77,53,38,13,34,48,41,60,54,53,66,22,44,56,52,49,29,36,35,71,65,45,39,42,28,53,24,53,48,32,48,58,27,55,95,65,51,66,62,59,39,32,45,36,28,38,43,68,33,82,89,42,42,16,41,42,33,53,70,95,76,51,90,42,96,64,37,41,82,43,58,30,84,44,80,32,24,40,59,50,34,53,62,49,54,88,65,48,55,48,74,38,74,84,35,62,65,62,40,50,15,34,55,40,23,45,47,75,54

Nearest PDB structures (foldseek):
  4b2n-assembly2_B  TM=6.344E-01  e=3.539E-11  Xanthomonas sp. 35Y

Sequence (372 aa):
PDGVDRLLFGAPNTRMNAIFNAFEQSAEDSRWNDLGAGIPGATVRTALQLRRQVEERVLLDFTFSTARNANAPDPFALDRPGYFDSFAVIFAMQTLPEALLPGTDATLDAIMPPNPAEADVMSIWLQRDRPAAEWDGSMPHAVYRNLAASVGAVGFGFAVNFEPSAVVAEFSRDLPPPPYPFPVDGVRAARGAALFQGHCATCHHAGANTVYPPAVTGTDPNRAHAITTAGRTRLLQALRSACTDSTLCAATDAEILVPVSDPNRLGYLALPLQGLWARAPYLHNGSVTTLRHLLVPSSRPTSFMRGATHYNTSDVGFEWQPSRVNDPYAHAYDTTLAGRSNGGHDTLTFLGRDWGSDPEALADLLEFLKTL